Protein AF-0000000075422931 (afdb_homodimer)

Solvent-accessible surface area (backbone atoms only — not comparable to full-atom values): 23833 Å² total; per-residue (Å²): 130,80,74,73,75,70,76,69,72,71,40,72,65,50,54,51,50,50,50,36,64,67,43,70,84,70,64,76,62,69,58,40,70,41,79,56,86,61,84,61,91,59,55,71,65,43,54,50,49,36,44,38,52,30,50,30,49,50,34,45,50,51,28,35,52,30,28,33,49,28,39,51,36,31,28,54,39,29,49,54,50,52,51,49,40,49,53,52,33,68,74,34,75,82,52,49,70,70,58,46,49,51,51,50,50,64,65,28,45,66,31,49,41,76,64,53,72,68,52,56,54,53,50,50,52,32,20,41,44,41,9,36,41,28,41,46,39,63,40,89,83,81,64,44,79,43,74,33,70,35,64,84,54,43,82,46,47,75,66,48,52,69,63,50,33,65,54,48,70,69,38,44,52,49,50,39,51,54,52,51,55,48,51,51,50,48,50,49,48,51,50,52,52,56,55,59,64,62,66,67,68,70,71,75,69,73,81,71,80,80,80,76,86,126,133,85,76,72,72,70,75,67,72,70,39,73,65,50,53,53,49,51,50,39,66,66,43,71,85,70,64,77,64,68,58,38,68,42,78,56,86,62,82,63,91,60,56,71,66,44,55,50,49,35,44,40,54,29,51,30,49,49,33,45,51,51,28,34,52,29,28,34,50,27,39,50,36,31,29,54,40,30,51,54,51,51,51,49,40,48,54,52,32,68,75,33,78,84,51,49,69,70,58,45,50,51,50,49,50,62,65,27,46,66,31,49,42,74,65,55,74,68,50,56,54,52,52,49,52,33,19,41,44,40,9,37,41,27,42,47,40,62,39,89,85,81,65,45,79,44,74,34,68,35,64,84,54,45,82,45,47,74,65,48,52,70,62,51,32,66,54,48,70,71,39,44,52,49,51,38,50,54,53,52,55,50,53,51,50,51,49,48,48,51,49,51,50,55,54,56,62,60,62,66,68,69,70,73,68,72,81,71,80,80,79,73,84,121

Sequence (428 aa):
DKLAVEPSIVTEFIQGLLEELLSSGQLLEPIKFSPPRTLILVSISIKKLANSFCQVNVARGKMIIAKQTEITAWCLFSERFEDKVVELRSKDKKLVDKTARSQIYAEMKPYLTGISDGYLCIMTCKARKINKLFGYEYDPVTLKKIKGIGGHIIQRVTCSADKISKLTNPQIEHIIEQVNLKMIANHVNEISLTVVVISAHDSNFDSEEMISDDDKLAVEPSIVTEFIQGLLEELLSSGQLLEPIKFSPPRTLILVSISIKKLANSFCQVNVARGKMIIAKQTEITAWCLFSERFEDKVVELRSKDKKLVDKTARSQIYAEMKPYLTGISDGYLCIMTCKARKINKLFGYEYDPVTLKKIKGIGGHIIQRVTCSADKISKLTNPQIEHIIEQVNLKMIANHVNEISLTVVVISAHDSNFDSEEMISDD

Organism: Rhizophagus irregularis (strain DAOM 181602 / DAOM 197198 / MUCL 43194) (NCBI:txid747089)

Foldseek 3Di:
DPPPPPPDLDDPVLVVQLCLLLDDPPDPPQDDQDPDPPPPVDPPVVSVVSVVVSVVSVVLVVLQVVQLVVLLVLLVVLVVLQVQLLVVCVVPVPDASVRSSVVVLVVCVVVDPPDDSVRVVVSSLLSNQSNVAAAWHADRNPRDTDGHQHSVSSSSDRDHSVVSSPRDPSSSVVSRVSSVVVVVVVVVVVVVVVVVVVPPPPPPPDPPPPPDDD/DPPPPPPDLDDPVLVVQLCLLLPDPPDPPQDDQDPDPPPPVDDPVVSVVSVVVSVVSVVLVVLQVVQLVVLLVLLVVLVVLQVQLLVVCVVPVPDASVNSSVVVLVVCVVVDPPDDSVRVVVSSLLSNQSNVAAAWHADRNPRDTDGHQHSVSSSSDRDHSVVSSPRDPSSSVVSRVSSVVSVVVVVVVVVVVVVVVVPPPPPPPDPPPPPPPD

Structure (mmCIF, N/CA/C/O backbone):
data_AF-0000000075422931-model_v1
#
loop_
_entity.id
_entity.type
_entity.pdbx_description
1 polymer 'Uncharacterized protein'
#
loop_
_atom_site.group_PDB
_atom_site.id
_atom_site.type_symbol
_atom_site.label_atom_id
_atom_site.label_alt_id
_atom_site.label_comp_id
_atom_site.label_asym_id
_atom_site.label_entity_id
_atom_site.label_seq_id
_atom_site.pdbx_PDB_ins_code
_atom_site.Cartn_x
_atom_site.Cartn_y
_atom_site.Cartn_z
_atom_site.occupancy
_atom_site.B_iso_or_equiv
_atom_site.auth_seq_id
_atom_site.auth_comp_id
_atom_site.auth_asym_id
_atom_site.auth_atom_id
_atom_site.pdbx_PDB_model_num
ATOM 1 N N . ASP A 1 1 ? -16.828 28.938 -26.016 1 24.95 1 ASP A N 1
ATOM 2 C CA . ASP A 1 1 ? -16.609 28.859 -24.578 1 24.95 1 ASP A CA 1
ATOM 3 C C . ASP A 1 1 ? -16.422 27.406 -24.125 1 24.95 1 ASP A C 1
ATOM 5 O O . ASP A 1 1 ? -17.375 26.625 -24.172 1 24.95 1 ASP A O 1
ATOM 9 N N . LYS A 1 2 ? -15.438 26.766 -24.562 1 34.84 2 LYS A N 1
ATOM 10 C CA . LYS A 1 2 ? -15.172 25.328 -24.469 1 34.84 2 LYS A CA 1
ATOM 11 C C . LYS A 1 2 ? -15.383 24.828 -23.047 1 34.84 2 LYS A C 1
ATOM 13 O O . LYS A 1 2 ? -14.664 25.219 -22.125 1 34.84 2 LYS A O 1
ATOM 18 N N . LEU A 1 3 ? -16.5 24.547 -22.609 1 36.66 3 LEU A N 1
ATOM 19 C CA . LEU A 1 3 ? -16.922 24.156 -21.266 1 36.66 3 LEU A CA 1
ATOM 20 C C . LEU A 1 3 ? -16.016 23.062 -20.719 1 36.66 3 LEU A C 1
ATOM 22 O O . LEU A 1 3 ? -15.906 21.984 -21.312 1 36.66 3 LEU A O 1
ATOM 26 N N . ALA A 1 4 ? -14.852 23.391 -20.281 1 39.88 4 ALA A N 1
ATOM 27 C CA . ALA A 1 4 ? -13.898 22.516 -19.625 1 39.88 4 ALA A CA 1
ATOM 28 C C . ALA A 1 4 ? -14.609 21.406 -18.844 1 39.88 4 ALA A C 1
ATOM 30 O O . ALA A 1 4 ? -15.438 21.688 -17.969 1 39.88 4 ALA A O 1
ATOM 31 N N . VAL A 1 5 ? -15.078 20.422 -19.344 1 41.31 5 VAL A N 1
ATOM 32 C CA . VAL A 1 5 ? -15.734 19.266 -18.734 1 41.31 5 VAL A CA 1
ATOM 33 C C . VAL A 1 5 ? -15.078 18.953 -17.391 1 41.31 5 VAL A C 1
ATOM 35 O O . VAL A 1 5 ? -13.883 18.656 -17.344 1 41.31 5 VAL A O 1
ATOM 38 N N . GLU A 1 6 ? -15.406 19.547 -16.281 1 47.56 6 GLU A N 1
ATOM 39 C CA . GLU A 1 6 ? -14.898 19.375 -14.93 1 47.56 6 GLU A CA 1
ATOM 40 C C . GLU A 1 6 ? -14.664 17.891 -14.617 1 47.56 6 GLU A C 1
ATOM 42 O O . GLU A 1 6 ? -15.539 17.062 -14.836 1 47.56 6 GLU A O 1
ATOM 47 N N . PRO A 1 7 ? -13.5 17.438 -14.688 1 56.94 7 PRO A N 1
ATOM 48 C CA . PRO A 1 7 ? -13.219 16.016 -14.477 1 56.94 7 PRO A CA 1
ATOM 49 C C . PRO A 1 7 ? -14.117 15.398 -13.406 1 56.94 7 PRO A C 1
ATOM 51 O O . PRO A 1 7 ? -14.523 16.078 -12.461 1 56.94 7 PRO A O 1
ATOM 54 N N . SER A 1 8 ? -14.836 14.312 -13.68 1 70.75 8 SER A N 1
ATOM 55 C CA . SER A 1 8 ? -15.844 13.641 -12.867 1 70.75 8 SER A CA 1
ATOM 56 C C . SER A 1 8 ? -15.359 13.43 -11.438 1 70.75 8 SER A C 1
ATOM 58 O O . SER A 1 8 ? -14.242 12.961 -11.219 1 70.75 8 SER A O 1
ATOM 60 N N . ILE A 1 9 ? -15.938 14.086 -10.445 1 80.06 9 ILE A N 1
ATOM 61 C CA . ILE A 1 9 ? -15.75 13.938 -9 1 80.06 9 ILE A CA 1
ATOM 62 C C . ILE A 1 9 ? -15.766 12.461 -8.633 1 80.06 9 ILE A C 1
ATOM 64 O O . ILE A 1 9 ? -15.023 12.031 -7.742 1 80.06 9 ILE A O 1
ATOM 68 N N . VAL A 1 10 ? -16.469 11.719 -9.5 1 86 10 VAL A N 1
ATOM 69 C CA . VAL A 1 10 ? -16.609 10.312 -9.148 1 86 10 VAL A CA 1
ATOM 70 C C . VAL A 1 10 ? -15.758 9.453 -10.086 1 86 10 VAL A C 1
ATOM 72 O O . VAL A 1 10 ? -16.109 9.273 -11.258 1 86 10 VAL A O 1
ATOM 75 N N . THR A 1 11 ? -14.695 9.109 -9.664 1 88.69 11 THR A N 1
ATOM 76 C CA . THR A 1 11 ? -13.805 8.188 -10.367 1 88.69 11 THR A CA 1
ATOM 77 C C . THR A 1 11 ? -14.008 6.762 -9.875 1 88.69 11 THR A C 1
ATOM 79 O O . THR A 1 11 ? -14.711 6.531 -8.883 1 88.69 11 THR A O 1
ATOM 82 N N . GLU A 1 12 ? -13.453 5.801 -10.578 1 88.62 12 GLU A N 1
ATOM 83 C CA . GLU A 1 12 ? -13.492 4.406 -10.148 1 88.62 12 GLU A CA 1
ATOM 84 C C . GLU A 1 12 ? -12.906 4.238 -8.75 1 88.62 12 GLU A C 1
ATOM 86 O O . GLU A 1 12 ? -13.414 3.453 -7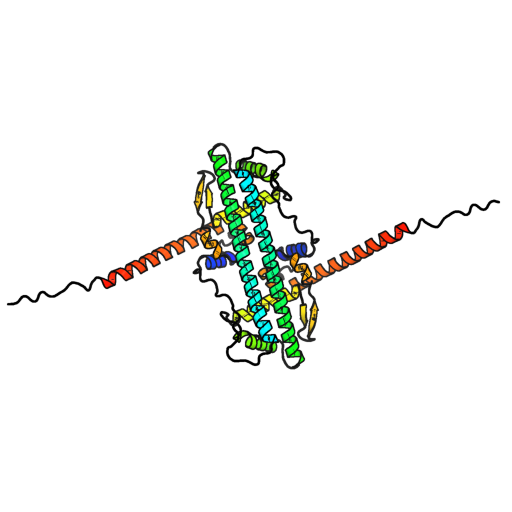.949 1 88.62 12 GLU A O 1
ATOM 91 N N . PHE A 1 13 ? -11.891 4.992 -8.508 1 90.62 13 PHE A N 1
ATOM 92 C CA . PHE A 1 13 ? -11.266 4.922 -7.195 1 90.62 13 PHE A CA 1
ATOM 93 C C . PHE A 1 13 ? -12.227 5.395 -6.109 1 90.62 13 PHE A C 1
ATOM 95 O O . PHE A 1 13 ? -12.352 4.758 -5.062 1 90.62 13 PHE A O 1
ATOM 102 N N . ILE A 1 14 ? -12.898 6.477 -6.41 1 94.19 14 ILE A N 1
ATOM 103 C CA . ILE A 1 14 ? -13.797 7.047 -5.418 1 94.19 14 ILE A CA 1
ATOM 104 C C . ILE A 1 14 ? -14.953 6.082 -5.156 1 94.19 14 ILE A C 1
ATOM 106 O O . ILE A 1 14 ? -15.344 5.875 -4.004 1 94.19 14 ILE A O 1
ATOM 110 N N . GLN A 1 15 ? -15.453 5.508 -6.203 1 91.5 15 GLN A N 1
ATOM 111 C CA . GLN A 1 15 ? -16.531 4.535 -6.055 1 91.5 15 GLN A CA 1
ATOM 112 C C . GLN A 1 15 ? -16.094 3.35 -5.199 1 91.5 15 GLN A C 1
ATOM 114 O O . GLN A 1 15 ? -16.828 2.916 -4.305 1 91.5 15 GLN A O 1
ATOM 119 N N . GLY A 1 16 ? -14.922 2.857 -5.457 1 90.62 16 GLY A N 1
ATOM 120 C CA . GLY A 1 16 ? -14.391 1.758 -4.668 1 90.62 16 GLY A CA 1
ATOM 121 C C . GLY A 1 16 ? -14.18 2.115 -3.209 1 90.62 16 GLY A C 1
ATOM 122 O O . GLY A 1 16 ? -14.477 1.316 -2.318 1 90.62 16 GLY A O 1
ATOM 123 N N . LEU A 1 17 ? -13.68 3.307 -3.01 1 94.06 17 LEU A N 1
ATOM 124 C CA . LEU A 1 17 ? -13.453 3.766 -1.644 1 94.06 17 LEU A CA 1
ATOM 125 C C . LEU A 1 17 ? -14.773 3.898 -0.891 1 94.06 17 LEU A C 1
ATOM 127 O O . LEU A 1 17 ? -14.883 3.48 0.264 1 94.06 17 LEU A O 1
ATOM 131 N N . LEU A 1 18 ? -15.758 4.434 -1.562 1 93.31 18 LEU A N 1
ATOM 132 C CA . LEU A 1 18 ? -17.062 4.586 -0.944 1 93.31 18 LEU A CA 1
ATOM 133 C C . LEU A 1 18 ? -17.672 3.227 -0.596 1 93.31 18 LEU A C 1
ATOM 135 O O . LEU A 1 18 ? -18.25 3.059 0.474 1 93.31 18 LEU A O 1
ATOM 139 N N . GLU A 1 19 ? -17.484 2.252 -1.459 1 89.69 19 GLU A N 1
ATOM 140 C CA . GLU A 1 19 ? -17.969 0.903 -1.187 1 89.69 19 GLU A CA 1
ATOM 141 C C . GLU A 1 19 ? -17.312 0.324 0.066 1 89.69 19 GLU A C 1
ATOM 143 O O . GLU A 1 19 ? -18 -0.294 0.893 1 89.69 19 GLU A O 1
ATOM 148 N N . GLU A 1 20 ? -16.031 0.55 0.153 1 90.69 20 GLU A N 1
ATOM 149 C CA . GLU A 1 20 ? -15.312 0.065 1.326 1 90.69 20 GLU A CA 1
ATOM 150 C C . GLU A 1 20 ? -15.805 0.751 2.598 1 90.69 20 GLU A C 1
ATOM 152 O O . GLU A 1 20 ? -16.047 0.092 3.611 1 90.69 20 GLU A O 1
ATOM 157 N N . LEU A 1 21 ? -15.992 1.983 2.52 1 91.81 21 LEU A N 1
ATOM 158 C CA . LEU A 1 21 ? -16.344 2.789 3.682 1 91.81 21 LEU A CA 1
ATOM 159 C C . LEU A 1 21 ? -17.766 2.469 4.152 1 91.81 21 LEU A C 1
ATOM 161 O O . LEU A 1 21 ? -18.062 2.547 5.344 1 91.81 21 LEU A O 1
ATOM 165 N N . LEU A 1 22 ? -18.547 2.102 3.246 1 89.31 22 LEU A N 1
ATOM 166 C CA . LEU A 1 22 ? -19.969 1.899 3.547 1 89.31 22 LEU A CA 1
ATOM 167 C C . LEU A 1 22 ? -20.266 0.421 3.762 1 89.31 22 LEU A C 1
ATOM 169 O O . LEU A 1 22 ? -21.391 0.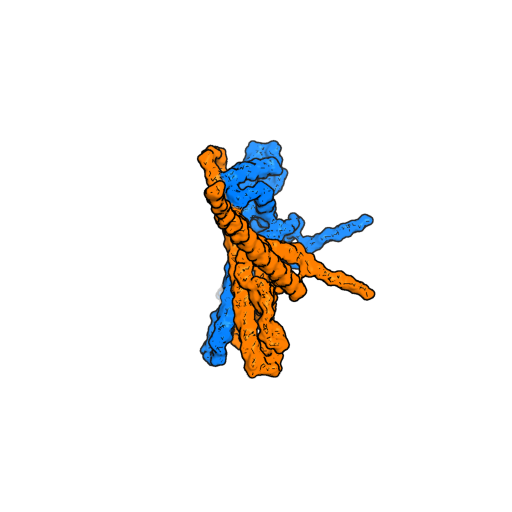06 4.129 1 89.31 22 LEU A O 1
ATOM 173 N N . SER A 1 23 ? -19.297 -0.379 3.424 1 81.12 23 SER A N 1
ATOM 174 C CA . SER A 1 23 ? -19.484 -1.812 3.605 1 81.12 23 SER A CA 1
ATOM 175 C C . SER A 1 23 ? -19.672 -2.164 5.078 1 81.12 23 SER A C 1
ATOM 177 O O . SER A 1 23 ? -19.172 -1.462 5.957 1 81.12 23 SER A O 1
ATOM 179 N N . SER A 1 24 ? -20.578 -3.057 5.246 1 68.88 24 SER A N 1
ATOM 180 C CA . SER A 1 24 ? -20.766 -3.523 6.613 1 68.88 24 SER A CA 1
ATOM 181 C C . SER A 1 24 ? -19.547 -4.297 7.113 1 68.88 24 SER A C 1
ATOM 183 O O . SER A 1 24 ? -18.922 -5.031 6.352 1 68.88 24 SER A O 1
ATOM 185 N N . GLY A 1 25 ? -18.656 -3.65 7.941 1 57.09 25 GLY A N 1
ATOM 186 C CA . GLY A 1 25 ? -17.484 -4.152 8.633 1 57.09 25 GLY A CA 1
ATOM 187 C C . GLY A 1 25 ? -17.219 -5.625 8.359 1 57.09 25 GLY A C 1
ATOM 188 O O . GLY A 1 25 ? -16.391 -6.246 9.039 1 57.09 25 GLY A O 1
ATOM 189 N N . GLN A 1 26 ? -18.094 -6.309 7.656 1 53.97 26 GLN A N 1
ATOM 190 C CA . GLN A 1 26 ? -17.781 -7.727 7.555 1 53.97 26 GLN A CA 1
ATOM 191 C C . GLN A 1 26 ? -16.516 -7.953 6.723 1 53.97 26 GLN A C 1
ATOM 193 O O . GLN A 1 26 ? -16.5 -7.668 5.523 1 53.97 26 GLN A O 1
ATOM 198 N N . LEU A 1 27 ? -15.461 -7.781 7.367 1 53.28 27 LEU A N 1
ATOM 199 C CA . LEU A 1 27 ? -14.148 -8.117 6.836 1 53.28 27 LEU A CA 1
ATOM 200 C C . LEU A 1 27 ? -14.195 -9.422 6.047 1 53.28 27 LEU A C 1
ATOM 202 O O . LEU A 1 27 ? -14.93 -10.344 6.41 1 53.28 27 LEU A O 1
ATOM 206 N N . LEU A 1 28 ? -13.859 -9.375 4.758 1 57.03 28 LEU A N 1
ATOM 207 C CA . LEU A 1 28 ? -13.734 -10.602 3.973 1 57.03 28 LEU A CA 1
ATOM 208 C C . LEU A 1 28 ? -13.156 -11.727 4.816 1 57.03 28 LEU A C 1
ATOM 210 O O . LEU A 1 28 ? -12.242 -11.508 5.617 1 57.03 28 LEU A O 1
ATOM 214 N N . GLU A 1 29 ? -14.008 -12.703 5.094 1 65.19 29 GLU A N 1
ATOM 215 C CA . GLU A 1 29 ? -13.484 -13.867 5.789 1 65.19 29 GLU A CA 1
ATOM 216 C C . GLU A 1 29 ? -12.078 -14.227 5.297 1 65.19 29 GLU A C 1
ATOM 218 O O . GLU A 1 29 ? -11.836 -14.258 4.09 1 65.19 29 GLU A O 1
ATOM 223 N N . PRO A 1 30 ? -11.156 -14.266 6.219 1 73.25 30 PRO A N 1
ATOM 224 C CA . PRO A 1 30 ? -9.797 -14.648 5.828 1 73.25 30 PRO A 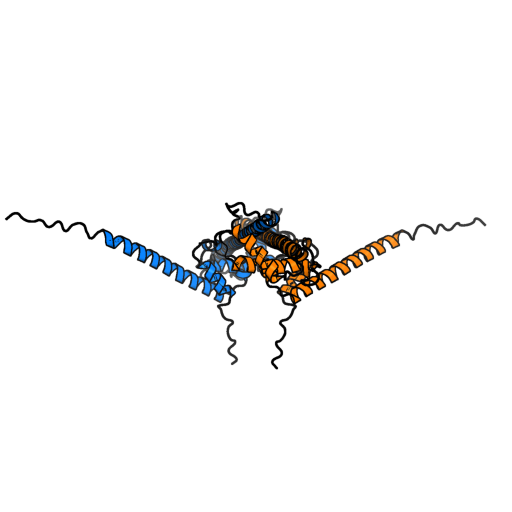CA 1
ATOM 225 C C . PRO A 1 30 ? -9.742 -16 5.129 1 73.25 30 PRO A C 1
ATOM 227 O O . PRO A 1 30 ? -10.523 -16.906 5.461 1 73.25 30 PRO A O 1
ATOM 230 N N . ILE A 1 31 ? -9.125 -16.031 4.09 1 81.75 31 ILE A N 1
ATOM 231 C CA . ILE A 1 31 ? -8.844 -17.312 3.449 1 81.75 31 ILE A CA 1
ATOM 232 C C . ILE A 1 31 ? -8.039 -18.203 4.398 1 81.75 31 ILE A C 1
ATOM 234 O O . ILE A 1 31 ? -7.004 -17.781 4.918 1 81.75 31 ILE A O 1
ATOM 238 N N . LYS A 1 32 ? -8.578 -19.438 4.719 1 82.56 32 LYS A N 1
ATOM 239 C CA . LYS A 1 32 ? -7.922 -20.344 5.656 1 82.56 32 LYS A CA 1
ATOM 240 C C . LYS A 1 32 ? -7.582 -21.672 4.992 1 82.56 32 LYS A C 1
ATOM 242 O O . LYS A 1 32 ? -8.266 -22.094 4.059 1 82.56 32 LYS A O 1
ATOM 247 N N . PHE A 1 33 ? -6.52 -22.141 5.426 1 84.88 33 PHE A N 1
ATOM 248 C CA . PHE A 1 33 ? -6.137 -23.484 5.023 1 84.88 33 PHE A CA 1
ATOM 249 C C . PHE A 1 33 ? -6.871 -24.531 5.855 1 84.88 33 PHE A C 1
ATOM 251 O O . PHE A 1 33 ? -6.844 -24.484 7.086 1 84.88 33 PHE A O 1
ATOM 258 N N . SER A 1 34 ? -7.648 -25.469 5.211 1 79.94 34 SER A N 1
ATOM 259 C CA . SER A 1 34 ? -8.367 -26.531 5.891 1 79.94 34 SER A CA 1
ATOM 260 C C . SER A 1 34 ? -8.188 -27.875 5.168 1 79.94 34 SER A C 1
ATOM 262 O O . SER A 1 34 ? -8.82 -28.109 4.141 1 79.94 34 SER A O 1
ATOM 264 N N . PRO A 1 35 ? -7.27 -28.703 5.773 1 74.75 35 PRO A N 1
ATOM 265 C CA . PRO A 1 35 ? -7.098 -30 5.102 1 74.75 35 PRO A CA 1
ATOM 266 C C . PRO A 1 35 ? -8.383 -30.828 5.082 1 74.75 35 PRO A C 1
ATOM 268 O O . PRO A 1 35 ? -9.125 -30.828 6.062 1 74.75 35 PRO A O 1
ATOM 271 N N . PRO A 1 36 ? -8.688 -31.25 3.889 1 70.5 36 PRO A N 1
ATOM 272 C CA . PRO A 1 36 ? -9.898 -32.062 3.814 1 70.5 36 PRO A CA 1
ATOM 273 C C . PRO A 1 36 ? -9.852 -33.281 4.75 1 70.5 36 PRO A C 1
ATOM 275 O O . PRO A 1 36 ? -8.766 -33.781 5.051 1 70.5 36 PRO A O 1
ATOM 278 N N . ARG A 1 37 ? -10.93 -33.5 5.328 1 65.38 37 ARG A N 1
ATOM 279 C CA . ARG A 1 37 ? -11.102 -34.594 6.258 1 65.38 37 ARG A CA 1
ATOM 280 C C . ARG A 1 37 ? -10.773 -35.938 5.586 1 65.38 37 ARG A C 1
ATOM 282 O O . ARG A 1 37 ? -10.242 -36.844 6.227 1 65.38 37 ARG A O 1
ATOM 289 N N . THR A 1 38 ? -11.172 -35.938 4.391 1 61.59 38 THR A N 1
ATOM 290 C CA . THR A 1 38 ? -10.914 -37.219 3.709 1 61.59 38 THR A CA 1
ATOM 291 C C . THR A 1 38 ? -9.539 -37.188 3.041 1 61.59 38 THR A C 1
ATOM 293 O O . THR A 1 38 ? -9.156 -36.188 2.428 1 61.59 38 THR A O 1
ATOM 296 N N . LEU A 1 39 ? -8.688 -38.062 3.535 1 54.56 39 LEU A N 1
ATOM 297 C CA . LEU A 1 39 ? -7.324 -38.219 3.033 1 54.56 39 LEU A CA 1
ATOM 298 C C . LEU A 1 39 ? -7.305 -38.219 1.509 1 54.56 39 LEU A C 1
ATOM 300 O O . LEU A 1 39 ? -7.812 -39.156 0.888 1 54.56 39 LEU A O 1
ATOM 304 N N . ILE A 1 40 ? -7.562 -37.156 0.885 1 56.78 40 ILE A N 1
ATOM 305 C CA . ILE A 1 40 ? -7.348 -37.156 -0.558 1 56.78 40 ILE A CA 1
ATOM 306 C C . ILE A 1 40 ? -5.863 -37.344 -0.859 1 56.78 40 ILE A C 1
ATOM 308 O O . ILE A 1 40 ? -5.008 -36.688 -0.236 1 56.78 40 ILE A O 1
ATOM 312 N N . LEU A 1 41 ? -5.531 -38.469 -1.329 1 57.44 41 LEU A N 1
ATOM 313 C CA . LEU A 1 41 ? -4.18 -38.781 -1.79 1 57.44 41 LEU A CA 1
ATOM 314 C C . LEU A 1 41 ? -3.631 -37.625 -2.648 1 57.44 41 LEU A C 1
ATOM 316 O O . LEU A 1 41 ? -3.699 -37.688 -3.879 1 57.44 41 LEU A O 1
ATOM 320 N N . VAL A 1 42 ? -3.816 -36.438 -2.262 1 62.47 42 VAL A N 1
ATOM 321 C CA . VAL A 1 42 ? -3.266 -35.375 -3.062 1 62.47 42 VAL A CA 1
ATOM 322 C C . VAL A 1 42 ? -1.784 -35.188 -2.738 1 62.47 42 VAL A C 1
ATOM 324 O O . VAL A 1 42 ? -1.339 -35.5 -1.636 1 62.47 42 VAL A O 1
ATOM 327 N N . SER A 1 43 ? -1.01 -34.938 -3.764 1 75.25 43 SER A N 1
ATOM 328 C CA . SER A 1 43 ? 0.436 -34.75 -3.68 1 75.25 43 SER A CA 1
ATOM 329 C C . SER A 1 43 ? 0.802 -33.719 -2.633 1 75.25 43 SER A C 1
ATOM 331 O O . SER A 1 43 ? 0.045 -32.75 -2.4 1 75.25 43 SER A O 1
ATOM 333 N N . ILE A 1 44 ? 1.699 -34.094 -1.763 1 78.12 44 ILE A N 1
ATOM 334 C CA . ILE A 1 44 ? 2.305 -33.219 -0.773 1 78.12 44 ILE A CA 1
ATOM 335 C C . ILE A 1 44 ? 2.568 -31.844 -1.397 1 78.12 44 ILE A C 1
ATOM 337 O O . ILE A 1 44 ? 2.406 -30.828 -0.74 1 78.12 44 ILE A O 1
ATOM 341 N N . SER A 1 45 ? 2.727 -31.922 -2.695 1 86.69 45 SER A N 1
ATOM 342 C CA . SER A 1 45 ? 3.049 -30.688 -3.396 1 86.69 45 SER A CA 1
ATOM 343 C C . SER A 1 45 ? 1.83 -29.781 -3.502 1 86.69 45 SER A C 1
ATOM 345 O O . SER A 1 45 ? 1.943 -28.562 -3.346 1 86.69 45 SER A O 1
ATOM 347 N N . ILE A 1 46 ? 0.688 -30.391 -3.588 1 89.94 46 ILE A N 1
ATOM 348 C CA . ILE A 1 46 ? -0.53 -29.594 -3.732 1 89.94 46 ILE A CA 1
ATOM 349 C C . ILE A 1 46 ? -0.917 -28.984 -2.385 1 89.94 46 ILE A C 1
ATOM 351 O O . ILE A 1 46 ? -1.357 -27.844 -2.314 1 89.94 46 ILE A O 1
ATOM 355 N N . LYS A 1 47 ? -0.75 -29.734 -1.407 1 88.81 47 LYS A N 1
ATOM 356 C CA . LYS A 1 47 ? -1.01 -29.234 -0.059 1 88.81 47 LYS A CA 1
ATOM 357 C C . LYS A 1 47 ? -0.113 -28.047 0.271 1 88.81 47 LYS A C 1
ATOM 359 O O . LYS A 1 47 ? -0.578 -27.047 0.821 1 88.81 47 LYS A O 1
ATOM 364 N N . LYS A 1 48 ? 1.107 -28.188 -0.106 1 91.06 48 LYS A N 1
ATOM 365 C CA . LYS A 1 48 ? 2.062 -27.109 0.119 1 91.06 48 LYS A CA 1
ATOM 366 C C . LYS A 1 48 ? 1.694 -25.875 -0.695 1 91.06 48 LYS A C 1
ATOM 368 O O . LYS A 1 48 ? 1.829 -24.75 -0.215 1 91.06 48 LYS A O 1
ATOM 373 N N . LEU A 1 49 ? 1.213 -26.172 -1.819 1 94.38 49 LEU A N 1
ATOM 374 C CA . LEU A 1 49 ? 0.807 -25.078 -2.695 1 94.38 49 LEU A CA 1
ATOM 375 C C . LEU A 1 49 ? -0.411 -24.359 -2.135 1 94.38 49 LEU A C 1
ATOM 377 O O . LEU A 1 49 ? -0.439 -23.125 -2.088 1 94.38 49 LEU A O 1
ATOM 381 N N . ALA A 1 50 ? -1.347 -25.078 -1.674 1 92.94 50 ALA A N 1
ATOM 382 C CA . ALA A 1 50 ? -2.529 -24.5 -1.046 1 92.94 50 ALA A CA 1
ATOM 383 C C . ALA A 1 50 ? -2.152 -23.688 0.196 1 92.94 50 ALA A C 1
ATOM 385 O O . ALA A 1 50 ? -2.656 -22.594 0.406 1 92.94 50 ALA A O 1
ATOM 386 N N . ASN A 1 51 ? -1.269 -24.25 0.928 1 92.62 51 ASN A N 1
ATOM 387 C CA . ASN A 1 51 ? -0.798 -23.547 2.119 1 92.62 51 ASN A CA 1
ATOM 388 C C . ASN A 1 51 ? -0.071 -22.25 1.76 1 92.62 51 ASN A C 1
ATOM 390 O O . ASN A 1 51 ? -0.207 -21.25 2.455 1 92.62 51 ASN A O 1
ATOM 394 N N . SER A 1 52 ? 0.678 -22.328 0.737 1 94.56 52 SER A N 1
ATOM 395 C CA . SER A 1 52 ? 1.364 -21.125 0.259 1 94.56 52 SER A CA 1
ATOM 396 C C . SER A 1 52 ? 0.37 -20.031 -0.118 1 94.56 52 SER A C 1
ATOM 398 O O . SER A 1 52 ? 0.604 -18.859 0.157 1 94.56 52 SER A O 1
ATOM 400 N N . PHE A 1 53 ? -0.695 -20.406 -0.69 1 95.06 53 PHE A N 1
ATOM 401 C CA . PHE A 1 53 ? -1.733 -19.453 -1.05 1 95.06 53 PHE A CA 1
ATOM 402 C C . PHE A 1 53 ? -2.33 -18.797 0.196 1 95.06 53 PHE A C 1
ATOM 404 O O . PHE A 1 53 ? -2.568 -17.594 0.221 1 95.06 53 PHE A O 1
ATOM 411 N N . CYS A 1 54 ? -2.5 -19.562 1.193 1 93.44 54 CYS A N 1
ATOM 412 C CA . CYS A 1 54 ? -3.012 -19.031 2.453 1 93.44 54 CYS A CA 1
ATOM 413 C C . CYS A 1 54 ? -2.02 -18.062 3.078 1 93.44 54 CYS A C 1
ATOM 415 O O . CYS A 1 54 ? -2.414 -17 3.59 1 93.44 54 CYS A O 1
ATOM 417 N N . GLN A 1 55 ? -0.761 -18.391 2.965 1 93.25 55 GLN A N 1
ATOM 418 C CA . GLN A 1 55 ? 0.277 -17.531 3.533 1 93.25 55 GLN A CA 1
ATOM 419 C C . GLN A 1 55 ? 0.335 -16.188 2.818 1 93.25 55 GLN A C 1
ATOM 421 O O . GLN A 1 55 ? 0.587 -15.156 3.447 1 93.25 55 GLN A O 1
ATOM 426 N N . VAL A 1 56 ? 0.103 -16.203 1.559 1 94.94 56 VAL A N 1
ATOM 427 C CA . VAL A 1 56 ? 0.076 -14.961 0.795 1 94.94 56 VAL A CA 1
ATOM 428 C C . VAL A 1 56 ? -1.067 -14.078 1.288 1 94.94 56 VAL A C 1
ATOM 430 O O . VAL A 1 56 ? -0.913 -12.859 1.402 1 94.94 56 VAL A O 1
ATOM 433 N N . ASN A 1 57 ? -2.117 -14.727 1.576 1 91.88 57 ASN A N 1
ATOM 434 C CA . ASN A 1 57 ? -3.273 -13.969 2.045 1 91.88 57 ASN A CA 1
ATOM 435 C C . ASN A 1 57 ? -3.031 -13.375 3.432 1 91.88 57 ASN A C 1
ATOM 437 O O . ASN A 1 57 ? -3.521 -12.289 3.74 1 91.88 57 ASN A O 1
ATOM 441 N N . VAL A 1 58 ? -2.316 -14.102 4.188 1 92.44 58 VAL A N 1
ATOM 442 C CA . VAL A 1 58 ? -1.918 -13.555 5.484 1 92.44 58 VAL A CA 1
ATOM 443 C C . VAL A 1 58 ? -1.035 -12.328 5.277 1 92.44 58 VAL A C 1
ATOM 445 O O . VAL A 1 58 ? -1.222 -11.305 5.941 1 92.44 58 VAL A O 1
ATOM 448 N N . ALA A 1 59 ? -0.099 -12.406 4.402 1 94.44 59 ALA A N 1
ATOM 449 C CA . ALA A 1 59 ? 0.773 -11.281 4.09 1 94.44 59 ALA A CA 1
ATOM 450 C C . ALA A 1 59 ? -0.031 -10.086 3.582 1 94.44 59 ALA A C 1
ATOM 452 O O . ALA A 1 59 ? 0.255 -8.945 3.934 1 94.44 59 ALA A O 1
ATOM 453 N N . ARG A 1 60 ? -0.98 -10.383 2.777 1 93.62 60 ARG A N 1
ATOM 454 C CA . ARG A 1 60 ? -1.866 -9.336 2.27 1 93.62 60 ARG A CA 1
ATOM 455 C C . ARG A 1 60 ? -2.629 -8.664 3.408 1 93.62 60 ARG A C 1
ATOM 457 O O . ARG A 1 60 ? -2.77 -7.441 3.432 1 93.62 60 ARG A O 1
ATOM 464 N N . GLY A 1 61 ? -3.129 -9.492 4.324 1 91.94 61 GLY A N 1
ATOM 465 C CA . GLY A 1 61 ? -3.787 -8.945 5.5 1 91.94 61 GLY A CA 1
ATOM 466 C C . GLY A 1 61 ? -2.891 -8.039 6.316 1 91.94 61 GLY A C 1
ATOM 467 O O . GLY A 1 61 ? -3.314 -6.957 6.738 1 91.94 61 GLY A O 1
ATOM 468 N N . LYS A 1 62 ? -1.714 -8.422 6.5 1 93.88 62 LYS A N 1
ATOM 469 C CA . LYS A 1 62 ? -0.744 -7.621 7.234 1 93.88 62 LYS A CA 1
ATOM 470 C C . LYS A 1 62 ? -0.461 -6.305 6.512 1 93.88 62 LYS A C 1
ATOM 472 O O . LYS A 1 62 ? -0.281 -5.266 7.152 1 93.88 62 LYS A O 1
ATOM 477 N N . MET A 1 63 ? -0.441 -6.418 5.266 1 94.69 63 MET A N 1
ATOM 478 C CA . MET A 1 63 ? -0.223 -5.227 4.453 1 94.69 63 MET A CA 1
ATOM 479 C C . MET A 1 63 ? -1.371 -4.238 4.621 1 94.69 63 MET A C 1
ATOM 481 O O . MET A 1 63 ? -1.144 -3.035 4.773 1 94.69 63 MET A O 1
ATOM 485 N N . ILE A 1 64 ? -2.516 -4.715 4.629 1 93.56 64 ILE A N 1
ATOM 486 C CA . ILE A 1 64 ? -3.689 -3.863 4.797 1 93.56 64 ILE A CA 1
ATOM 487 C C . ILE A 1 64 ? -3.648 -3.191 6.168 1 93.56 64 ILE A C 1
ATOM 489 O O . ILE A 1 64 ? -3.877 -1.985 6.281 1 93.56 64 ILE A O 1
ATOM 493 N N . ILE A 1 65 ? -3.305 -3.926 7.164 1 95.12 65 ILE A N 1
ATOM 494 C CA . ILE A 1 65 ? -3.201 -3.391 8.516 1 95.12 65 ILE A CA 1
ATOM 495 C C . ILE A 1 65 ? -2.115 -2.318 8.562 1 95.12 65 ILE A C 1
ATOM 497 O O . ILE A 1 65 ? -2.287 -1.281 9.211 1 95.12 65 ILE A O 1
ATOM 501 N N . ALA A 1 66 ? -1.027 -2.559 7.918 1 96 66 ALA A N 1
ATOM 502 C CA . ALA A 1 66 ? 0.06 -1.584 7.879 1 96 66 ALA A CA 1
ATOM 503 C C . ALA A 1 66 ? -0.386 -0.291 7.203 1 96 66 ALA A C 1
ATOM 505 O O . ALA A 1 66 ? -0.017 0.803 7.637 1 96 66 ALA A O 1
ATOM 506 N N . LYS A 1 67 ? -1.16 -0.412 6.152 1 95.44 67 LYS A N 1
ATOM 507 C CA . LYS A 1 67 ? -1.72 0.758 5.48 1 95.44 67 LYS A CA 1
ATOM 508 C C . LYS A 1 67 ? -2.598 1.568 6.43 1 95.44 67 LYS A C 1
ATOM 510 O O . LYS A 1 67 ? -2.459 2.791 6.52 1 95.44 67 LYS A O 1
ATOM 515 N N . GLN A 1 68 ? -3.43 0.871 7.066 1 96.38 68 GLN A N 1
ATOM 516 C CA . GLN A 1 68 ? -4.348 1.509 8.008 1 96.38 68 GLN A CA 1
ATOM 517 C C . GLN A 1 68 ? -3.588 2.195 9.141 1 96.38 68 GLN A C 1
ATOM 519 O O . GLN A 1 68 ? -3.945 3.299 9.555 1 96.38 68 GLN A O 1
ATOM 524 N N . THR A 1 69 ? -2.58 1.561 9.578 1 97.31 69 THR A N 1
ATOM 525 C CA . THR A 1 69 ? -1.743 2.121 10.633 1 97.31 69 THR A CA 1
ATOM 526 C C . THR A 1 69 ? -1.068 3.406 10.164 1 97.31 69 THR A C 1
ATOM 528 O O . THR A 1 69 ? -1.002 4.387 10.906 1 97.31 69 THR A O 1
ATOM 531 N N . GLU A 1 70 ? -0.57 3.367 8.969 1 97.12 70 GLU A N 1
ATOM 532 C CA . GLU A 1 70 ? 0.051 4.562 8.406 1 97.12 70 GLU A CA 1
ATOM 533 C C . GLU A 1 70 ? -0.951 5.711 8.305 1 97.12 70 GLU A C 1
ATOM 535 O O . GLU A 1 70 ? -0.646 6.844 8.688 1 97.12 70 GLU A O 1
ATOM 540 N N . ILE A 1 71 ? -2.1 5.402 7.801 1 97.75 71 ILE A N 1
ATOM 541 C CA . ILE A 1 71 ? -3.145 6.41 7.648 1 97.75 71 ILE A CA 1
ATOM 542 C C . ILE A 1 71 ? -3.482 7.008 9.016 1 97.75 71 ILE A C 1
ATOM 544 O O . ILE A 1 71 ? -3.566 8.234 9.156 1 97.75 71 ILE A O 1
ATOM 548 N N . THR A 1 72 ? -3.617 6.16 10 1 97.94 72 THR A N 1
ATOM 549 C CA . THR A 1 72 ? -3.928 6.605 11.352 1 97.94 72 THR A CA 1
ATOM 550 C C . THR A 1 72 ? -2.824 7.512 11.891 1 97.94 72 THR A C 1
ATOM 552 O O . THR A 1 72 ? -3.105 8.547 12.492 1 97.94 72 THR A O 1
ATOM 555 N N . ALA A 1 73 ? -1.66 7.145 11.641 1 97.38 73 ALA A N 1
ATOM 556 C CA . ALA A 1 73 ? -0.52 7.93 12.117 1 97.38 73 ALA A CA 1
ATOM 557 C C . ALA A 1 73 ? -0.496 9.312 11.469 1 97.38 73 ALA A C 1
ATOM 559 O O . ALA A 1 73 ? -0.252 10.312 12.141 1 97.38 73 ALA A O 1
ATOM 560 N N . TRP A 1 74 ? -0.764 9.32 10.18 1 97.69 74 TRP A N 1
ATOM 561 C CA . TRP A 1 74 ? -0.818 10.602 9.477 1 97.69 74 TRP A CA 1
ATOM 562 C C . TRP A 1 74 ? -1.937 11.477 10.031 1 97.69 74 TRP A C 1
ATOM 564 O O . TRP A 1 74 ? -1.756 12.68 10.203 1 97.69 74 TRP A O 1
ATOM 574 N N . CYS A 1 75 ? -3.049 10.891 10.266 1 97.38 75 CYS A N 1
ATOM 575 C CA . CYS A 1 75 ? -4.18 11.625 10.82 1 97.38 75 CYS A CA 1
ATOM 576 C C . CYS A 1 75 ? -3.822 12.242 12.172 1 97.38 75 CYS A C 1
ATOM 578 O O . CYS A 1 75 ? -4.016 13.438 12.383 1 97.38 75 CYS A O 1
ATOM 580 N N . LEU A 1 76 ? -3.264 11.484 13.016 1 96.25 76 LEU A N 1
ATOM 581 C CA . LEU A 1 76 ? -2.91 11.938 14.352 1 96.25 76 LEU A CA 1
ATOM 582 C C . LEU A 1 76 ? -1.884 13.062 14.289 1 96.25 76 LEU A C 1
ATOM 584 O O . LEU A 1 76 ? -2.008 14.062 15.008 1 96.25 76 LEU A O 1
ATOM 588 N N . PHE A 1 77 ? -0.917 12.906 13.461 1 97.19 77 PHE A N 1
ATOM 589 C CA . PHE A 1 77 ? 0.073 13.961 13.266 1 97.19 77 PHE A CA 1
ATOM 590 C C . PHE A 1 77 ? -0.591 15.242 12.789 1 97.19 77 PHE A C 1
ATOM 592 O O . PHE A 1 77 ? -0.313 16.328 13.312 1 97.19 77 PHE A O 1
ATOM 599 N N . SER A 1 78 ? -1.387 15.109 11.789 1 97.44 78 SER A N 1
ATOM 600 C CA . SER A 1 78 ? -2.043 16.281 11.203 1 97.44 78 SER A CA 1
ATOM 601 C C . SER A 1 78 ? -2.939 16.969 12.227 1 97.44 78 SER A C 1
ATOM 603 O O . SER A 1 78 ? -3 18.203 12.266 1 97.44 78 SER A O 1
ATOM 605 N N . GLU A 1 79 ? -3.631 16.219 13 1 96.25 79 GLU A N 1
ATOM 606 C CA . GLU A 1 79 ? -4.469 16.797 14.047 1 96.25 79 GLU A CA 1
ATOM 607 C C . GLU A 1 79 ? -3.641 17.656 15.008 1 96.25 79 GLU A C 1
ATOM 609 O O . GLU A 1 79 ? -4.016 18.781 15.312 1 96.25 79 GLU A O 1
ATOM 614 N N . ARG A 1 80 ? -2.592 17.141 15.445 1 95.19 80 ARG A N 1
ATOM 615 C CA . ARG A 1 80 ? -1.707 17.859 16.359 1 95.19 80 ARG A CA 1
ATOM 616 C C . ARG A 1 80 ? -1.156 19.125 15.695 1 95.19 80 ARG A C 1
ATOM 618 O O . ARG A 1 80 ? -1.029 20.156 16.344 1 95.19 80 ARG A O 1
ATOM 625 N N . PHE A 1 81 ? -0.771 18.938 14.469 1 96.62 81 PHE A N 1
ATOM 626 C CA . PHE A 1 81 ? -0.245 20.078 13.719 1 96.62 81 PHE A CA 1
ATOM 627 C C . PHE A 1 81 ? -1.289 21.172 13.609 1 96.62 81 PHE A C 1
ATOM 629 O O . PHE A 1 81 ? -0.996 22.344 13.875 1 96.62 81 PHE A O 1
ATOM 636 N N . GLU A 1 82 ? -2.506 20.797 13.211 1 95.19 82 GLU A N 1
ATOM 637 C CA . GLU A 1 82 ? -3.598 21.75 13.078 1 95.19 82 GLU A CA 1
ATOM 638 C C . GLU A 1 82 ? -3.938 22.406 14.414 1 95.19 82 GLU A C 1
ATOM 640 O O . GLU A 1 82 ? -4.219 23.594 14.484 1 95.19 82 GLU A O 1
ATOM 645 N N . ASP A 1 83 ? -3.916 21.641 15.445 1 94.12 83 ASP A N 1
ATOM 646 C CA . ASP A 1 83 ? -4.152 22.172 16.781 1 94.12 83 ASP A CA 1
ATOM 647 C C . ASP A 1 83 ? -3.125 23.25 17.141 1 94.12 83 ASP A C 1
ATOM 649 O O . ASP A 1 83 ? -3.463 24.266 17.75 1 94.12 83 ASP A O 1
ATOM 653 N N . LYS A 1 84 ? -1.93 23.016 16.75 1 94.5 84 LYS A N 1
ATOM 654 C CA . LYS A 1 84 ? -0.867 23.984 17.016 1 94.5 84 LYS A CA 1
ATOM 655 C C . LYS A 1 84 ? -1.065 25.25 16.203 1 94.5 84 LYS A C 1
ATOM 657 O O . LYS A 1 84 ? -0.786 26.344 16.688 1 94.5 84 LYS A O 1
ATOM 662 N N . VAL A 1 85 ? -1.479 25.109 14.984 1 94.81 85 VAL A N 1
ATOM 663 C CA . VAL A 1 85 ? -1.78 26.266 14.148 1 94.81 85 VAL A CA 1
ATOM 664 C C . VAL A 1 85 ? -2.863 27.109 14.805 1 94.81 85 VAL A C 1
ATOM 666 O O . VAL A 1 85 ? -2.717 28.328 14.922 1 94.81 85 VAL A O 1
ATOM 669 N N . VAL A 1 86 ? -3.859 26.453 15.273 1 94.38 86 VAL A N 1
ATOM 670 C CA . VAL A 1 86 ? -4.98 27.156 15.906 1 94.38 86 VAL A CA 1
ATOM 671 C C . VAL A 1 86 ? -4.516 27.812 17.203 1 94.38 86 VAL A C 1
ATOM 673 O O . VAL A 1 86 ? -4.906 28.938 17.5 1 94.38 86 VAL A O 1
ATOM 676 N N . GLU A 1 87 ? -3.752 27.109 17.938 1 93.81 87 GLU A N 1
ATOM 677 C CA . GLU A 1 87 ? -3.193 27.672 19.156 1 93.81 87 GLU A CA 1
ATOM 678 C C . GLU A 1 87 ? -2.443 28.969 18.875 1 93.81 87 GLU A C 1
ATOM 680 O O . GLU A 1 87 ? -2.66 29.969 19.562 1 93.81 87 GLU A O 1
ATOM 685 N N . LEU A 1 88 ? -1.606 28.969 17.891 1 93.88 88 LEU A N 1
ATOM 686 C CA . LEU A 1 88 ? -0.816 30.141 17.531 1 93.88 88 LEU A CA 1
ATOM 687 C C . LEU A 1 88 ? -1.714 31.266 17.047 1 93.88 88 LEU A C 1
ATOM 689 O O . LEU A 1 88 ? -1.551 32.438 17.453 1 93.88 88 LEU A O 1
ATOM 693 N N . ARG A 1 89 ? -2.66 30.938 16.281 1 94.5 89 ARG A N 1
ATOM 694 C CA . ARG A 1 89 ? -3.514 31.953 15.672 1 94.5 89 ARG A CA 1
ATOM 695 C C . ARG A 1 89 ? -4.539 32.469 16.672 1 94.5 89 ARG A C 1
ATOM 697 O O . ARG A 1 89 ? -5.059 33.594 16.5 1 94.5 89 ARG A O 1
ATOM 704 N N . SER A 1 90 ? -4.84 31.641 17.625 1 92.25 90 SER A N 1
ATOM 705 C CA . SER A 1 90 ? -5.715 32.125 18.703 1 92.25 90 SER A CA 1
ATOM 706 C C . SER A 1 90 ? -4.996 33.094 19.609 1 92.25 90 SER A C 1
ATOM 708 O O . SER A 1 90 ? -5.621 34 20.156 1 92.25 90 SER A O 1
ATOM 710 N N . LYS A 1 91 ? -3.775 32.938 19.75 1 91.25 91 LYS A N 1
ATOM 711 C CA . LYS A 1 91 ? -2.963 33.812 20.578 1 91.25 91 LYS A CA 1
ATOM 712 C C . LYS A 1 91 ? -2.672 35.125 19.844 1 91.25 91 LYS A C 1
ATOM 714 O O . LYS A 1 91 ? -2.645 36.219 20.453 1 91.25 91 LYS A O 1
ATOM 719 N N . ASP A 1 92 ? -2.453 35.031 18.578 1 91.81 92 ASP A N 1
ATOM 720 C CA . ASP A 1 92 ? -2.207 36.188 17.719 1 91.81 92 ASP A CA 1
ATOM 721 C C . ASP A 1 92 ? -3.201 36.219 16.547 1 91.81 92 ASP A C 1
ATOM 723 O O . ASP A 1 92 ? -2.961 35.625 15.5 1 91.81 92 ASP A O 1
ATOM 727 N N . LYS A 1 93 ? -4.133 37 16.719 1 88.19 93 LYS A N 1
ATOM 728 C CA . LYS A 1 93 ? -5.23 37.062 15.758 1 88.19 93 LYS A CA 1
ATOM 729 C C . LYS A 1 93 ? -4.762 37.656 14.43 1 88.19 93 LYS A C 1
ATOM 731 O O . LYS A 1 93 ? -5.453 37.531 13.414 1 88.19 93 LYS A O 1
ATOM 736 N N . LYS A 1 94 ? -3.689 38.344 14.414 1 91.69 94 LYS A N 1
ATOM 737 C CA . LYS A 1 94 ? -3.168 38.938 13.195 1 91.69 94 LYS A CA 1
ATOM 738 C C . LYS A 1 94 ? -2.35 37.938 12.391 1 91.69 94 LYS A C 1
ATOM 740 O O . LYS A 1 94 ? -2.045 38.188 11.219 1 91.69 94 LYS A O 1
ATOM 745 N N . LEU A 1 95 ? -2.096 36.844 13.078 1 93.31 95 LEU A N 1
ATOM 746 C CA . LEU A 1 95 ? -1.284 35.844 12.43 1 93.31 95 LEU A CA 1
ATOM 747 C C . LEU A 1 95 ? -2.09 35.094 11.367 1 93.31 95 LEU A C 1
ATOM 749 O O . LEU A 1 95 ? -3.164 34.562 11.648 1 93.31 95 LEU A O 1
ATOM 753 N N . VAL A 1 96 ? -1.572 35.125 10.125 1 92.12 96 VAL A N 1
ATOM 754 C CA . VAL A 1 96 ? -2.273 34.438 9.047 1 92.12 96 VAL A CA 1
ATOM 755 C C . VAL A 1 96 ? -1.854 32.969 9.008 1 92.12 96 VAL A C 1
ATOM 757 O O . VAL A 1 96 ? -0.794 32.625 9.523 1 92.12 96 VAL A O 1
ATOM 760 N N . ASP A 1 97 ? -2.619 32.125 8.344 1 92.12 97 ASP A N 1
ATOM 761 C CA . ASP A 1 97 ? -2.455 30.672 8.336 1 92.12 97 ASP A CA 1
ATOM 762 C C . ASP A 1 97 ? -1.08 30.281 7.797 1 92.12 97 ASP A C 1
ATOM 764 O O . ASP A 1 97 ? -0.337 29.547 8.453 1 92.12 97 ASP A O 1
ATOM 768 N N . LYS A 1 98 ? -0.703 30.797 6.68 1 91.69 98 LYS A N 1
ATOM 769 C CA . LYS A 1 98 ? 0.557 30.469 6.023 1 91.69 98 LYS A CA 1
ATOM 770 C C . LYS A 1 98 ? 1.746 30.734 6.941 1 91.69 98 LYS A C 1
ATOM 772 O O . LYS A 1 98 ? 2.676 29.938 7.016 1 91.69 98 LYS A O 1
ATOM 777 N N . THR A 1 99 ? 1.722 31.859 7.594 1 94.94 99 THR A N 1
ATOM 778 C CA . THR A 1 99 ? 2.814 32.25 8.477 1 94.94 99 THR A CA 1
ATOM 779 C C . THR A 1 99 ? 2.873 31.344 9.703 1 94.94 99 THR A C 1
ATOM 781 O O . THR A 1 99 ? 3.957 30.969 10.156 1 94.94 99 THR A O 1
ATOM 784 N N . ALA A 1 100 ? 1.703 31.125 10.305 1 94.88 100 ALA A N 1
ATOM 785 C CA . ALA A 1 100 ? 1.648 30.219 11.461 1 94.88 100 ALA A CA 1
ATOM 786 C C . ALA A 1 100 ? 2.271 28.859 11.125 1 94.88 100 ALA A C 1
ATOM 788 O O . ALA A 1 100 ? 3.084 28.344 11.898 1 94.88 100 ALA A O 1
ATOM 789 N N . ARG A 1 101 ? 1.962 28.328 9.969 1 93.69 101 ARG A N 1
ATOM 790 C CA . ARG A 1 101 ? 2.475 27.016 9.547 1 93.69 101 ARG A CA 1
ATOM 791 C C . ARG A 1 101 ? 3.984 27.078 9.336 1 93.69 101 ARG A C 1
ATOM 793 O O . ARG A 1 101 ? 4.707 26.172 9.75 1 93.69 101 ARG A O 1
ATOM 800 N N . SER A 1 102 ? 4.418 28.078 8.711 1 94.06 102 SER A N 1
ATOM 801 C CA . SER A 1 102 ? 5.848 28.25 8.477 1 94.06 102 SER A CA 1
ATOM 802 C C . SER A 1 102 ? 6.625 28.297 9.789 1 94.06 102 SER A C 1
ATOM 804 O O . SER A 1 102 ? 7.738 27.781 9.883 1 94.06 102 SER A O 1
ATOM 806 N N . GLN A 1 103 ? 6.043 28.953 10.781 1 93.75 103 GLN A N 1
ATOM 807 C CA . GLN A 1 103 ? 6.664 29.016 12.094 1 93.75 103 GLN A CA 1
ATOM 808 C C . GLN A 1 103 ? 6.785 27.625 12.711 1 93.75 103 GLN A C 1
ATOM 810 O O . GLN A 1 103 ? 7.828 27.281 13.273 1 93.75 103 GLN A O 1
ATOM 815 N N . ILE A 1 104 ? 5.738 26.891 12.594 1 94.56 104 ILE A N 1
ATOM 816 C CA . ILE A 1 104 ? 5.742 25.547 13.156 1 94.56 104 ILE A CA 1
ATOM 817 C C . ILE A 1 104 ? 6.816 24.703 12.469 1 94.56 104 ILE A C 1
ATOM 819 O O . ILE A 1 104 ? 7.559 23.984 13.125 1 94.56 104 ILE A O 1
ATOM 823 N N . TYR A 1 105 ? 6.949 24.797 11.125 1 93.06 105 TYR A N 1
ATOM 824 C CA . TYR A 1 105 ? 7.984 24.062 10.398 1 93.06 105 TYR A CA 1
ATOM 825 C C . TYR A 1 105 ? 9.367 24.422 10.93 1 93.06 105 TYR A C 1
ATOM 827 O O . TYR A 1 105 ? 10.188 23.547 11.18 1 93.06 105 TYR A O 1
ATOM 835 N N . ALA A 1 106 ? 9.555 25.688 11.07 1 91.25 106 ALA A N 1
ATOM 836 C CA . ALA A 1 106 ? 10.852 26.188 11.516 1 91.25 106 ALA A CA 1
ATOM 837 C C . ALA A 1 106 ? 11.188 25.656 12.906 1 91.25 106 ALA A C 1
ATOM 839 O O . ALA A 1 106 ? 12.352 25.391 13.211 1 91.25 106 ALA A O 1
ATOM 840 N N . GLU A 1 107 ? 10.172 25.547 13.711 1 91.12 107 GLU A N 1
ATOM 841 C CA . GLU A 1 107 ? 10.383 25.078 15.078 1 91.12 107 GLU A CA 1
ATOM 842 C C . GLU A 1 107 ? 10.578 23.562 15.125 1 91.12 107 GLU A C 1
ATOM 844 O O . GLU A 1 107 ? 11.273 23.047 16 1 91.12 107 GLU A O 1
ATOM 849 N N . MET A 1 108 ? 9.961 22.844 14.219 1 91.38 108 MET A N 1
ATOM 850 C CA . MET A 1 108 ? 10.031 21.391 14.195 1 91.38 108 MET A CA 1
ATOM 851 C C . MET A 1 108 ? 11.352 20.922 13.578 1 91.38 108 MET A C 1
ATOM 853 O O . MET A 1 108 ? 11.93 19.922 14.016 1 91.38 108 MET A O 1
ATOM 857 N N . LYS A 1 109 ? 11.789 21.609 12.625 1 89.56 109 LYS A N 1
ATOM 858 C CA . LYS A 1 109 ? 12.883 21.203 11.742 1 89.56 109 LYS A CA 1
ATOM 859 C C . LYS A 1 109 ? 14.133 20.859 12.547 1 89.56 109 LYS A C 1
ATOM 861 O O . LYS A 1 109 ? 14.797 19.859 12.273 1 89.56 109 LYS A O 1
ATOM 866 N N . PRO A 1 110 ? 14.484 21.594 13.547 1 88.38 110 PRO A N 1
ATOM 867 C CA . PRO A 1 110 ? 15.711 21.297 14.297 1 88.38 110 PRO A CA 1
ATOM 868 C C . PRO A 1 110 ? 15.672 19.938 14.969 1 88.38 110 PRO A C 1
ATOM 870 O O . PRO A 1 110 ? 16.719 19.375 15.305 1 88.38 110 PRO A O 1
ATOM 873 N N . TYR A 1 111 ? 14.531 19.422 15.125 1 89.5 111 TYR A N 1
ATOM 874 C CA . TYR A 1 111 ? 14.398 18.141 15.812 1 89.5 111 TYR A CA 1
ATOM 875 C C . TYR A 1 111 ? 14.414 16.984 14.82 1 89.5 111 TYR A C 1
ATOM 877 O O . TYR A 1 111 ? 14.375 15.812 15.211 1 89.5 111 TYR A O 1
ATOM 885 N N . LEU A 1 112 ? 14.453 17.312 13.57 1 89.94 112 LEU A N 1
ATOM 886 C CA . LEU A 1 112 ? 14.352 16.281 12.531 1 89.94 112 LEU A CA 1
ATOM 887 C C . LEU A 1 112 ? 15.633 16.234 11.703 1 89.94 112 LEU A C 1
ATOM 889 O O . LEU A 1 112 ? 16.109 17.266 11.219 1 89.94 112 LEU A O 1
ATOM 893 N N . THR A 1 113 ? 16.219 15 11.531 1 86 113 THR A N 1
ATOM 894 C CA . THR A 1 113 ? 17.391 14.812 10.695 1 86 113 THR A CA 1
ATOM 895 C C . THR A 1 113 ? 17.062 13.969 9.461 1 86 113 THR A C 1
ATOM 897 O O . THR A 1 113 ? 16.125 13.172 9.484 1 86 113 THR A O 1
ATOM 900 N N . GLY A 1 114 ? 17.797 14.305 8.359 1 81.44 114 GLY A N 1
ATOM 901 C CA . GLY A 1 114 ? 17.641 13.484 7.168 1 81.44 114 GLY A CA 1
ATOM 902 C C . GLY A 1 114 ? 16.469 13.914 6.297 1 81.44 114 GLY A C 1
ATOM 903 O O . GLY A 1 114 ? 15.93 13.109 5.535 1 81.44 114 GLY A O 1
ATOM 904 N N . ILE A 1 115 ? 15.969 15.109 6.633 1 83.62 115 ILE A N 1
ATOM 905 C CA . ILE A 1 115 ? 14.82 15.539 5.852 1 83.62 115 ILE A CA 1
ATOM 906 C C . ILE A 1 115 ? 15.094 16.922 5.246 1 83.62 115 ILE A C 1
ATOM 908 O O . ILE A 1 115 ? 15.773 17.75 5.855 1 83.62 115 ILE A O 1
ATOM 912 N N . SER A 1 116 ? 14.625 17.062 4.094 1 82.38 116 SER A N 1
ATOM 913 C CA . SER A 1 116 ? 14.641 18.391 3.49 1 82.38 116 SER A CA 1
ATOM 914 C C . SER A 1 116 ? 13.422 19.203 3.906 1 82.38 116 SER A C 1
ATOM 916 O O . SER A 1 116 ? 12.414 18.641 4.332 1 82.38 116 SER A O 1
ATOM 918 N N . ASP A 1 117 ? 13.578 20.516 3.83 1 76 117 ASP A N 1
ATOM 919 C CA . ASP A 1 117 ? 12.453 21.375 4.184 1 76 117 ASP A CA 1
ATOM 920 C C . ASP A 1 117 ? 11.25 21.109 3.285 1 76 117 ASP A C 1
ATOM 922 O O . ASP A 1 117 ? 10.117 21.047 3.764 1 76 117 ASP A O 1
ATOM 926 N N . GLY A 1 118 ? 11.547 20.969 2.029 1 86.12 118 GLY A N 1
ATOM 927 C CA . GLY A 1 118 ? 10.453 20.719 1.1 1 86.12 118 GLY A CA 1
ATOM 928 C C . GLY A 1 118 ? 9.695 19.438 1.399 1 86.12 118 GLY A C 1
ATOM 929 O O . GLY A 1 118 ? 8.469 19.375 1.237 1 86.12 118 GLY A O 1
ATOM 930 N N . TYR A 1 119 ? 10.414 18.531 2.012 1 88.06 119 TYR A N 1
ATOM 931 C CA . TYR A 1 119 ? 9.789 17.234 2.303 1 88.06 119 TYR A CA 1
ATOM 932 C C . TYR A 1 119 ? 8.797 17.359 3.453 1 88.06 119 TYR A C 1
ATOM 934 O O . TYR A 1 119 ? 7.695 16.812 3.393 1 88.06 119 TYR A O 1
ATOM 942 N N . LEU A 1 120 ? 9.195 18.109 4.508 1 92.25 120 LEU A N 1
ATOM 943 C CA . LEU A 1 120 ? 8.336 18.297 5.668 1 92.25 120 LEU A CA 1
ATOM 944 C C . LEU A 1 120 ? 7.027 18.969 5.27 1 92.25 120 LEU A C 1
ATOM 946 O O . LEU A 1 120 ? 5.945 18.531 5.672 1 92.25 120 LEU A O 1
ATOM 950 N N . CYS A 1 121 ? 7.137 19.969 4.461 1 92.81 121 CYS A N 1
ATOM 951 C CA . CYS A 1 121 ? 5.965 20.719 4.008 1 92.81 121 CYS A CA 1
ATOM 952 C C . CYS A 1 121 ? 5.055 19.828 3.158 1 92.81 121 CYS A C 1
ATOM 954 O O . CYS A 1 121 ? 3.848 19.781 3.391 1 92.81 121 CYS A O 1
ATOM 956 N N . ILE A 1 122 ? 5.637 19.125 2.225 1 92.81 122 ILE A N 1
ATOM 957 C CA . ILE A 1 122 ? 4.875 18.281 1.309 1 92.81 122 ILE A CA 1
ATOM 958 C C . ILE A 1 122 ? 4.145 17.203 2.094 1 92.81 122 ILE A C 1
ATOM 960 O O . ILE A 1 122 ? 2.951 16.969 1.88 1 92.81 122 ILE A O 1
ATOM 964 N N . MET A 1 123 ? 4.824 16.609 3.027 1 94 123 MET A N 1
ATOM 965 C CA . MET A 1 123 ? 4.238 15.508 3.789 1 94 123 MET A CA 1
ATOM 966 C C . MET A 1 123 ? 3.133 16.016 4.711 1 94 123 MET A C 1
ATOM 968 O O . MET A 1 123 ? 2.131 15.328 4.922 1 94 123 MET A O 1
ATOM 972 N N . THR A 1 124 ? 3.338 17.172 5.266 1 94.69 124 THR A N 1
ATOM 973 C CA . THR A 1 124 ? 2.311 17.75 6.125 1 94.69 124 THR A CA 1
ATOM 974 C C . THR A 1 124 ? 1.057 18.078 5.32 1 94.69 124 THR A C 1
ATOM 976 O O . THR A 1 124 ? -0.063 17.906 5.805 1 94.69 124 THR A O 1
ATOM 979 N N . CYS A 1 125 ? 1.265 18.547 4.105 1 94.19 125 CYS A N 1
ATOM 980 C CA . CYS A 1 125 ? 0.132 18.828 3.23 1 94.19 125 CYS A CA 1
ATOM 981 C C . CYS A 1 125 ? -0.638 17.562 2.9 1 94.19 125 CYS A C 1
ATOM 983 O O . CYS A 1 125 ? -1.87 17.547 2.906 1 94.19 125 CYS A O 1
ATOM 985 N N . LYS A 1 126 ? 0.085 16.547 2.65 1 95.31 126 LYS A N 1
ATOM 986 C CA . LYS A 1 126 ? -0.543 15.242 2.402 1 95.31 126 LYS A CA 1
ATOM 987 C C . LYS A 1 126 ? -1.324 14.766 3.623 1 95.31 126 LYS A C 1
ATOM 989 O O . LYS A 1 126 ? -2.445 14.273 3.494 1 95.31 126 LYS A O 1
ATOM 994 N N . ALA A 1 127 ? -0.702 14.938 4.727 1 97.44 127 ALA A N 1
ATOM 995 C CA . ALA A 1 127 ? -1.343 14.547 5.98 1 97.44 127 ALA A CA 1
ATOM 996 C C . ALA A 1 127 ? -2.646 15.312 6.188 1 97.44 127 ALA A C 1
ATOM 998 O O . ALA A 1 127 ? -3.629 14.758 6.684 1 97.44 127 ALA A O 1
ATOM 999 N N . ARG A 1 128 ? -2.674 16.531 5.844 1 96.25 128 ARG A N 1
ATOM 1000 C CA . ARG A 1 128 ? -3.848 17.375 6.016 1 96.25 128 ARG A CA 1
ATOM 1001 C C . ARG A 1 128 ? -5.027 16.844 5.207 1 96.25 128 ARG A C 1
ATOM 1003 O O . ARG A 1 128 ? -6.164 16.844 5.688 1 96.25 128 ARG A O 1
ATOM 1010 N N . LYS A 1 129 ? -4.734 16.422 4.023 1 96.25 129 LYS A N 1
ATOM 1011 C CA . LYS A 1 129 ? -5.789 15.859 3.186 1 96.25 129 LYS A CA 1
ATOM 1012 C C . LYS A 1 129 ? -6.379 14.602 3.82 1 96.25 129 LYS A C 1
ATOM 1014 O O . LYS A 1 129 ? -7.598 14.406 3.805 1 96.25 129 LYS A O 1
ATOM 1019 N N . ILE A 1 130 ? -5.531 13.789 4.266 1 97.88 130 ILE A N 1
ATOM 1020 C CA . ILE A 1 130 ? -5.965 12.57 4.938 1 97.88 130 ILE A CA 1
ATOM 1021 C C . ILE A 1 130 ? -6.812 12.922 6.156 1 97.88 130 ILE A C 1
ATOM 1023 O O . ILE A 1 130 ? -7.879 12.344 6.367 1 97.88 130 ILE A O 1
ATOM 1027 N N . ASN A 1 131 ? -6.328 13.891 6.891 1 97.69 131 ASN A N 1
ATOM 1028 C CA . ASN A 1 131 ? -7.023 14.32 8.102 1 97.69 131 ASN A CA 1
ATOM 1029 C C . ASN A 1 131 ? -8.367 14.969 7.777 1 97.69 131 ASN A C 1
ATOM 1031 O O . ASN A 1 131 ? -9.312 14.859 8.562 1 97.69 131 ASN A O 1
ATOM 1035 N N . LYS A 1 132 ? -8.383 15.695 6.719 1 97.25 132 LYS A N 1
ATOM 1036 C CA . LYS A 1 132 ? -9.648 16.281 6.293 1 97.25 132 LYS A CA 1
ATOM 1037 C C . LYS A 1 132 ? -10.727 15.219 6.109 1 97.25 132 LYS A C 1
ATOM 1039 O O . LYS A 1 132 ? -11.891 15.445 6.426 1 97.25 132 LYS A O 1
ATOM 1044 N N . LEU A 1 133 ? -10.328 14.117 5.621 1 98 133 LEU A N 1
ATOM 1045 C CA . LEU A 1 133 ? -11.281 13.047 5.348 1 98 133 LEU A CA 1
ATOM 1046 C C . LEU A 1 133 ? -11.664 12.312 6.629 1 98 133 LEU A C 1
ATOM 1048 O O . LEU A 1 133 ? -12.844 12.102 6.91 1 98 133 LEU A O 1
ATOM 1052 N N . PHE A 1 134 ? -10.727 11.93 7.457 1 97.75 134 PHE A N 1
ATOM 1053 C CA . PHE A 1 134 ? -10.977 10.992 8.539 1 97.75 134 PHE A CA 1
ATOM 1054 C C . PHE A 1 134 ? -11.047 11.719 9.883 1 97.75 134 PHE A C 1
ATOM 1056 O O . PHE A 1 134 ? -11.531 11.172 10.867 1 97.75 134 PHE A O 1
ATOM 1063 N N . GLY A 1 135 ? -10.508 12.852 9.953 1 96.62 135 GLY A N 1
ATOM 1064 C CA . GLY A 1 135 ? -10.484 13.641 11.18 1 96.62 135 GLY A CA 1
ATOM 1065 C C . GLY A 1 135 ? -11.25 14.945 11.062 1 96.62 135 GLY A C 1
ATOM 1066 O O . GLY A 1 135 ? -12.484 14.945 11.055 1 96.62 135 GLY A O 1
ATOM 1067 N N . TYR A 1 136 ? -10.43 16.062 10.992 1 95.25 136 TYR A N 1
ATOM 1068 C CA . TYR A 1 136 ? -11.062 17.375 10.875 1 95.25 136 TYR A CA 1
ATOM 1069 C C . TYR A 1 136 ? -10.117 18.375 10.219 1 95.25 136 TYR A C 1
ATOM 1071 O O . TYR A 1 136 ? -8.914 18.109 10.094 1 95.25 136 TYR A O 1
ATOM 1079 N N . GLU A 1 137 ? -10.688 19.375 9.742 1 92.56 137 GLU A N 1
ATOM 1080 C CA . GLU A 1 137 ? -9.961 20.578 9.352 1 92.56 137 GLU A CA 1
ATOM 1081 C C . GLU A 1 137 ? -10.523 21.812 10.031 1 92.56 137 GLU A C 1
ATOM 1083 O O . GLU A 1 137 ? -11.602 21.766 10.625 1 92.56 137 GLU A O 1
ATOM 1088 N N . TYR A 1 138 ? -9.68 22.844 10.039 1 93.25 138 TYR A N 1
ATOM 1089 C CA . TYR A 1 138 ? -10.18 24.109 10.578 1 93.25 138 TYR A CA 1
ATOM 1090 C C . TYR A 1 138 ? -10.508 25.094 9.461 1 93.25 138 TYR A C 1
ATOM 1092 O O . TYR A 1 138 ? -9.773 25.188 8.484 1 93.25 138 TYR A O 1
ATOM 1100 N N . ASP A 1 139 ? -11.586 25.781 9.68 1 90.12 139 ASP A N 1
ATOM 1101 C CA . ASP A 1 139 ? -11.852 26.938 8.836 1 90.12 139 ASP A CA 1
ATOM 1102 C C . ASP A 1 139 ? -10.812 28.031 9.062 1 90.12 139 ASP A C 1
ATOM 1104 O O . ASP A 1 139 ? -10.609 28.484 10.195 1 90.12 139 ASP A O 1
ATOM 1108 N N . PRO A 1 140 ? -10.172 28.406 8.047 1 84.75 140 PRO A N 1
ATOM 1109 C CA . PRO A 1 140 ? -9.07 29.344 8.25 1 84.75 140 PRO A CA 1
ATOM 1110 C C . PRO A 1 140 ? -9.547 30.703 8.781 1 84.75 140 PRO A C 1
ATOM 1112 O O . PRO A 1 140 ? -8.75 31.453 9.352 1 84.75 140 PRO A O 1
ATOM 1115 N N . VAL A 1 141 ? -10.797 31.047 8.648 1 85.75 141 VAL A N 1
ATOM 1116 C CA . VAL A 1 141 ? -11.328 32.344 9.07 1 85.75 141 VAL A CA 1
ATOM 1117 C C . VAL A 1 141 ? -11.93 32.219 10.469 1 85.75 141 VAL A C 1
ATOM 1119 O O . VAL A 1 141 ? -11.531 32.938 11.391 1 85.75 141 VAL A O 1
ATOM 1122 N N . THR A 1 142 ? -12.75 31.328 10.727 1 89.62 142 THR A N 1
ATOM 1123 C CA . THR A 1 142 ? -13.5 31.234 11.969 1 89.62 142 THR A CA 1
ATOM 1124 C C . THR A 1 142 ? -12.773 30.359 12.977 1 89.62 142 THR A C 1
ATOM 1126 O O . THR A 1 142 ? -13.094 30.359 14.172 1 89.62 142 THR A O 1
ATOM 1129 N N . LEU A 1 143 ? -11.773 29.484 12.516 1 91 143 LEU A N 1
ATOM 1130 C CA . LEU A 1 143 ? -10.984 28.547 13.312 1 91 143 LEU A CA 1
ATOM 1131 C C . LEU A 1 143 ? -11.875 27.453 13.898 1 91 143 LEU A C 1
ATOM 1133 O O . LEU A 1 143 ? -11.492 26.781 14.852 1 91 143 LEU A O 1
ATOM 1137 N N . LYS A 1 144 ? -13.062 27.344 13.352 1 93 144 LYS A N 1
ATOM 1138 C CA . LYS A 1 144 ? -13.953 26.266 13.781 1 93 144 LYS A CA 1
ATOM 1139 C C . LYS A 1 144 ? -13.57 24.953 13.117 1 93 144 LYS A C 1
ATOM 1141 O O . LYS A 1 144 ? -13.188 24.922 11.945 1 93 144 LYS A O 1
ATOM 1146 N N . LYS A 1 145 ? -13.812 23.891 13.836 1 94.06 145 LYS A N 1
ATOM 1147 C CA . LYS A 1 145 ? -13.5 22.562 13.344 1 94.06 145 LYS A CA 1
ATOM 1148 C C . LYS A 1 145 ? -14.594 22.062 12.398 1 94.06 145 LYS A C 1
ATOM 1150 O O . LYS A 1 145 ? -15.781 22.203 12.68 1 94.06 145 LYS A O 1
ATOM 1155 N N . ILE A 1 146 ? -14.234 21.578 11.281 1 93.75 146 ILE A N 1
ATOM 1156 C CA . ILE A 1 146 ? -15.102 20.875 10.328 1 93.75 146 ILE A CA 1
ATOM 1157 C C . ILE A 1 146 ? -14.758 19.391 10.312 1 93.75 146 ILE A C 1
ATOM 1159 O O . ILE A 1 146 ? -13.664 19 9.906 1 93.75 146 ILE A O 1
ATOM 1163 N N . LYS A 1 147 ? -15.703 18.594 10.664 1 94.88 147 LYS A N 1
ATOM 1164 C CA . LYS A 1 147 ? -15.438 17.172 10.875 1 94.88 147 LYS A CA 1
ATOM 1165 C C . LYS A 1 147 ? -15.492 16.406 9.562 1 94.88 147 LYS A C 1
ATOM 1167 O O . LYS A 1 147 ? -16.328 16.688 8.711 1 94.88 147 LYS A O 1
ATOM 1172 N N . GLY A 1 148 ? -14.625 15.438 9.469 1 96.31 148 GLY A N 1
ATOM 1173 C CA . GLY A 1 148 ? -14.719 14.445 8.406 1 96.31 148 GLY A CA 1
ATOM 1174 C C . GLY A 1 148 ? -15.562 13.242 8.781 1 96.31 148 GLY A C 1
ATOM 1175 O O . GLY A 1 148 ? -16.547 13.375 9.523 1 96.31 148 GLY A O 1
ATOM 1176 N N . ILE A 1 149 ? -15.227 12.055 8.266 1 95.38 149 ILE A N 1
ATOM 1177 C CA . ILE A 1 149 ? -16.062 10.875 8.461 1 95.38 149 ILE A CA 1
ATOM 1178 C C . ILE A 1 149 ? -15.672 10.172 9.758 1 95.38 149 ILE A C 1
ATOM 1180 O O . ILE A 1 149 ? -16.406 9.312 10.25 1 95.38 149 ILE A O 1
ATOM 1184 N N . GLY A 1 150 ? -14.492 10.453 10.305 1 94.69 150 GLY A N 1
ATOM 1185 C CA . GLY A 1 150 ? -14.055 9.875 11.562 1 94.69 150 GLY A CA 1
ATOM 1186 C C . GLY A 1 150 ? -13.008 8.789 11.391 1 94.69 150 GLY A C 1
ATOM 1187 O O . GLY A 1 150 ? -13.039 8.039 10.414 1 94.69 150 GLY A O 1
ATOM 1188 N N . GLY A 1 151 ? -12.094 8.727 12.422 1 93.75 151 GLY A N 1
ATOM 1189 C CA . GLY A 1 151 ? -10.969 7.805 12.367 1 93.75 151 GLY A CA 1
ATOM 1190 C C . GLY A 1 151 ? -11.383 6.352 12.531 1 93.75 151 GLY A C 1
ATOM 1191 O O . GLY A 1 151 ? -10.633 5.445 12.156 1 93.75 151 GLY A O 1
ATOM 1192 N N . HIS A 1 152 ? -12.492 6.066 13.102 1 89.62 152 HIS A N 1
ATOM 1193 C CA . HIS A 1 152 ? -12.945 4.707 13.383 1 89.62 152 HIS A CA 1
ATOM 1194 C C . HIS A 1 152 ? -13.195 3.93 12.094 1 89.62 152 HIS A C 1
ATOM 1196 O O . HIS A 1 152 ? -13.219 2.697 12.102 1 89.62 152 HIS A O 1
ATOM 1202 N N . ILE A 1 153 ? -13.406 4.617 11.023 1 91.88 153 ILE A N 1
ATOM 1203 C CA . ILE A 1 153 ? -13.766 3.969 9.766 1 91.88 153 ILE A CA 1
ATOM 1204 C C . ILE A 1 153 ? -12.492 3.576 9.008 1 91.88 153 ILE A C 1
ATOM 1206 O O . ILE A 1 153 ? -12.555 2.855 8.016 1 91.88 153 ILE A O 1
ATOM 1210 N N . ILE A 1 154 ? -11.266 3.973 9.438 1 94.5 154 ILE A N 1
ATOM 1211 C CA . ILE A 1 154 ? -10 3.73 8.75 1 94.5 154 ILE A CA 1
ATOM 1212 C C . ILE A 1 154 ? -9.766 2.229 8.617 1 94.5 154 ILE A C 1
ATOM 1214 O O . ILE A 1 154 ? -9.141 1.773 7.656 1 94.5 154 ILE A O 1
ATOM 1218 N N . GLN A 1 155 ? -10.32 1.443 9.508 1 92.06 155 GLN A N 1
ATOM 1219 C CA . GLN A 1 155 ? -10.125 -0.002 9.508 1 92.06 155 GLN A CA 1
ATOM 1220 C C . GLN A 1 155 ? -10.805 -0.645 8.297 1 92.06 155 GLN A C 1
ATOM 1222 O O . GLN A 1 155 ? -10.57 -1.819 8 1 92.06 155 GLN A O 1
ATOM 1227 N N . ARG A 1 156 ? -11.586 0.143 7.578 1 90.81 156 ARG A N 1
ATOM 1228 C CA . ARG A 1 156 ? -12.305 -0.399 6.43 1 90.81 156 ARG A CA 1
ATOM 1229 C C . ARG A 1 156 ? -11.547 -0.121 5.133 1 90.81 156 ARG A C 1
ATOM 1231 O O . ARG A 1 156 ? -11.906 -0.647 4.074 1 90.81 156 ARG A O 1
ATOM 1238 N N . VAL A 1 157 ? -10.578 0.679 5.254 1 92.38 157 VAL A N 1
ATOM 1239 C CA . VAL A 1 157 ? -9.891 1.158 4.059 1 92.38 157 VAL A CA 1
ATOM 1240 C C . VAL A 1 157 ? -8.789 0.176 3.664 1 92.38 157 VAL A C 1
ATOM 1242 O O . VAL A 1 157 ? -8.047 -0.306 4.52 1 92.38 157 VAL A O 1
ATOM 1245 N N . THR A 1 158 ? -8.68 -0.135 2.336 1 91.25 158 THR A N 1
ATOM 1246 C CA . THR A 1 158 ? -7.629 -1.024 1.85 1 91.25 158 THR A CA 1
ATOM 1247 C C . THR A 1 158 ? -6.637 -0.262 0.976 1 91.25 158 THR A C 1
ATOM 1249 O O . THR A 1 158 ? -5.57 -0.783 0.638 1 91.25 158 THR A O 1
ATOM 1252 N N . CYS A 1 159 ? -7.004 0.977 0.632 1 93.06 159 CYS A N 1
ATOM 1253 C CA . CYS A 1 159 ? -6.098 1.771 -0.19 1 93.06 159 CYS A CA 1
ATOM 1254 C C . CYS A 1 159 ? -5.004 2.406 0.662 1 93.06 159 CYS A C 1
ATOM 1256 O O . CYS A 1 159 ? -5.02 2.291 1.889 1 93.06 159 CYS A O 1
ATOM 1258 N N . SER A 1 160 ? -4.035 2.984 0.037 1 93.88 160 SER A N 1
ATOM 1259 C CA . SER A 1 160 ? -2.879 3.539 0.734 1 93.88 160 SER A CA 1
ATOM 1260 C C . SER A 1 160 ? -3.117 4.992 1.132 1 93.88 160 SER A C 1
ATOM 1262 O O . SER A 1 160 ? -4 5.652 0.582 1 93.88 160 SER A O 1
ATOM 1264 N N . ALA A 1 161 ? -2.258 5.469 2.049 1 96.38 161 ALA A N 1
ATOM 1265 C CA . ALA A 1 161 ? -2.264 6.875 2.445 1 96.38 161 ALA A CA 1
ATOM 1266 C C . ALA A 1 161 ? -2 7.785 1.247 1 96.38 161 ALA A C 1
ATOM 1268 O O . ALA A 1 161 ? -2.615 8.844 1.118 1 96.38 161 ALA A O 1
ATOM 1269 N N . ASP A 1 162 ? -1.162 7.367 0.377 1 92.62 162 ASP A N 1
ATOM 1270 C CA . ASP A 1 162 ? -0.811 8.164 -0.796 1 92.62 162 ASP A CA 1
ATOM 1271 C C . ASP A 1 162 ? -2.025 8.383 -1.694 1 92.62 162 ASP A C 1
ATOM 1273 O O . ASP A 1 162 ? -2.211 9.469 -2.242 1 92.62 162 ASP A O 1
ATOM 1277 N N . LYS A 1 163 ? -2.824 7.426 -1.838 1 93.44 163 LYS A N 1
ATOM 1278 C CA . LYS A 1 163 ? -4.016 7.555 -2.674 1 93.44 163 LYS A CA 1
ATOM 1279 C C . LYS A 1 163 ? -5.016 8.531 -2.059 1 93.44 163 LYS A C 1
ATOM 1281 O O . LYS A 1 163 ? -5.613 9.344 -2.768 1 93.44 163 LYS A O 1
ATOM 1286 N N . ILE A 1 164 ? -5.121 8.422 -0.787 1 96.12 164 ILE A N 1
ATOM 1287 C CA . ILE A 1 164 ? -6.059 9.297 -0.094 1 96.12 164 ILE A CA 1
ATOM 1288 C C . ILE A 1 164 ? -5.559 10.742 -0.157 1 96.12 164 ILE A C 1
ATOM 1290 O O . ILE A 1 164 ? -6.344 11.672 -0.348 1 96.12 164 ILE A O 1
ATOM 1294 N N . SER A 1 165 ? -4.277 10.891 -0.037 1 96.19 165 SER A N 1
ATOM 1295 C CA . SER A 1 165 ? -3.695 12.227 0.013 1 96.19 165 SER A CA 1
ATOM 1296 C C . SER A 1 165 ? -3.812 12.938 -1.334 1 96.19 165 SER A C 1
ATOM 1298 O O . SER A 1 165 ? -3.641 14.148 -1.421 1 96.19 165 SER A O 1
ATOM 1300 N N . LYS A 1 166 ? -4.156 12.25 -2.404 1 94.38 166 LYS A N 1
ATOM 1301 C CA . LYS A 1 166 ? -4.242 12.828 -3.742 1 94.38 166 LYS A CA 1
ATOM 1302 C C . LYS A 1 166 ? -5.672 13.25 -4.066 1 94.38 166 LYS A C 1
ATOM 1304 O O . LYS A 1 166 ? -5.93 13.844 -5.113 1 94.38 166 LYS A O 1
ATOM 1309 N N . LEU A 1 167 ? -6.535 12.969 -3.225 1 95.06 167 LEU A N 1
ATOM 1310 C CA . LEU A 1 167 ? -7.914 13.391 -3.43 1 95.06 167 LEU A CA 1
ATOM 1311 C C . LEU A 1 167 ? -8.016 14.914 -3.469 1 95.06 167 LEU A C 1
ATOM 1313 O O . LEU A 1 167 ? -7.34 15.602 -2.701 1 95.06 167 LEU A O 1
ATOM 1317 N N . THR A 1 168 ? -8.859 15.352 -4.324 1 94.31 168 THR A N 1
ATOM 1318 C CA . THR A 1 168 ? -9.141 16.781 -4.352 1 94.31 168 THR A CA 1
ATOM 1319 C C . THR A 1 168 ? -10.148 17.156 -3.27 1 94.31 168 THR A C 1
ATOM 1321 O O . THR A 1 168 ? -10.852 16.297 -2.74 1 94.31 168 THR A O 1
ATOM 1324 N N . ASN A 1 169 ? -10.234 18.438 -3.018 1 92.94 169 ASN A N 1
ATOM 1325 C CA . ASN A 1 169 ? -11.148 18.891 -1.977 1 92.94 169 ASN A CA 1
ATOM 1326 C C . ASN A 1 169 ? -12.594 18.531 -2.312 1 92.94 169 ASN A C 1
ATOM 1328 O O . ASN A 1 169 ? -13.32 18 -1.474 1 92.94 169 ASN A O 1
ATOM 1332 N N . PRO A 1 170 ? -12.992 18.75 -3.564 1 94.12 170 PRO A N 1
ATOM 1333 C CA . PRO A 1 170 ? -14.367 18.375 -3.9 1 94.12 170 PRO A CA 1
ATOM 1334 C C . PRO A 1 170 ? -14.617 16.875 -3.746 1 94.12 170 PRO A C 1
ATOM 1336 O O . PRO A 1 170 ? -15.711 16.469 -3.336 1 94.12 170 PRO A O 1
ATOM 1339 N N . GLN A 1 171 ? -13.664 16.062 -4.047 1 95.75 171 GLN A N 1
ATOM 1340 C CA . GLN A 1 171 ? -13.797 14.625 -3.891 1 95.75 171 GLN A CA 1
ATOM 1341 C C . GLN A 1 171 ? -13.938 14.242 -2.42 1 95.75 171 GLN A C 1
ATOM 1343 O O . GLN A 1 171 ? -14.758 13.391 -2.068 1 95.75 171 GLN A O 1
ATOM 1348 N N . ILE A 1 172 ? -13.148 14.82 -1.585 1 96.56 172 ILE A N 1
ATOM 1349 C CA . ILE A 1 172 ? -13.203 14.562 -0.151 1 96.56 172 ILE A CA 1
ATOM 1350 C C . ILE A 1 172 ? -14.578 14.945 0.393 1 96.56 172 ILE A C 1
ATOM 1352 O O . ILE A 1 172 ? -15.195 14.18 1.137 1 96.56 172 ILE A O 1
ATOM 1356 N N . GLU A 1 173 ? -15.039 16.125 0.005 1 94.75 173 GLU A N 1
ATOM 1357 C CA . GLU A 1 173 ? -16.344 16.594 0.448 1 94.75 173 GLU A CA 1
ATOM 1358 C C . GLU A 1 173 ? -17.453 15.656 -0.012 1 94.75 173 GLU A C 1
ATOM 1360 O O . GLU A 1 173 ? -18.375 15.352 0.752 1 94.75 173 GLU A O 1
ATOM 1365 N N . HIS A 1 174 ? -17.328 15.227 -1.2 1 95.31 174 HIS A N 1
ATOM 1366 C CA . HIS A 1 174 ? -18.297 14.281 -1.732 1 95.31 174 HIS A CA 1
ATOM 1367 C C . HIS A 1 174 ? -18.328 13 -0.906 1 95.31 174 HIS A C 1
ATOM 1369 O O . HIS A 1 174 ? -19.391 12.5 -0.567 1 95.31 174 HIS A O 1
ATOM 1375 N N . ILE A 1 175 ? -17.219 12.453 -0.633 1 96.38 175 ILE A N 1
ATOM 1376 C CA . ILE A 1 175 ? -17.109 11.227 0.152 1 96.38 175 ILE A CA 1
ATOM 1377 C C . ILE A 1 175 ? -17.75 11.438 1.524 1 96.38 175 ILE A C 1
ATOM 1379 O O . ILE A 1 175 ? -18.531 10.602 1.994 1 96.38 175 ILE A O 1
ATOM 1383 N N . ILE A 1 176 ? -17.375 12.539 2.16 1 95.88 176 ILE A N 1
ATOM 1384 C CA . ILE A 1 176 ? -17.906 12.844 3.486 1 95.88 176 ILE A CA 1
ATOM 1385 C C . ILE A 1 176 ? -19.422 12.906 3.434 1 95.88 176 ILE A C 1
ATOM 1387 O O . ILE A 1 176 ? -20.109 12.328 4.285 1 95.88 176 ILE A O 1
ATOM 1391 N N . GLU A 1 177 ? -19.938 13.578 2.453 1 94.69 177 GLU A N 1
ATOM 1392 C CA . GLU A 1 177 ? -21.391 13.727 2.299 1 94.69 177 GLU A CA 1
ATOM 1393 C C . GLU A 1 177 ? -22.062 12.367 2.111 1 94.69 177 GLU A C 1
ATOM 1395 O O . GLU A 1 177 ? -23.062 12.062 2.771 1 94.69 177 GLU A O 1
ATOM 1400 N N . GLN A 1 178 ? -21.531 11.539 1.279 1 93.06 178 GLN A N 1
ATOM 1401 C CA . GLN A 1 178 ? -22.109 10.234 0.989 1 93.06 178 GLN A CA 1
ATOM 1402 C C . GLN A 1 178 ? -22.078 9.328 2.221 1 93.06 178 GLN A C 1
ATOM 1404 O O . GLN A 1 178 ? -23.062 8.625 2.502 1 93.06 178 GLN A O 1
ATOM 1409 N N . VAL A 1 179 ? -21 9.344 2.889 1 93.38 179 VAL A N 1
ATOM 1410 C CA . VAL A 1 179 ? -20.859 8.492 4.066 1 93.38 179 VAL A CA 1
ATOM 1411 C C . VAL A 1 179 ? -21.828 8.961 5.16 1 93.38 179 VAL A C 1
ATOM 1413 O O . VAL A 1 179 ? -22.484 8.148 5.805 1 93.38 179 VAL A O 1
ATOM 1416 N N . ASN A 1 180 ? -21.891 10.258 5.348 1 90.69 180 ASN A N 1
ATOM 1417 C CA . ASN A 1 180 ? -22.781 10.805 6.363 1 90.69 180 ASN A CA 1
ATOM 1418 C C . ASN A 1 180 ? -24.25 10.547 6.027 1 90.69 180 ASN A C 1
ATOM 1420 O O . ASN A 1 180 ? -25.062 10.297 6.918 1 90.69 180 ASN A O 1
ATOM 1424 N N . LEU A 1 181 ? -24.578 10.633 4.828 1 89.06 181 LEU A N 1
ATOM 1425 C CA . LEU A 1 181 ? -25.938 10.359 4.395 1 89.06 181 LEU A CA 1
ATOM 1426 C C . LEU A 1 181 ? -26.344 8.922 4.711 1 89.06 181 LEU A C 1
ATOM 1428 O O . LEU A 1 181 ? -27.453 8.664 5.172 1 89.06 181 LEU A O 1
ATOM 1432 N N . LYS A 1 182 ? -25.469 8.031 4.539 1 84.69 182 LYS A N 1
ATOM 1433 C CA . LYS A 1 182 ? -25.766 6.621 4.746 1 84.69 182 LYS A CA 1
ATOM 1434 C C . LYS A 1 182 ? -25.766 6.27 6.23 1 84.69 182 LYS A C 1
ATOM 1436 O O . LYS A 1 182 ? -26.531 5.402 6.668 1 84.69 182 LYS A O 1
ATOM 1441 N N . MET A 1 183 ? -24.938 6.875 6.949 1 78.44 183 MET A N 1
ATOM 1442 C CA . MET A 1 183 ? -24.891 6.605 8.383 1 78.44 183 MET A CA 1
ATOM 1443 C C . MET A 1 183 ? -26.156 7.113 9.07 1 78.44 183 MET A C 1
ATOM 1445 O O . MET A 1 183 ? -26.625 6.504 10.031 1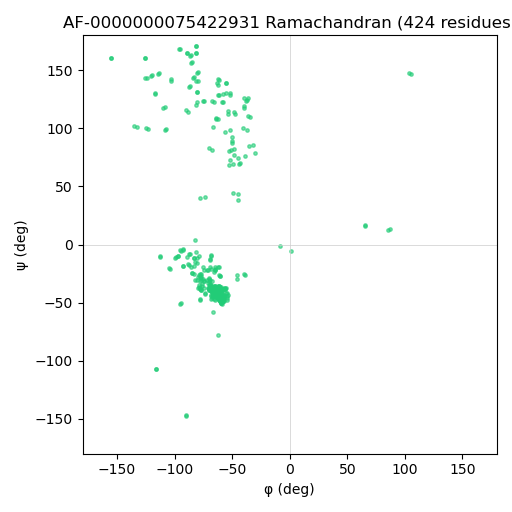 78.44 183 MET A O 1
ATOM 1449 N N . ILE A 1 184 ? -26.609 8.203 8.617 1 71.06 184 ILE A N 1
ATOM 1450 C CA . ILE A 1 184 ? -27.859 8.75 9.133 1 71.06 184 ILE A CA 1
ATOM 1451 C C . ILE A 1 184 ? -29.031 7.832 8.75 1 71.06 184 ILE A C 1
ATOM 1453 O O . ILE A 1 184 ? -29.891 7.539 9.578 1 71.06 184 ILE A O 1
ATOM 1457 N N . ALA A 1 185 ? -28.922 7.336 7.57 1 69.5 185 ALA A N 1
ATOM 1458 C CA . ALA A 1 185 ? -29.984 6.449 7.098 1 69.5 185 ALA A CA 1
ATOM 1459 C C . ALA A 1 185 ? -29.984 5.129 7.863 1 69.5 185 ALA A C 1
ATOM 1461 O O . ALA A 1 185 ? -31.047 4.594 8.188 1 69.5 185 ALA A O 1
ATOM 1462 N N . ASN A 1 186 ? -28.797 4.621 8.164 1 65.88 186 ASN A N 1
ATOM 1463 C CA . ASN A 1 186 ? -28.703 3.379 8.922 1 65.88 186 ASN A CA 1
ATOM 1464 C C . ASN A 1 186 ? -29.156 3.57 10.367 1 65.88 186 ASN A C 1
ATOM 1466 O O . ASN A 1 186 ? -29.734 2.662 10.969 1 65.88 186 ASN A O 1
ATOM 1470 N N . HIS A 1 187 ? -28.859 4.738 10.922 1 61.22 187 HIS A N 1
ATOM 1471 C CA . HIS A 1 187 ? -29.312 5.027 12.281 1 61.22 187 HIS A CA 1
ATOM 1472 C C . HIS A 1 187 ? -30.828 5.172 12.328 1 61.22 187 HIS A C 1
ATOM 1474 O O . HIS A 1 187 ? -31.469 4.742 13.297 1 61.22 187 HIS A O 1
ATOM 1480 N N . VAL A 1 188 ? -31.312 5.715 11.359 1 57.72 188 VAL A N 1
ATOM 1481 C CA . VAL A 1 188 ? -32.781 5.871 11.305 1 57.72 188 VAL A CA 1
ATOM 1482 C C . VAL A 1 188 ? -33.438 4.508 11.109 1 57.72 188 VAL A C 1
ATOM 1484 O O . VAL A 1 188 ? -34.438 4.207 11.742 1 57.72 188 VAL A O 1
ATOM 1487 N N . ASN A 1 189 ? -32.781 3.758 10.297 1 54.06 189 ASN A N 1
ATOM 1488 C CA . ASN A 1 189 ? -33.344 2.436 10.055 1 54.06 189 ASN A CA 1
ATOM 1489 C C . ASN A 1 189 ? -33.219 1.536 11.281 1 54.06 189 ASN A C 1
ATOM 1491 O O . ASN A 1 189 ? -34.094 0.738 11.578 1 54.06 189 ASN A O 1
ATOM 1495 N N . GLU A 1 190 ? -32.125 1.675 11.938 1 53.44 190 GLU A N 1
ATOM 1496 C CA . GLU A 1 190 ? -31.953 0.901 13.164 1 53.44 190 GLU A CA 1
ATOM 1497 C C . GLU A 1 190 ? -32.938 1.362 14.234 1 53.44 190 GLU A C 1
ATOM 1499 O O . GLU A 1 190 ? -33.5 0.542 14.961 1 53.44 190 GLU A O 1
ATOM 1504 N N . ILE A 1 191 ? -33.188 2.658 14.258 1 50.31 191 ILE A N 1
ATOM 1505 C CA . ILE A 1 191 ? -34.156 3.209 15.195 1 50.31 191 ILE A CA 1
ATOM 1506 C C . ILE A 1 191 ? -35.562 2.801 14.781 1 50.31 191 ILE A C 1
ATOM 1508 O O . ILE A 1 191 ? -36.375 2.441 15.617 1 50.31 191 ILE A O 1
ATOM 1512 N N . SER A 1 192 ? -35.75 2.781 13.539 1 50.22 192 SER A N 1
ATOM 1513 C CA . SER A 1 192 ? -37.062 2.416 13.062 1 50.22 192 SER A CA 1
ATOM 1514 C C . SER A 1 192 ? -37.344 0.931 13.273 1 50.22 192 SER A C 1
ATOM 1516 O O . SER A 1 192 ? -38.469 0.547 13.617 1 50.22 192 SER A O 1
ATOM 1518 N N . LEU A 1 193 ? -36.312 0.16 13.18 1 51.69 193 LEU A N 1
ATOM 1519 C CA . LEU A 1 193 ? -36.5 -1.271 13.398 1 51.69 193 LEU A CA 1
ATOM 1520 C C . LEU A 1 193 ? -36.656 -1.575 14.883 1 51.69 193 LEU A C 1
ATOM 1522 O O . LEU A 1 193 ? -37.438 -2.457 15.258 1 51.69 193 LEU A O 1
ATOM 1526 N N . THR A 1 194 ? -36 -0.862 15.719 1 48.16 194 THR A N 1
ATOM 1527 C CA . THR A 1 194 ? -36.156 -1.071 17.156 1 48.16 194 THR A CA 1
ATOM 1528 C C . THR A 1 194 ? -37.531 -0.607 17.641 1 48.16 194 THR A C 1
ATOM 1530 O O . THR A 1 194 ? -38.094 -1.192 18.578 1 48.16 194 THR A O 1
ATOM 1533 N N . VAL A 1 195 ? -38.094 0.333 17.016 1 49 195 VAL A N 1
ATOM 1534 C CA . VAL A 1 195 ? -39.375 0.855 17.406 1 49 195 VAL A CA 1
ATOM 1535 C C . VAL A 1 195 ? -40.5 -0.112 16.953 1 49 195 VAL A C 1
ATOM 1537 O O . VAL A 1 195 ? -41.469 -0.295 17.672 1 49 195 VAL A O 1
ATOM 1540 N N . VAL A 1 196 ? -40.25 -0.855 15.961 1 47.66 196 VAL A N 1
ATOM 1541 C CA . VAL A 1 196 ? -41.281 -1.733 15.43 1 47.66 196 VAL A CA 1
ATOM 1542 C C . VAL A 1 196 ? -41.406 -2.99 16.297 1 47.66 196 VAL A C 1
ATOM 1544 O O . VAL A 1 196 ? -42.5 -3.514 16.516 1 47.66 196 VAL A O 1
ATOM 1547 N N . VAL A 1 197 ? -40.312 -3.316 16.938 1 43.88 197 VAL A N 1
ATOM 1548 C CA . VAL A 1 197 ? -40.344 -4.578 17.672 1 43.88 197 VAL A CA 1
ATOM 1549 C C . VAL A 1 197 ? -40.938 -4.371 19.062 1 43.88 197 VAL A C 1
ATOM 1551 O O . VAL A 1 197 ? -41.5 -5.301 19.641 1 43.88 197 VAL A O 1
ATOM 1554 N N . ILE A 1 198 ? -40.969 -3.145 19.578 1 40.56 198 ILE A N 1
ATOM 1555 C CA . ILE A 1 198 ? -41.438 -2.975 20.953 1 40.56 198 ILE A CA 1
ATOM 1556 C C . ILE A 1 198 ? -42.969 -2.887 20.938 1 40.56 198 ILE A C 1
ATOM 1558 O O . ILE A 1 198 ? -43.625 -3.203 21.938 1 40.56 198 ILE A O 1
ATOM 1562 N N . SER A 1 199 ? -43.562 -2.49 19.828 1 36.53 199 SER A N 1
ATOM 1563 C CA . SER A 1 199 ? -44.969 -2.172 19.922 1 36.53 199 SER A CA 1
ATOM 1564 C C . SER A 1 199 ? -45.844 -3.43 19.828 1 36.53 199 SER A C 1
ATOM 1566 O O . SER A 1 199 ? -47.031 -3.379 20.047 1 36.53 199 SER A O 1
ATOM 1568 N N . ALA A 1 200 ? -45.344 -4.574 19.391 1 36.34 200 ALA A N 1
ATOM 1569 C CA . ALA A 1 200 ? -46.281 -5.652 19.125 1 36.34 200 ALA A CA 1
ATOM 1570 C C . ALA A 1 200 ? -46.625 -6.418 20.406 1 36.34 200 ALA A C 1
ATOM 1572 O O . ALA A 1 200 ? -47.594 -7.152 20.453 1 36.34 200 ALA A O 1
ATOM 1573 N N . HIS A 1 201 ? -45.75 -6.422 21.406 1 32.91 201 HIS A N 1
ATOM 1574 C CA . HIS A 1 201 ? -46 -7.402 22.453 1 32.91 201 HIS A CA 1
ATOM 1575 C C . HIS A 1 201 ? -47.031 -6.891 23.453 1 32.91 201 HIS A C 1
ATOM 1577 O O . HIS A 1 201 ? -47.5 -7.637 24.328 1 32.91 201 HIS A O 1
ATOM 1583 N N . ASP A 1 202 ? -47.125 -5.594 23.688 1 33.69 202 ASP A N 1
ATOM 1584 C CA . ASP A 1 202 ? -47.812 -5.223 24.906 1 33.69 202 ASP A CA 1
ATOM 1585 C C . ASP A 1 202 ? -49.344 -5.301 24.734 1 33.69 202 ASP A C 1
ATOM 1587 O O . ASP A 1 202 ? -50.094 -4.898 25.609 1 33.69 202 ASP A O 1
ATOM 1591 N N . SER A 1 203 ? -49.812 -5.473 23.531 1 33.94 203 SER A N 1
ATOM 1592 C CA . SER A 1 203 ? -51.25 -5.215 23.469 1 33.94 203 SER A CA 1
ATOM 1593 C C . SER A 1 203 ? -52.031 -6.352 24.109 1 33.94 203 SER A C 1
ATOM 1595 O O . SER A 1 203 ? -53.281 -6.293 24.172 1 33.94 203 SER A O 1
ATOM 1597 N N . ASN A 1 204 ? -51.5 -7.539 24.234 1 33.38 204 ASN A N 1
ATOM 1598 C CA . ASN A 1 204 ? -52.5 -8.57 24.453 1 33.38 204 ASN A CA 1
ATOM 1599 C C . ASN A 1 204 ? -52.906 -8.641 25.922 1 33.38 204 ASN A C 1
ATOM 1601 O O . ASN A 1 204 ? -53.469 -9.648 26.359 1 33.38 204 ASN A O 1
ATOM 1605 N N . PHE A 1 205 ? -52.406 -7.766 26.781 1 29.42 205 PHE A N 1
ATOM 1606 C CA . PHE A 1 205 ? -52.719 -8.156 28.156 1 29.42 205 PHE A CA 1
ATOM 1607 C C . PHE A 1 205 ? -54.219 -8.172 28.391 1 29.42 205 PHE A C 1
ATOM 1609 O O . PHE A 1 205 ? -54.75 -9.117 28.969 1 29.42 205 PHE A O 1
ATOM 1616 N N . ASP A 1 206 ? -54.875 -7.035 28.578 1 31.12 206 ASP A N 1
ATOM 1617 C CA . ASP A 1 206 ? -55.75 -6.77 29.734 1 31.12 206 ASP A CA 1
ATOM 1618 C C . ASP A 1 206 ? -57.156 -7.211 29.453 1 31.12 206 ASP A C 1
ATOM 1620 O O . ASP A 1 206 ? -58.094 -6.902 30.219 1 31.12 206 ASP A O 1
ATOM 1624 N N . SER A 1 207 ? -57.562 -7.57 28.25 1 28.98 207 SER A N 1
ATOM 1625 C CA . SER A 1 207 ? -59 -7.492 28.141 1 28.98 207 SER A CA 1
ATOM 1626 C C . SER A 1 207 ? -59.688 -8.625 28.906 1 28.98 207 SER A C 1
ATOM 1628 O O . SER A 1 207 ? -59.844 -9.734 28.375 1 28.98 207 SER A O 1
ATOM 1630 N N . GLU A 1 208 ? -59.219 -8.977 30.109 1 28.73 208 GLU A N 1
ATOM 1631 C CA . GLU A 1 208 ? -60 -9.93 30.906 1 28.73 208 GLU A CA 1
ATOM 1632 C C . GLU A 1 208 ? -61.469 -9.492 31.031 1 28.73 208 GLU A C 1
ATOM 1634 O O . GLU A 1 208 ? -61.75 -8.367 31.453 1 28.73 208 GLU A O 1
ATOM 1639 N N . GLU A 1 209 ? -62.406 -10.047 30.203 1 28.45 209 GLU A N 1
ATOM 1640 C CA . GLU A 1 209 ? -63.844 -9.961 30.203 1 28.45 209 GLU A CA 1
ATOM 1641 C C . GLU A 1 209 ? -64.438 -10.266 31.578 1 28.45 209 GLU A C 1
ATOM 1643 O O . GLU A 1 209 ? -64.188 -11.344 32.125 1 28.45 209 GLU A O 1
ATOM 1648 N N . MET A 1 210 ? -64.625 -9.266 32.5 1 26.66 210 MET A N 1
ATOM 1649 C CA . MET A 1 210 ? -65.375 -9.312 33.75 1 26.66 210 MET A CA 1
ATOM 1650 C C . MET A 1 210 ? -66.812 -9.836 33.5 1 26.66 210 MET A C 1
ATOM 1652 O O . MET A 1 210 ? -67.625 -9.164 32.875 1 26.66 210 MET A O 1
ATOM 1656 N N . ILE A 1 211 ? -67.062 -11.062 33.156 1 28.78 211 ILE A N 1
ATOM 1657 C CA . ILE A 1 211 ? -68.312 -11.742 33.125 1 28.78 211 ILE A CA 1
ATOM 1658 C C . ILE A 1 211 ? -69.062 -11.594 34.469 1 28.78 211 ILE A C 1
ATOM 1660 O O . ILE A 1 211 ? -68.5 -12.039 35.5 1 28.78 211 ILE A O 1
ATOM 1664 N N . SER A 1 212 ? -69.75 -10.422 34.625 1 26.5 212 SER A N 1
ATOM 1665 C CA . SER A 1 212 ? -70.688 -10.086 35.688 1 26.5 212 SER A CA 1
ATOM 1666 C C . SER A 1 212 ? -71.812 -11.148 35.812 1 26.5 212 SER A C 1
ATOM 1668 O O . SER A 1 212 ? -72.375 -11.594 34.812 1 26.5 212 SER A O 1
ATOM 1670 N N . ASP A 1 213 ? -71.875 -11.898 36.969 1 29.52 213 ASP A N 1
ATOM 1671 C CA . ASP A 1 213 ? -72.875 -12.758 37.594 1 29.52 213 ASP A CA 1
ATOM 1672 C C . ASP A 1 213 ? -74.25 -12.055 37.656 1 29.52 213 ASP A C 1
ATOM 1674 O O . ASP A 1 213 ? -74.375 -11.023 38.312 1 29.52 213 ASP A O 1
ATOM 1678 N N . ASP A 1 214 ? -75.062 -11.758 36.625 1 23.27 214 ASP A N 1
ATOM 1679 C CA . ASP A 1 214 ? -76.5 -11.984 36.906 1 23.27 214 ASP A CA 1
ATOM 1680 C C . ASP A 1 214 ? -76.812 -13.477 37 1 23.27 214 ASP A C 1
ATOM 1682 O O . ASP A 1 214 ? -76.312 -14.281 36.219 1 23.27 214 ASP A O 1
ATOM 1686 N N . ASP B 1 1 ? -9.672 4.484 -40.406 1 21.92 1 ASP B N 1
ATOM 1687 C CA . ASP B 1 1 ? -8.758 3.529 -39.781 1 21.92 1 ASP B CA 1
ATOM 1688 C C . ASP B 1 1 ? -8.148 4.094 -38.5 1 21.92 1 ASP B C 1
ATOM 1690 O O . ASP B 1 1 ? -7.316 5 -38.531 1 21.92 1 ASP B O 1
ATOM 1694 N N . LYS B 1 2 ? -8.922 4.5 -37.5 1 31.91 2 LYS B N 1
ATOM 1695 C CA . LYS B 1 2 ? -8.641 5.273 -36.312 1 31.91 2 LYS B CA 1
ATOM 1696 C C . LYS B 1 2 ? -7.434 4.707 -35.562 1 31.91 2 LYS B C 1
ATOM 1698 O O . LYS B 1 2 ? -7.445 3.553 -35.125 1 31.91 2 LYS B O 1
ATOM 1703 N N . LEU B 1 3 ? -6.195 5.008 -35.781 1 31.14 3 LEU B N 1
ATOM 1704 C CA . LEU B 1 3 ? -4.887 4.625 -35.281 1 31.14 3 LEU B CA 1
ATOM 1705 C C . LEU B 1 3 ? -4.898 4.57 -33.75 1 31.14 3 LEU B C 1
ATOM 1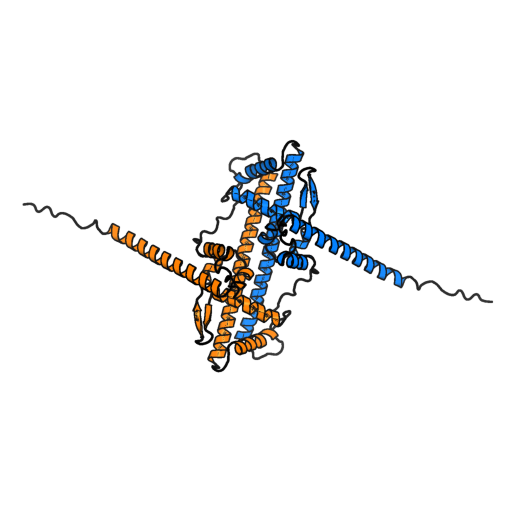707 O O . LEU B 1 3 ? -5.062 5.598 -33.094 1 31.14 3 LEU B O 1
ATOM 1711 N N . ALA B 1 4 ? -5.473 3.59 -33.156 1 38.16 4 ALA B N 1
ATOM 1712 C CA . ALA B 1 4 ? -5.523 3.338 -31.719 1 38.16 4 ALA B CA 1
ATOM 1713 C C . ALA B 1 4 ? -4.191 3.68 -31.047 1 38.16 4 ALA B C 1
ATOM 1715 O O . ALA B 1 4 ? -3.15 3.133 -31.422 1 38.16 4 ALA B O 1
ATOM 1716 N N . VAL B 1 5 ? -3.875 4.887 -30.844 1 40.59 5 VAL B N 1
ATOM 1717 C CA . VAL B 1 5 ? -2.66 5.363 -30.188 1 40.59 5 VAL B CA 1
ATOM 1718 C C . VAL B 1 5 ? -2.219 4.367 -29.125 1 40.59 5 VAL B C 1
ATOM 1720 O O . VAL B 1 5 ? -2.969 4.074 -28.188 1 40.59 5 VAL B O 1
ATOM 1723 N N . GLU B 1 6 ? -1.458 3.33 -29.422 1 48.25 6 GLU B N 1
ATOM 1724 C CA . GLU B 1 6 ? -0.926 2.316 -28.516 1 48.25 6 GLU B CA 1
ATOM 1725 C C . GLU B 1 6 ? -0.534 2.924 -27.172 1 48.25 6 GLU B C 1
ATOM 1727 O O . GLU B 1 6 ? 0.206 3.91 -27.125 1 48.25 6 GLU B O 1
ATOM 1732 N N . PRO B 1 7 ? -1.317 2.836 -26.219 1 56.28 7 PRO B N 1
ATOM 1733 C CA . PRO B 1 7 ? -1.002 3.51 -24.953 1 56.28 7 PRO B CA 1
ATOM 1734 C C . PRO B 1 7 ? 0.477 3.416 -24.578 1 56.28 7 PRO B C 1
ATOM 1736 O O . PRO B 1 7 ? 1.138 2.428 -24.922 1 56.28 7 PRO B O 1
ATOM 1739 N N . SER B 1 8 ? 1.195 4.469 -24.312 1 71.38 8 SER B N 1
ATOM 1740 C CA . SER B 1 8 ? 2.627 4.621 -24.062 1 71.38 8 SER B CA 1
ATOM 1741 C C . SER B 1 8 ? 3.127 3.598 -23.047 1 71.38 8 SER B C 1
ATOM 1743 O O . SER B 1 8 ? 2.529 3.424 -21.984 1 71.38 8 SER B O 1
ATOM 1745 N N . ILE B 1 9 ? 4 2.643 -23.469 1 81.12 9 ILE B N 1
ATOM 1746 C CA . ILE B 1 9 ? 4.703 1.653 -22.656 1 81.12 9 ILE B CA 1
ATOM 1747 C C . ILE B 1 9 ? 5.305 2.328 -21.422 1 81.12 9 ILE B C 1
ATOM 1749 O O . ILE B 1 9 ? 5.332 1.74 -20.344 1 81.12 9 ILE B O 1
ATOM 1753 N N . VAL B 1 10 ? 5.605 3.574 -21.641 1 86.31 10 VAL B N 1
ATOM 1754 C CA . VAL B 1 10 ? 6.266 4.262 -20.531 1 86.31 10 VAL B CA 1
ATOM 1755 C C . VAL B 1 10 ? 5.297 5.246 -19.875 1 86.31 10 VAL B C 1
ATOM 1757 O O . VAL B 1 10 ? 4.953 6.273 -20.469 1 86.31 10 VAL B O 1
ATOM 1760 N N . THR B 1 11 ? 4.766 4.867 -18.875 1 88.81 11 THR B N 1
ATOM 1761 C CA . THR B 1 11 ? 3.916 5.723 -18.047 1 88.81 11 THR B CA 1
ATOM 1762 C C . THR B 1 11 ? 4.711 6.324 -16.891 1 88.81 11 THR B C 1
ATOM 1764 O O . THR B 1 11 ? 5.855 5.938 -16.656 1 88.81 11 THR B O 1
ATOM 1767 N N . GLU B 1 12 ? 4.145 7.285 -16.219 1 88.5 12 GLU B N 1
ATOM 1768 C CA . GLU B 1 12 ? 4.77 7.875 -15.031 1 88.5 12 GLU B CA 1
ATOM 1769 C C . GLU B 1 12 ? 5.078 6.809 -13.984 1 88.5 12 GLU B C 1
ATOM 1771 O O . GLU B 1 12 ? 6.117 6.863 -13.32 1 88.5 12 GLU B O 1
ATOM 1776 N N . PHE B 1 13 ? 4.172 5.895 -13.891 1 90.62 13 PHE B N 1
ATOM 1777 C CA . PHE B 1 13 ? 4.379 4.82 -12.93 1 90.62 13 PHE B CA 1
ATOM 1778 C C . PHE B 1 13 ? 5.598 3.988 -13.297 1 90.62 13 PHE B C 1
ATOM 1780 O O . PHE B 1 13 ? 6.422 3.666 -12.438 1 90.62 13 PHE B O 1
ATOM 1787 N N . ILE B 1 14 ? 5.684 3.668 -14.578 1 94.25 14 ILE B N 1
ATOM 1788 C CA . ILE B 1 14 ? 6.785 2.822 -15.023 1 94.25 14 ILE B CA 1
ATOM 1789 C C . ILE B 1 14 ? 8.109 3.551 -14.812 1 94.25 14 ILE B C 1
ATOM 1791 O O . ILE B 1 14 ? 9.086 2.951 -14.359 1 94.25 14 ILE B O 1
ATOM 1795 N N . GLN B 1 15 ? 8.125 4.809 -15.109 1 91.5 15 GLN B N 1
ATOM 1796 C CA . GLN B 1 15 ? 9.328 5.602 -14.906 1 91.5 15 GLN B CA 1
ATOM 1797 C C . GLN B 1 15 ? 9.734 5.613 -13.438 1 91.5 15 GLN B C 1
ATOM 1799 O O . GLN B 1 15 ? 10.914 5.43 -13.109 1 91.5 15 GLN B O 1
ATOM 1804 N N . GLY B 1 16 ? 8.781 5.809 -12.578 1 90.5 16 GLY B N 1
ATOM 1805 C CA . GLY B 1 16 ? 9.055 5.789 -11.148 1 90.5 16 GLY B CA 1
ATOM 1806 C C . GLY B 1 16 ? 9.555 4.445 -10.656 1 90.5 16 GLY B C 1
ATOM 1807 O O . GLY B 1 16 ? 10.469 4.383 -9.836 1 90.5 16 GLY B O 1
ATOM 1808 N N . LEU B 1 17 ? 8.938 3.412 -11.172 1 94.12 17 LEU B N 1
ATOM 1809 C CA . LEU B 1 17 ? 9.352 2.068 -10.789 1 94.12 17 LEU B CA 1
ATOM 1810 C C . LEU B 1 17 ? 10.773 1.788 -11.242 1 94.12 17 LEU B C 1
ATOM 1812 O O . LEU B 1 17 ? 11.578 1.24 -10.484 1 94.12 17 LEU B O 1
ATOM 1816 N N . LEU B 1 18 ? 11.078 2.184 -12.445 1 93.38 18 LEU B N 1
ATOM 1817 C CA . LEU B 1 18 ? 12.422 1.987 -12.977 1 93.38 18 LEU B CA 1
ATOM 1818 C C . LEU B 1 18 ? 13.445 2.75 -12.141 1 93.38 18 LEU B C 1
ATOM 1820 O O . LEU B 1 18 ? 14.531 2.234 -11.859 1 93.38 18 LEU B O 1
ATOM 1824 N N . GLU B 1 19 ? 13.109 3.941 -11.719 1 89.81 19 GLU B N 1
ATOM 1825 C CA . GLU B 1 19 ? 14 4.723 -10.867 1 89.81 19 GLU B CA 1
ATOM 1826 C C . GLU B 1 19 ? 14.281 4 -9.555 1 89.81 19 GLU B C 1
ATOM 1828 O O . GLU B 1 19 ? 15.43 3.967 -9.086 1 89.81 19 GLU B O 1
ATOM 1833 N N . GLU B 1 20 ? 13.227 3.463 -8.992 1 90.56 20 GLU B N 1
ATOM 1834 C CA . GLU B 1 20 ? 13.391 2.715 -7.75 1 90.56 20 GLU B CA 1
ATOM 1835 C C . GLU B 1 20 ? 14.273 1.487 -7.953 1 90.56 20 GLU B C 1
ATOM 1837 O O . GLU B 1 20 ? 15.172 1.226 -7.156 1 90.56 20 GLU B O 1
ATOM 1842 N N . LEU B 1 21 ? 14.055 0.816 -8.992 1 91.75 21 LEU B N 1
ATOM 1843 C CA . LEU B 1 21 ? 14.742 -0.444 -9.258 1 91.75 21 LEU B CA 1
ATOM 1844 C C . LEU B 1 21 ? 16.219 -0.205 -9.562 1 91.75 21 LEU B C 1
ATOM 1846 O O . LEU B 1 21 ? 17.062 -1.046 -9.25 1 91.75 21 LEU B O 1
ATOM 1850 N N . LEU B 1 22 ? 16.484 0.898 -10.109 1 89.44 22 LEU B N 1
ATOM 1851 C CA . LEU B 1 22 ? 17.844 1.181 -10.578 1 89.44 22 LEU B CA 1
ATOM 1852 C C . LEU B 1 22 ? 18.594 2.045 -9.578 1 89.44 22 LEU B C 1
ATOM 1854 O O . LEU B 1 22 ? 19.797 2.299 -9.742 1 89.44 22 LEU B O 1
ATOM 1858 N N . SER B 1 23 ? 17.812 2.555 -8.641 1 81.19 23 SER B N 1
ATOM 1859 C CA . SER B 1 23 ? 18.453 3.383 -7.625 1 81.19 23 SER B CA 1
ATOM 1860 C C . SER B 1 23 ? 19.469 2.582 -6.816 1 81.19 23 SER B C 1
ATOM 1862 O O . SER B 1 23 ? 19.328 1.37 -6.648 1 81.19 23 SER B O 1
ATOM 1864 N N . SER B 1 24 ? 20.578 3.24 -6.598 1 69.38 24 SER B N 1
ATOM 1865 C CA . SER B 1 24 ? 21.578 2.592 -5.758 1 69.38 24 SER B CA 1
ATOM 1866 C C . SER B 1 24 ? 21.062 2.391 -4.336 1 69.38 24 SER B C 1
ATOM 1868 O O . SER B 1 24 ? 20.25 3.176 -3.85 1 69.38 24 SER B O 1
ATOM 1870 N N . GLY B 1 25 ? 20.75 1.129 -3.896 1 56.97 25 GLY B N 1
ATOM 1871 C CA . GLY B 1 25 ? 20.281 0.624 -2.611 1 56.97 25 GLY B CA 1
ATOM 1872 C C . GLY B 1 25 ? 20.297 1.677 -1.52 1 56.97 25 GLY B C 1
ATOM 1873 O O . GLY B 1 25 ? 20.156 1.354 -0.338 1 56.97 25 GLY B O 1
ATOM 1874 N N . GLN B 1 26 ? 20.734 2.865 -1.811 1 53.88 26 GLN B N 1
ATOM 1875 C CA . GLN B 1 26 ? 20.781 3.746 -0.647 1 53.88 26 GLN B CA 1
ATOM 1876 C C . GLN B 1 26 ? 19.375 4.113 -0.18 1 53.88 26 GLN B C 1
ATOM 1878 O O . GLN B 1 26 ? 18.641 4.785 -0.898 1 53.88 26 GLN B O 1
ATOM 1883 N N . LEU B 1 27 ? 18.844 3.252 0.563 1 53.5 27 LEU B N 1
ATOM 1884 C CA . LEU B 1 27 ? 17.594 3.461 1.27 1 53.5 27 LEU B CA 1
ATOM 1885 C C . LEU B 1 27 ? 17.516 4.879 1.826 1 53.5 27 LEU B C 1
ATOM 1887 O O . LEU B 1 27 ? 18.516 5.438 2.262 1 53.5 27 LEU B O 1
ATOM 1891 N N . LEU B 1 28 ? 16.547 5.652 1.374 1 56.88 28 LEU B N 1
ATOM 1892 C CA . LEU B 1 28 ? 16.328 6.961 1.976 1 56.88 28 LEU B CA 1
ATOM 1893 C C . LEU B 1 28 ? 16.625 6.934 3.471 1 56.88 28 LEU B C 1
ATOM 1895 O O . LEU B 1 28 ? 16.266 5.973 4.16 1 56.88 28 LEU B O 1
ATOM 1899 N N . GLU B 1 29 ? 17.719 7.59 3.867 1 65.19 29 GLU B N 1
ATOM 1900 C CA . GLU B 1 29 ? 17.969 7.703 5.301 1 65.19 29 GLU B CA 1
ATOM 1901 C C . GLU B 1 29 ? 16.672 7.906 6.082 1 65.19 29 GLU B C 1
ATOM 1903 O O . GLU B 1 29 ? 15.844 8.734 5.703 1 65.19 29 GLU B O 1
ATOM 1908 N N . PRO B 1 30 ? 16.438 7.051 7.016 1 73.12 30 PRO B N 1
ATOM 1909 C CA . PRO B 1 30 ? 15.234 7.207 7.84 1 73.12 30 PRO B CA 1
ATOM 1910 C C . PRO B 1 30 ? 15.18 8.562 8.547 1 73.12 30 PRO B C 1
ATOM 1912 O O . PRO B 1 30 ? 16.219 9.102 8.938 1 73.12 30 PRO B O 1
ATOM 1915 N N . ILE B 1 31 ? 14.156 9.164 8.414 1 82 31 ILE B N 1
ATOM 1916 C CA . ILE B 1 31 ? 13.922 10.367 9.211 1 82 31 ILE B CA 1
ATOM 1917 C C . ILE B 1 31 ? 14.008 10.023 10.695 1 82 31 ILE B C 1
ATOM 1919 O O . ILE B 1 31 ? 13.328 9.109 11.164 1 82 31 ILE B O 1
ATOM 1923 N N . LYS B 1 32 ? 14.945 10.727 11.445 1 82.94 32 LYS B N 1
ATOM 1924 C CA . LYS B 1 32 ? 15.141 10.445 12.859 1 82.94 32 LYS B CA 1
ATOM 1925 C C . LYS B 1 32 ? 14.852 11.68 13.711 1 82.94 32 LYS B C 1
ATOM 1927 O O . LYS B 1 32 ? 15.016 12.812 13.25 1 82.94 32 LYS B O 1
ATOM 1932 N N . PHE B 1 33 ? 14.352 11.375 14.805 1 84.88 33 PHE B N 1
ATOM 1933 C CA . PHE B 1 33 ? 14.18 12.414 15.812 1 84.88 33 PHE B CA 1
ATOM 1934 C C . PHE B 1 33 ? 15.484 12.656 16.562 1 84.88 33 PHE B C 1
ATOM 1936 O O . PHE B 1 33 ? 16.078 11.727 17.094 1 84.88 33 PHE B O 1
ATOM 1943 N N . SER B 1 34 ? 16.031 13.906 16.516 1 81.31 34 SER B N 1
ATOM 1944 C CA . SER B 1 34 ? 17.25 14.273 17.219 1 81.31 34 SER B CA 1
ATOM 1945 C C . SER B 1 34 ? 17.094 15.586 17.969 1 81.31 34 SER B C 1
ATOM 1947 O O . SER B 1 34 ? 17.141 16.672 17.375 1 81.31 34 SER B O 1
ATOM 1949 N N . PRO B 1 35 ? 16.875 15.422 19.344 1 75 35 PRO B N 1
ATOM 1950 C CA . PRO B 1 35 ? 16.734 16.688 20.078 1 75 35 PRO B CA 1
ATOM 1951 C C . PRO B 1 35 ? 17.984 17.547 20.016 1 75 35 PRO B C 1
ATOM 1953 O O . PRO B 1 35 ? 19.094 17.047 20.062 1 75 35 PRO B O 1
ATOM 1956 N N . PRO B 1 36 ? 17.734 18.766 19.641 1 70.38 36 PRO B N 1
ATOM 1957 C CA . PRO B 1 36 ? 18.906 19.656 19.578 1 70.38 36 PRO B CA 1
ATOM 1958 C C . PRO B 1 36 ? 19.672 19.719 20.906 1 70.38 36 PRO B C 1
ATOM 1960 O O . PRO B 1 36 ? 19.078 19.516 21.969 1 70.38 36 PRO B O 1
ATOM 1963 N N . ARG B 1 37 ? 20.906 19.719 20.766 1 65.44 37 ARG B N 1
ATOM 1964 C CA . ARG B 1 37 ? 21.812 19.781 21.906 1 65.44 37 ARG B CA 1
ATOM 1965 C C . ARG B 1 37 ? 21.531 21.016 22.75 1 65.44 37 ARG B C 1
ATOM 1967 O O . ARG B 1 37 ? 21.656 20.969 23.984 1 65.44 37 ARG B O 1
ATOM 1974 N N . THR B 1 38 ? 21.25 22.016 22.031 1 61.5 38 THR B N 1
ATOM 1975 C CA . THR B 1 38 ? 21 23.234 22.797 1 61.5 38 THR B CA 1
ATOM 1976 C C . THR B 1 38 ? 19.531 23.344 23.188 1 61.5 38 THR B C 1
ATOM 1978 O O . THR B 1 38 ? 18.656 23.062 22.375 1 61.5 38 THR B O 1
ATOM 1981 N N . LEU B 1 39 ? 19.312 23.266 24.453 1 54.38 39 LEU B N 1
ATOM 1982 C CA . LEU B 1 39 ? 17.984 23.359 25.047 1 54.38 39 LEU B CA 1
ATOM 1983 C C . LEU B 1 39 ? 17.188 24.484 24.391 1 54.38 39 LEU B C 1
ATOM 1985 O O . LEU B 1 39 ? 17.516 25.656 24.531 1 54.38 39 LEU B O 1
ATOM 1989 N N . ILE B 1 40 ? 16.812 24.297 23.156 1 56.31 40 ILE B N 1
ATOM 1990 C CA . ILE B 1 40 ? 15.898 25.312 22.625 1 56.31 40 ILE B CA 1
ATOM 1991 C C . ILE B 1 40 ? 14.594 25.312 23.422 1 56.31 40 ILE B C 1
ATOM 1993 O O . ILE B 1 40 ? 14.039 24.25 23.703 1 56.31 40 ILE B O 1
ATOM 1997 N N . LEU B 1 41 ? 14.414 26.297 24.188 1 57.62 41 LEU B N 1
ATOM 1998 C CA . LEU B 1 41 ? 13.18 26.516 24.922 1 57.62 41 LEU B CA 1
ATOM 1999 C C . LEU B 1 41 ? 11.961 26.281 24.031 1 57.62 41 LEU B C 1
ATOM 2001 O O . LEU B 1 41 ? 11.391 27.25 23.5 1 57.62 41 LEU B O 1
ATOM 2005 N N . VAL B 1 42 ? 11.992 25.344 23.203 1 62.5 42 VAL B N 1
ATOM 2006 C CA . VAL B 1 42 ? 10.812 25.109 22.375 1 62.5 42 VAL B CA 1
ATOM 2007 C C . VAL B 1 42 ? 9.758 24.344 23.172 1 62.5 42 VAL B C 1
ATOM 2009 O O . VAL B 1 42 ? 10.078 23.625 24.125 1 62.5 42 VAL B O 1
ATOM 2012 N N . SER B 1 43 ? 8.508 24.734 22.969 1 75.38 43 SER B N 1
ATOM 2013 C CA . SER B 1 43 ? 7.344 24.172 23.656 1 75.38 43 SER B CA 1
ATOM 2014 C C . SER B 1 43 ? 7.316 22.656 23.547 1 75.38 43 SER B C 1
ATOM 2016 O O . SER B 1 43 ? 7.793 22.078 22.562 1 75.38 43 SER B O 1
ATOM 2018 N N . ILE B 1 44 ? 7.141 22.016 24.688 1 78.88 44 ILE B N 1
ATOM 2019 C CA . ILE B 1 44 ? 6.926 20.578 24.797 1 78.88 44 ILE B CA 1
ATOM 2020 C C . ILE B 1 44 ? 6.02 20.109 23.672 1 78.88 44 ILE B C 1
ATOM 2022 O O . ILE B 1 44 ? 6.215 19.016 23.125 1 78.88 44 ILE B O 1
ATOM 2026 N N . SER B 1 45 ? 5.242 21.078 23.234 1 86.5 45 SER B N 1
ATOM 2027 C CA . SER B 1 45 ? 4.285 20.719 22.188 1 86.5 45 SER B CA 1
ATOM 2028 C C . SER B 1 45 ? 4.977 20.547 20.844 1 86.5 45 SER B C 1
ATOM 2030 O O . SER B 1 45 ? 4.645 19.625 20.078 1 86.5 45 SER B O 1
ATOM 2032 N N . ILE B 1 46 ? 6.016 21.281 20.641 1 89.88 46 ILE B N 1
ATOM 2033 C CA . ILE B 1 46 ? 6.723 21.203 19.359 1 89.88 46 ILE B CA 1
ATOM 2034 C C . ILE B 1 46 ? 7.57 19.938 19.312 1 89.88 46 ILE B C 1
ATOM 2036 O O . ILE B 1 46 ? 7.656 19.266 18.281 1 89.88 46 ILE B O 1
ATOM 2040 N N . LYS B 1 47 ? 8.148 19.641 20.375 1 88.69 47 LYS B N 1
ATOM 2041 C CA . LYS B 1 47 ? 8.93 18.406 20.469 1 88.69 47 LYS B CA 1
ATOM 2042 C C . LYS B 1 47 ? 8.055 17.188 20.219 1 88.69 47 LYS B C 1
ATOM 2044 O O . LYS B 1 47 ? 8.445 16.281 19.484 1 88.69 47 LYS B O 1
ATOM 2049 N N . LYS B 1 48 ? 6.898 17.234 20.797 1 91.06 48 LYS B N 1
ATOM 2050 C CA . LYS B 1 48 ? 5.953 16.141 20.609 1 91.06 48 LYS B CA 1
ATOM 2051 C C . LYS B 1 48 ? 5.492 16.047 19.156 1 91.06 48 LYS B C 1
ATOM 2053 O O . LYS B 1 48 ? 5.332 14.953 18.609 1 91.06 48 LYS B O 1
ATOM 2058 N N . LEU B 1 49 ? 5.375 17.172 18.609 1 94.44 49 LEU B N 1
ATOM 2059 C CA . LEU B 1 49 ? 4.957 17.234 17.219 1 94.44 49 LEU B CA 1
ATOM 2060 C C . LEU B 1 49 ? 6.039 16.688 16.297 1 94.44 49 LEU B C 1
ATOM 2062 O O . LEU B 1 49 ? 5.758 15.883 15.406 1 94.44 49 LEU B O 1
ATOM 2066 N N . ALA B 1 50 ? 7.227 17.062 16.531 1 93 50 ALA B N 1
ATOM 2067 C CA . ALA B 1 50 ? 8.352 16.547 15.766 1 93 50 ALA B CA 1
ATOM 2068 C C . ALA B 1 50 ? 8.484 15.031 15.93 1 93 50 ALA B C 1
ATOM 2070 O O . ALA B 1 50 ? 8.703 14.305 14.953 1 93 50 ALA B O 1
ATOM 2071 N N . ASN B 1 51 ? 8.297 14.625 17.125 1 92.62 51 ASN B N 1
ATOM 2072 C CA . ASN B 1 51 ? 8.352 13.188 17.391 1 92.62 51 ASN B CA 1
ATOM 2073 C C . ASN B 1 51 ? 7.227 12.445 16.688 1 92.62 51 ASN B C 1
ATOM 2075 O O . ASN B 1 51 ? 7.426 11.336 16.188 1 92.62 51 ASN B O 1
ATOM 2079 N N . SER B 1 52 ? 6.113 13.039 16.672 1 94.56 52 SER B N 1
ATOM 2080 C CA . SER B 1 52 ? 4.984 12.445 15.953 1 94.56 52 SER B CA 1
ATOM 2081 C C . SER B 1 52 ? 5.297 12.289 14.469 1 94.56 52 SER B C 1
ATOM 2083 O O . SER B 1 52 ? 4.941 11.281 13.859 1 94.56 52 SER B O 1
ATOM 2085 N N . PHE B 1 53 ? 5.941 13.219 13.914 1 95.19 53 PHE B N 1
ATOM 2086 C CA . PHE B 1 53 ? 6.336 13.148 12.516 1 95.19 53 PHE B CA 1
ATOM 2087 C C . PHE B 1 53 ? 7.297 11.984 12.281 1 95.19 53 PHE B C 1
ATOM 2089 O O . PHE B 1 53 ? 7.18 11.266 11.289 1 95.19 53 PHE B O 1
ATOM 2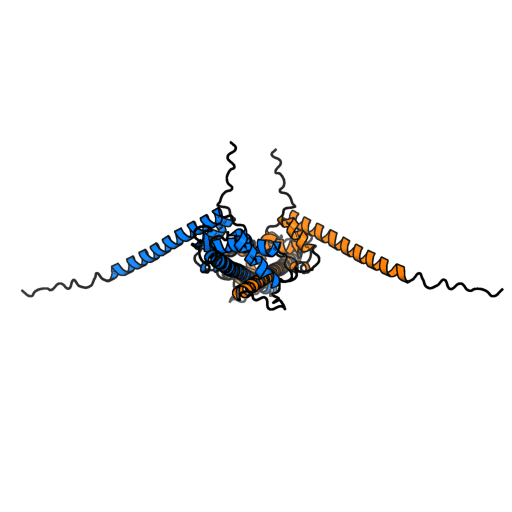096 N N . CYS B 1 54 ? 8.172 11.797 13.188 1 93.5 54 CYS B N 1
ATOM 2097 C CA . CYS B 1 54 ? 9.109 10.68 13.086 1 93.5 54 CYS B CA 1
ATOM 2098 C C . CYS B 1 54 ? 8.375 9.344 13.18 1 93.5 54 CYS B C 1
ATOM 2100 O O . CYS B 1 54 ? 8.68 8.414 12.43 1 93.5 54 CYS B O 1
ATOM 2102 N N . GLN B 1 55 ? 7.383 9.305 14.031 1 93.31 55 GLN B N 1
ATOM 2103 C CA . GLN B 1 55 ? 6.613 8.07 14.211 1 93.31 55 GLN B CA 1
ATOM 2104 C C . GLN B 1 55 ? 5.832 7.727 12.945 1 93.31 55 GLN B C 1
ATOM 2106 O O . GLN B 1 55 ? 5.688 6.551 12.602 1 93.31 55 GLN B O 1
ATOM 2111 N N . VAL B 1 56 ? 5.348 8.719 12.289 1 95.12 56 VAL B N 1
ATOM 2112 C CA . VAL B 1 56 ? 4.637 8.492 11.031 1 95.12 56 VAL B CA 1
ATOM 2113 C C . VAL B 1 56 ? 5.586 7.879 10.008 1 95.12 56 VAL B C 1
ATOM 2115 O O . VAL B 1 56 ? 5.199 6.984 9.25 1 95.12 56 VAL B O 1
ATOM 2118 N N . ASN B 1 57 ? 6.773 8.359 10.047 1 92.06 57 ASN B N 1
ATOM 2119 C CA . ASN B 1 57 ? 7.75 7.84 9.094 1 92.06 57 ASN B CA 1
ATOM 2120 C C . ASN B 1 57 ? 8.125 6.395 9.398 1 92.06 57 ASN B C 1
ATOM 2122 O O . ASN B 1 57 ? 8.391 5.609 8.492 1 92.06 57 ASN B O 1
ATOM 2126 N N . VAL B 1 58 ? 8.148 6.105 10.633 1 92.5 58 VAL B N 1
ATOM 2127 C CA . VAL B 1 58 ? 8.359 4.715 11.016 1 92.5 58 VAL B CA 1
ATOM 2128 C C . VAL B 1 58 ? 7.211 3.852 10.5 1 92.5 58 VAL B C 1
ATOM 2130 O O . VAL B 1 58 ? 7.438 2.773 9.945 1 92.5 58 VAL B O 1
ATOM 2133 N N . ALA B 1 59 ? 6.016 4.297 10.656 1 94.38 59 ALA B N 1
ATOM 2134 C CA . ALA B 1 59 ? 4.848 3.576 10.156 1 94.38 59 ALA B CA 1
ATOM 2135 C C . ALA B 1 59 ? 4.914 3.406 8.641 1 94.38 59 ALA B C 1
ATOM 2137 O O . ALA B 1 59 ? 4.566 2.35 8.109 1 94.38 59 ALA B O 1
ATOM 2138 N N . ARG B 1 60 ? 5.32 4.43 8 1 93.75 60 ARG B N 1
ATOM 2139 C CA . ARG B 1 60 ? 5.496 4.371 6.551 1 93.75 60 ARG B CA 1
ATOM 2140 C C . ARG B 1 60 ? 6.527 3.32 6.164 1 93.75 60 ARG B C 1
ATOM 2142 O O . ARG B 1 60 ? 6.328 2.564 5.211 1 93.75 60 ARG B O 1
ATOM 2149 N N . GLY B 1 61 ? 7.645 3.32 6.91 1 92 61 GLY B N 1
ATOM 2150 C CA . GLY B 1 61 ? 8.648 2.291 6.68 1 92 61 GLY B CA 1
ATOM 2151 C C . GLY B 1 61 ? 8.109 0.885 6.848 1 92 61 GLY B C 1
ATOM 2152 O O . GLY B 1 61 ? 8.383 0.005 6.031 1 92 61 GLY B O 1
ATOM 2153 N N . LYS B 1 62 ? 7.348 0.681 7.824 1 93.81 62 LYS B N 1
ATOM 2154 C CA . LYS B 1 62 ? 6.734 -0.621 8.07 1 93.81 62 LYS B CA 1
ATOM 2155 C C . LYS B 1 62 ? 5.773 -0.999 6.945 1 93.81 62 LYS B C 1
ATOM 2157 O O . LYS B 1 62 ? 5.688 -2.168 6.562 1 93.81 62 LYS B O 1
ATOM 2162 N N . MET B 1 63 ? 5.141 -0.023 6.488 1 94.69 63 MET B N 1
ATOM 2163 C CA . MET B 1 63 ? 4.223 -0.243 5.375 1 94.69 63 MET B CA 1
ATOM 2164 C C . MET B 1 63 ? 4.98 -0.685 4.125 1 94.69 63 MET B C 1
ATOM 2166 O O . MET B 1 63 ? 4.559 -1.616 3.438 1 94.69 63 MET B O 1
ATOM 2170 N N . ILE B 1 64 ? 6.039 -0.074 3.879 1 93.69 64 ILE B N 1
ATOM 2171 C CA . ILE B 1 64 ? 6.852 -0.425 2.719 1 93.69 64 ILE B CA 1
ATOM 2172 C C . ILE B 1 64 ? 7.355 -1.86 2.855 1 93.69 64 ILE B C 1
ATOM 2174 O O . ILE B 1 64 ? 7.277 -2.645 1.908 1 93.69 64 ILE B O 1
ATOM 2178 N N . ILE B 1 65 ? 7.785 -2.205 4.012 1 95.25 65 ILE B N 1
ATOM 2179 C CA . ILE B 1 65 ? 8.266 -3.557 4.273 1 95.25 65 ILE B CA 1
ATOM 2180 C C . ILE B 1 65 ? 7.129 -4.559 4.078 1 95.25 65 ILE B C 1
ATOM 2182 O O . ILE B 1 65 ? 7.332 -5.633 3.514 1 95.25 65 ILE B O 1
ATOM 2186 N N . ALA B 1 66 ? 5.977 -4.219 4.531 1 96.19 66 ALA B N 1
ATOM 2187 C CA . ALA B 1 66 ? 4.82 -5.094 4.371 1 96.19 66 ALA B CA 1
ATOM 2188 C C . ALA B 1 66 ? 4.484 -5.301 2.896 1 96.19 66 ALA B C 1
ATOM 2190 O O . ALA B 1 66 ? 4.125 -6.406 2.482 1 96.19 66 ALA B O 1
ATOM 2191 N N . LYS B 1 67 ? 4.574 -4.258 2.111 1 95.5 67 LYS B N 1
ATOM 2192 C CA . LYS B 1 67 ? 4.367 -4.359 0.67 1 95.5 67 LYS B CA 1
ATOM 2193 C C . LYS B 1 67 ? 5.363 -5.332 0.041 1 95.5 67 LYS B C 1
ATOM 2195 O O . LYS B 1 67 ? 4.977 -6.207 -0.738 1 95.5 67 LYS B O 1
ATOM 2200 N N . GLN B 1 68 ? 6.559 -5.125 0.39 1 96.56 68 GLN B N 1
ATOM 2201 C CA . GLN B 1 68 ? 7.621 -5.969 -0.14 1 96.56 68 GLN B CA 1
ATOM 2202 C C . GLN B 1 68 ? 7.418 -7.426 0.259 1 96.56 68 GLN B C 1
ATOM 2204 O O . GLN B 1 68 ? 7.629 -8.336 -0.55 1 96.56 68 GLN B O 1
ATOM 2209 N N . THR B 1 69 ? 7 -7.613 1.457 1 97.31 69 THR B N 1
ATOM 2210 C CA . THR B 1 69 ? 6.727 -8.953 1.951 1 97.31 69 THR B CA 1
ATOM 2211 C C . THR B 1 69 ? 5.59 -9.602 1.16 1 97.31 69 THR B C 1
ATOM 2213 O O . THR B 1 69 ? 5.664 -10.781 0.808 1 97.31 69 THR B O 1
ATOM 2216 N N . GLU B 1 70 ? 4.59 -8.844 0.904 1 97.12 70 GLU B N 1
ATOM 2217 C CA . GLU B 1 70 ? 3.477 -9.352 0.107 1 97.12 70 GLU B CA 1
ATOM 2218 C C . GLU B 1 70 ? 3.934 -9.742 -1.298 1 97.12 70 GLU B C 1
ATOM 2220 O O . GLU B 1 70 ? 3.59 -10.812 -1.797 1 97.12 70 GLU B O 1
ATOM 2225 N N . ILE B 1 71 ? 4.668 -8.867 -1.904 1 97.75 71 ILE B N 1
ATOM 2226 C CA . ILE B 1 71 ? 5.172 -9.117 -3.25 1 97.75 71 ILE B CA 1
ATOM 2227 C C . ILE B 1 71 ? 6 -10.406 -3.262 1 97.75 71 ILE B C 1
ATOM 2229 O O . ILE B 1 71 ? 5.82 -11.258 -4.133 1 97.75 71 ILE B O 1
ATOM 2233 N N . THR B 1 72 ? 6.852 -10.539 -2.277 1 97.94 72 THR B N 1
ATOM 2234 C CA . THR B 1 72 ? 7.695 -11.727 -2.17 1 97.94 72 THR B CA 1
ATOM 2235 C C . THR B 1 72 ? 6.844 -12.984 -2.018 1 97.94 72 THR B C 1
ATOM 2237 O O . THR B 1 72 ? 7.113 -14 -2.656 1 97.94 72 THR B O 1
ATOM 2240 N N . ALA B 1 73 ? 5.863 -12.891 -1.256 1 97.38 73 ALA B N 1
ATOM 2241 C CA . ALA B 1 73 ? 4.984 -14.031 -1.026 1 97.38 73 ALA B CA 1
ATOM 2242 C C . ALA B 1 73 ? 4.262 -14.438 -2.309 1 97.38 73 ALA B C 1
ATOM 2244 O O . ALA B 1 73 ? 4.156 -15.625 -2.621 1 97.38 73 ALA B O 1
ATOM 2245 N N . TRP B 1 74 ? 3.793 -13.445 -3.031 1 97.62 74 TRP B N 1
ATOM 2246 C CA . TRP B 1 74 ? 3.133 -13.719 -4.301 1 97.62 74 TRP B CA 1
ATOM 2247 C C . TRP B 1 74 ? 4.098 -14.375 -5.285 1 97.62 74 TRP B C 1
ATOM 2249 O O . TRP B 1 74 ? 3.727 -15.312 -5.996 1 97.62 74 TRP B O 1
ATOM 2259 N N . CYS B 1 75 ? 5.281 -13.867 -5.336 1 97.38 75 CYS B N 1
ATOM 2260 C CA . CYS B 1 75 ? 6.293 -14.43 -6.219 1 97.38 75 CYS B CA 1
ATOM 2261 C C . CYS B 1 75 ? 6.551 -15.898 -5.887 1 97.38 75 CYS B C 1
ATOM 2263 O O . CYS B 1 75 ? 6.504 -16.75 -6.766 1 97.38 75 CYS B O 1
ATOM 2265 N N . LEU B 1 76 ? 6.734 -16.172 -4.664 1 96.31 76 LEU B N 1
ATOM 2266 C CA . LEU B 1 76 ? 7.035 -17.531 -4.219 1 96.31 76 LEU B CA 1
ATOM 2267 C C . LEU B 1 76 ? 5.875 -18.469 -4.527 1 96.31 76 LEU B C 1
ATOM 2269 O O . LEU B 1 76 ? 6.086 -19.594 -5.004 1 96.31 76 LEU B O 1
ATOM 2273 N N . PHE B 1 77 ? 4.699 -18.031 -4.285 1 97.25 77 PHE B N 1
ATOM 2274 C CA . PHE B 1 77 ? 3.52 -18.812 -4.621 1 97.25 77 PHE B CA 1
ATOM 2275 C C . PHE B 1 77 ? 3.469 -19.109 -6.117 1 97.25 77 PHE B C 1
ATOM 2277 O O . PHE B 1 77 ? 3.24 -20.25 -6.523 1 97.25 77 PHE B O 1
ATOM 2284 N N . SER B 1 78 ? 3.617 -18.094 -6.879 1 97.44 78 SER B N 1
ATOM 2285 C CA . SER B 1 78 ? 3.541 -18.234 -8.328 1 97.44 78 SER B CA 1
ATOM 2286 C C . SER B 1 78 ? 4.621 -19.172 -8.852 1 97.44 78 SER B C 1
ATOM 2288 O O . SER B 1 78 ? 4.367 -19.969 -9.758 1 97.44 78 SER B O 1
ATOM 2290 N N . GLU B 1 79 ? 5.789 -19.062 -8.32 1 96.31 79 GLU B N 1
ATOM 2291 C CA . GLU B 1 79 ? 6.863 -19.969 -8.711 1 96.31 79 GLU B CA 1
ATOM 2292 C C . GLU B 1 79 ? 6.469 -21.438 -8.477 1 96.31 79 GLU B C 1
ATOM 2294 O O . GLU B 1 79 ? 6.633 -22.266 -9.359 1 96.31 79 GLU B O 1
ATOM 2299 N N . ARG B 1 80 ? 5.988 -21.703 -7.352 1 95.31 80 ARG B N 1
ATOM 2300 C CA . ARG B 1 80 ? 5.562 -23.062 -7.012 1 95.31 80 ARG B CA 1
ATOM 2301 C C . ARG B 1 80 ? 4.434 -23.531 -7.926 1 95.31 80 ARG B C 1
ATOM 2303 O O . ARG B 1 80 ? 4.395 -24.688 -8.328 1 95.31 80 ARG B O 1
ATOM 2310 N N . PHE B 1 81 ? 3.527 -22.625 -8.141 1 96.5 81 PHE B N 1
ATOM 2311 C CA . PHE B 1 81 ? 2.41 -22.938 -9.023 1 96.5 81 PHE B CA 1
ATOM 2312 C C . PHE B 1 81 ? 2.906 -23.281 -10.43 1 96.5 81 PHE B C 1
ATOM 2314 O O . PHE B 1 81 ? 2.502 -24.297 -11.008 1 96.5 81 PHE B O 1
ATOM 2321 N N . GLU B 1 82 ? 3.781 -22.438 -10.969 1 95.25 82 GLU B N 1
ATOM 2322 C CA . GLU B 1 82 ? 4.34 -22.656 -12.297 1 95.25 82 GLU B CA 1
ATOM 2323 C C . GLU B 1 82 ? 5.145 -23.953 -12.352 1 95.25 82 GLU B C 1
ATOM 2325 O O . GLU B 1 82 ? 5.09 -24.688 -13.336 1 95.25 82 GLU B O 1
ATOM 2330 N N . ASP B 1 83 ? 5.887 -24.203 -11.328 1 94.38 83 ASP B N 1
ATOM 2331 C CA . ASP B 1 83 ? 6.645 -25.453 -11.25 1 94.38 83 ASP B CA 1
ATOM 2332 C C . ASP B 1 83 ? 5.715 -26.656 -11.336 1 94.38 83 ASP B C 1
ATOM 2334 O O . ASP B 1 83 ? 6.043 -27.656 -11.984 1 94.38 83 ASP B O 1
ATOM 2338 N N . LYS B 1 84 ? 4.602 -26.547 -10.711 1 94.56 84 LYS B N 1
ATOM 2339 C CA . LYS B 1 84 ? 3.627 -27.641 -10.742 1 94.56 84 LYS B CA 1
ATOM 2340 C C . LYS B 1 84 ? 3.029 -27.797 -12.133 1 94.56 84 LYS B C 1
ATOM 2342 O O . LYS B 1 84 ? 2.768 -28.922 -12.578 1 94.56 84 LYS B O 1
ATOM 2347 N N . VAL B 1 85 ? 2.756 -26.719 -12.789 1 95 85 VAL B N 1
ATOM 2348 C CA . VAL B 1 85 ? 2.258 -26.75 -14.164 1 95 85 VAL B CA 1
ATOM 2349 C C . VAL B 1 85 ? 3.26 -27.484 -15.055 1 95 85 VAL B C 1
ATOM 2351 O O . VAL B 1 85 ? 2.885 -28.375 -15.812 1 95 85 VAL B O 1
ATOM 2354 N N . VAL B 1 86 ? 4.48 -27.141 -14.891 1 94.31 86 VAL B N 1
ATOM 2355 C CA . VAL B 1 86 ? 5.535 -27.734 -15.703 1 94.31 86 VAL B CA 1
ATOM 2356 C C . VAL B 1 86 ? 5.672 -29.219 -15.375 1 94.31 86 VAL B C 1
ATOM 2358 O O . VAL B 1 86 ? 5.855 -30.047 -16.281 1 94.31 86 VAL B O 1
ATOM 2361 N N . GLU B 1 87 ? 5.629 -29.516 -14.117 1 94 87 GLU B N 1
ATOM 2362 C CA . GLU B 1 87 ? 5.68 -30.906 -13.695 1 94 87 GLU B CA 1
ATOM 2363 C C . GLU B 1 87 ? 4.59 -31.734 -14.375 1 94 87 GLU B C 1
ATOM 2365 O O . GLU B 1 87 ? 4.859 -32.812 -14.922 1 94 87 GLU B O 1
ATOM 2370 N N . LEU B 1 88 ? 3.4 -31.25 -14.406 1 94 88 LEU B N 1
ATOM 2371 C CA . LEU B 1 88 ? 2.268 -31.938 -15.008 1 94 88 LEU B CA 1
ATOM 2372 C C . LEU B 1 88 ? 2.443 -32.062 -16.516 1 94 88 LEU B C 1
ATOM 2374 O O . LEU B 1 88 ? 2.236 -33.125 -17.094 1 94 88 LEU B O 1
ATOM 2378 N N . ARG B 1 89 ? 2.883 -31.031 -17.109 1 94.69 89 ARG B N 1
ATOM 2379 C CA . ARG B 1 89 ? 2.986 -31 -18.562 1 94.69 89 ARG B CA 1
ATOM 2380 C C . ARG B 1 89 ? 4.207 -31.781 -19.031 1 94.69 89 ARG B C 1
ATOM 2382 O O . ARG B 1 89 ? 4.262 -32.219 -20.188 1 94.69 89 ARG B O 1
ATOM 2389 N N . SER B 1 90 ? 5.184 -31.844 -18.156 1 92.38 90 SER B N 1
ATOM 2390 C CA . SER B 1 90 ? 6.336 -32.688 -18.484 1 92.38 90 SER B CA 1
ATOM 2391 C C . SER B 1 90 ? 5.973 -34.156 -18.438 1 92.38 90 SER B C 1
ATOM 2393 O O . SER B 1 90 ? 6.539 -34.969 -19.188 1 92.38 90 SER B O 1
ATOM 2395 N N . LYS B 1 91 ? 5.102 -34.5 -17.625 1 91.31 91 LYS B N 1
ATOM 2396 C CA . LYS B 1 91 ? 4.641 -35.906 -17.484 1 91.31 91 LYS B CA 1
ATOM 2397 C C . LYS B 1 91 ? 3.68 -36.25 -18.609 1 91.31 91 LYS B C 1
ATOM 2399 O O . LYS B 1 91 ? 3.699 -37.375 -19.109 1 91.31 91 LYS B O 1
ATOM 2404 N N . ASP B 1 92 ? 2.867 -35.312 -18.969 1 91.75 92 ASP B N 1
ATOM 2405 C CA . ASP B 1 92 ? 1.917 -35.469 -20.062 1 91.75 92 ASP B CA 1
ATOM 2406 C C . ASP B 1 92 ? 2.102 -34.406 -21.125 1 91.75 92 ASP B C 1
ATOM 2408 O O . ASP B 1 92 ? 1.514 -33.312 -21.031 1 91.75 92 ASP B O 1
ATOM 2412 N N . LYS B 1 93 ? 2.74 -34.75 -22.125 1 88 93 LYS B N 1
ATOM 2413 C CA . LYS B 1 93 ? 3.105 -33.812 -23.172 1 88 93 LYS B CA 1
ATOM 2414 C C . LYS B 1 93 ? 1.873 -33.344 -23.938 1 88 93 LYS B C 1
ATOM 2416 O O . LYS B 1 93 ? 1.928 -32.312 -24.656 1 88 93 LYS B O 1
ATOM 2421 N N . LYS B 1 94 ? 0.809 -34.062 -23.891 1 91.69 94 LYS B N 1
ATOM 2422 C CA . LYS B 1 94 ? -0.414 -33.688 -24.594 1 91.69 94 LYS B CA 1
ATOM 2423 C C . LYS B 1 94 ? -1.242 -32.688 -23.781 1 91.69 94 LYS B C 1
ATOM 2425 O O . LYS B 1 94 ? -2.168 -32.062 -24.312 1 91.69 94 LYS B O 1
ATOM 2430 N N . LEU B 1 95 ? -0.786 -32.594 -22.578 1 93.44 95 LEU B N 1
ATOM 2431 C CA . LEU B 1 95 ? -1.525 -31.719 -21.688 1 93.44 95 LEU B CA 1
ATOM 2432 C C . LEU B 1 95 ? -1.253 -30.25 -22.031 1 93.44 95 LEU B C 1
ATOM 2434 O O . LEU B 1 95 ? -0.096 -29.828 -22.078 1 93.44 95 LEU B O 1
ATOM 2438 N N . VAL B 1 96 ? -2.342 -29.531 -22.312 1 92.31 96 VAL B N 1
ATOM 2439 C CA . VAL B 1 96 ? -2.174 -28.125 -22.656 1 92.31 96 VAL B CA 1
ATOM 2440 C C . VAL B 1 96 ? -2.152 -27.281 -21.375 1 92.31 96 VAL B C 1
ATOM 2442 O O . VAL B 1 96 ? -2.641 -27.719 -20.328 1 92.31 96 VAL B O 1
ATOM 2445 N N . ASP B 1 97 ? -1.671 -26.078 -21.438 1 92.44 97 ASP B N 1
ATOM 2446 C CA . ASP B 1 97 ? -1.429 -25.188 -20.312 1 92.44 97 ASP B CA 1
ATOM 2447 C C . ASP B 1 97 ? -2.719 -24.922 -19.547 1 92.44 97 ASP B C 1
ATOM 2449 O O . ASP B 1 97 ? -2.781 -25.125 -18.328 1 92.44 97 ASP B O 1
ATOM 2453 N N . LYS B 1 98 ? -3.734 -24.547 -20.219 1 91.81 98 LYS B N 1
ATOM 2454 C CA . LYS B 1 98 ? -5.012 -24.188 -19.609 1 91.81 98 LYS B CA 1
ATOM 2455 C C . LYS B 1 98 ? -5.562 -25.344 -18.766 1 91.81 98 LYS B C 1
ATOM 2457 O O . LYS B 1 98 ? -6.066 -25.141 -17.672 1 91.81 98 LYS B O 1
ATOM 2462 N N . THR B 1 99 ? -5.488 -26.5 -19.312 1 95.06 99 THR B N 1
ATOM 2463 C CA . THR B 1 99 ? -6.008 -27.688 -18.625 1 95.06 99 THR B CA 1
ATOM 2464 C C . THR B 1 99 ? -5.172 -28.016 -17.391 1 95.06 99 THR B C 1
ATOM 2466 O O . THR B 1 99 ? -5.715 -28.391 -16.359 1 95.06 99 THR B O 1
ATOM 2469 N N . ALA B 1 100 ? -3.859 -27.984 -17.578 1 94.88 100 ALA B N 1
ATOM 2470 C CA . ALA B 1 100 ? -2.975 -28.234 -16.438 1 94.88 100 ALA B CA 1
ATOM 2471 C C . ALA B 1 100 ? -3.303 -27.297 -15.273 1 94.88 100 ALA B C 1
ATOM 2473 O O . ALA B 1 100 ? -3.422 -27.75 -14.125 1 94.88 100 ALA B O 1
ATOM 2474 N N . ARG B 1 101 ? -3.512 -26.047 -15.539 1 93.75 101 ARG B N 1
ATOM 2475 C CA . ARG B 1 101 ? -3.812 -25.047 -14.508 1 93.75 101 ARG B CA 1
ATOM 2476 C C . ARG B 1 101 ? -5.16 -25.328 -13.852 1 93.75 101 ARG B C 1
ATOM 2478 O O . ARG B 1 101 ? -5.289 -25.25 -12.633 1 93.75 101 ARG B O 1
ATOM 2485 N N . SER B 1 102 ? -6.094 -25.656 -14.641 1 94.12 102 SER B N 1
ATOM 2486 C CA . SER B 1 102 ? -7.422 -25.969 -14.125 1 94.12 102 SER B CA 1
ATOM 2487 C C . SER B 1 102 ? -7.371 -27.156 -13.172 1 94.12 102 SER B C 1
ATOM 2489 O O . SER B 1 102 ? -8.086 -27.188 -12.172 1 94.12 102 SER B O 1
ATOM 2491 N N . GLN B 1 103 ? -6.547 -28.125 -13.508 1 93.56 103 GLN B N 1
ATOM 2492 C CA . GLN B 1 103 ? -6.371 -29.281 -12.641 1 93.56 103 GLN B CA 1
ATOM 2493 C C . GLN B 1 103 ? -5.781 -28.875 -11.297 1 93.56 103 GLN B C 1
ATOM 2495 O O . GLN B 1 103 ? -6.238 -29.344 -10.25 1 93.56 103 GLN B O 1
ATOM 2500 N N . ILE B 1 104 ? -4.812 -28.047 -11.359 1 94.44 104 ILE B N 1
ATOM 2501 C CA . ILE B 1 104 ? -4.168 -27.594 -10.133 1 94.44 104 ILE B CA 1
ATOM 2502 C C . ILE B 1 104 ? -5.18 -26.859 -9.266 1 94.44 104 ILE B C 1
ATOM 2504 O O . ILE B 1 104 ? -5.242 -27.078 -8.047 1 94.44 104 ILE B O 1
ATOM 2508 N N . TYR B 1 105 ? -6.02 -25.984 -9.852 1 93 105 TYR B N 1
ATOM 2509 C CA . TYR B 1 105 ? -7.047 -25.281 -9.102 1 93 105 TYR B CA 1
ATOM 2510 C C . TYR B 1 105 ? -7.988 -26.266 -8.406 1 93 105 TYR B C 1
ATOM 2512 O O . TYR B 1 105 ? -8.297 -26.109 -7.223 1 93 105 TYR B O 1
ATOM 2520 N N . ALA B 1 106 ? -8.375 -27.203 -9.172 1 91.12 106 ALA B N 1
ATOM 2521 C CA . ALA B 1 106 ? -9.312 -28.203 -8.656 1 91.12 106 ALA B CA 1
ATOM 2522 C C . ALA B 1 106 ? -8.719 -28.969 -7.48 1 91.12 106 ALA B C 1
ATOM 2524 O O . ALA B 1 106 ? -9.43 -29.328 -6.543 1 91.12 106 ALA B O 1
ATOM 2525 N N . GLU B 1 107 ? -7.453 -29.188 -7.57 1 91.12 107 GLU B N 1
ATOM 2526 C CA . GLU B 1 107 ? -6.781 -29.938 -6.512 1 91.12 107 GLU B CA 1
ATOM 2527 C C . GLU B 1 107 ? -6.527 -29.062 -5.289 1 91.12 107 GLU B C 1
ATOM 2529 O O . GLU B 1 107 ? -6.492 -29.562 -4.16 1 91.12 107 GLU B O 1
ATOM 2534 N N . MET B 1 108 ? -6.324 -27.797 -5.492 1 91.25 108 MET B N 1
ATOM 2535 C CA . MET B 1 108 ? -6.02 -26.875 -4.402 1 91.25 108 MET B CA 1
ATOM 2536 C C . MET B 1 108 ? -7.289 -26.484 -3.65 1 91.25 108 MET B C 1
ATOM 2538 O O . MET B 1 108 ? -7.266 -26.312 -2.43 1 91.25 108 MET B O 1
ATOM 2542 N N . LYS B 1 109 ? -8.32 -26.328 -4.336 1 89.5 109 LYS B N 1
ATOM 2543 C CA . LYS B 1 109 ? -9.562 -25.719 -3.863 1 89.5 109 LYS B CA 1
ATOM 2544 C C . LYS B 1 109 ? -10.07 -26.422 -2.605 1 89.5 109 LYS B C 1
ATOM 2546 O O . LYS B 1 109 ? -10.484 -25.766 -1.648 1 89.5 109 LYS B O 1
ATOM 2551 N N . PRO B 1 110 ? -10.031 -27.703 -2.521 1 88.31 110 PRO B N 1
ATOM 2552 C CA . PRO B 1 110 ? -10.547 -28.391 -1.331 1 88.31 110 PRO B CA 1
ATOM 2553 C C . PRO B 1 110 ? -9.797 -28 -0.058 1 88.31 110 PRO B C 1
ATOM 2555 O O . PRO B 1 110 ? -10.312 -28.188 1.047 1 88.31 110 PRO B O 1
ATOM 2558 N N . TYR B 1 111 ? -8.656 -27.484 -0.214 1 89.31 111 TYR B N 1
ATOM 2559 C CA . TYR B 1 111 ? -7.848 -27.141 0.954 1 89.31 111 TYR B CA 1
ATOM 2560 C C . TYR B 1 111 ? -8.078 -25.703 1.374 1 89.31 111 TYR B C 1
ATOM 2562 O O . TYR B 1 111 ? -7.535 -25.25 2.381 1 89.31 111 TYR B O 1
ATOM 2570 N N . LEU B 1 112 ? -8.852 -24.984 0.609 1 89.88 112 LEU B N 1
ATOM 2571 C CA . LEU B 1 112 ? -9.047 -23.562 0.844 1 89.88 112 LEU B CA 1
ATOM 2572 C C . LEU B 1 112 ? -10.508 -23.266 1.181 1 89.88 112 LEU B C 1
ATOM 2574 O O . LEU B 1 112 ? -11.414 -23.672 0.461 1 89.88 112 LEU B O 1
ATOM 2578 N N . THR B 1 113 ? -10.734 -22.5 2.297 1 85.88 113 THR B N 1
ATOM 2579 C CA . THR B 1 113 ? -12.086 -22.094 2.676 1 85.88 113 THR B CA 1
ATOM 2580 C C . THR B 1 113 ? -12.234 -20.578 2.574 1 85.88 113 THR B C 1
ATOM 2582 O O . THR B 1 113 ? -11.258 -19.844 2.688 1 85.88 113 THR B O 1
ATOM 2585 N N . GLY B 1 114 ? -13.492 -20.188 2.207 1 80.81 114 GLY B N 1
ATOM 2586 C CA . GLY B 1 114 ? -13.773 -18.766 2.197 1 80.81 114 GLY B CA 1
ATOM 2587 C C . GLY B 1 114 ? -13.406 -18.094 0.886 1 80.81 114 GLY B C 1
ATOM 2588 O O . GLY B 1 114 ? -13.156 -16.891 0.849 1 80.81 114 GLY B O 1
ATOM 2589 N N . ILE B 1 115 ? -13.156 -18.953 -0.094 1 82.81 115 ILE B N 1
ATOM 2590 C CA . ILE B 1 115 ? -12.758 -18.359 -1.361 1 82.81 115 ILE B CA 1
ATOM 2591 C C . ILE B 1 115 ? -13.688 -18.828 -2.473 1 82.81 115 ILE B C 1
ATOM 2593 O O . ILE B 1 115 ? -14.164 -19.969 -2.445 1 82.81 115 ILE B O 1
ATOM 2597 N N . SER B 1 116 ? -13.945 -17.953 -3.322 1 81.38 116 SER B N 1
ATOM 2598 C CA . SER B 1 116 ? -14.656 -18.344 -4.539 1 81.38 116 SER B CA 1
ATOM 2599 C C . SER B 1 116 ? -13.695 -18.875 -5.586 1 81.38 116 SER B C 1
ATOM 2601 O O . SER B 1 116 ? -12.484 -18.625 -5.523 1 81.38 116 SER B O 1
ATOM 2603 N N . ASP B 1 117 ? -14.234 -19.672 -6.504 1 74.38 117 ASP B N 1
ATOM 2604 C CA . ASP B 1 117 ? -13.391 -20.234 -7.555 1 74.38 117 ASP B CA 1
ATOM 2605 C C . ASP B 1 117 ? -12.75 -19.125 -8.391 1 74.38 117 ASP B C 1
ATOM 2607 O O . ASP B 1 117 ? -11.562 -19.203 -8.734 1 74.38 117 ASP B O 1
ATOM 2611 N N . GLY B 1 118 ? -13.539 -18.141 -8.672 1 85.25 118 GLY B N 1
ATOM 2612 C CA . GLY B 1 118 ? -13.016 -17.062 -9.5 1 85.25 118 GLY B CA 1
ATOM 2613 C C . GLY B 1 118 ? -11.898 -16.281 -8.828 1 85.25 118 GLY B C 1
ATOM 2614 O O . GLY B 1 118 ? -10.992 -15.781 -9.5 1 85.25 118 GLY B O 1
ATOM 2615 N N . TYR B 1 119 ? -11.93 -16.359 -7.512 1 87.62 119 TYR B N 1
ATOM 2616 C CA . TYR B 1 119 ? -10.945 -15.586 -6.77 1 87.62 119 TYR B CA 1
ATOM 2617 C C . TYR B 1 119 ? -9.562 -16.219 -6.867 1 87.62 119 TYR B C 1
ATOM 2619 O O . TYR B 1 119 ? -8.562 -15.523 -7.074 1 87.62 119 TYR B O 1
ATOM 2627 N N . LEU B 1 120 ? -9.531 -17.547 -6.758 1 91.81 120 LEU B N 1
ATOM 2628 C CA . LEU B 1 120 ? -8.266 -18.281 -6.836 1 91.81 120 LEU B CA 1
ATOM 2629 C C . LEU B 1 120 ? -7.594 -18.062 -8.188 1 91.81 120 LEU B C 1
ATOM 2631 O O . LEU B 1 120 ? -6.395 -17.781 -8.25 1 91.81 120 LEU B O 1
ATOM 2635 N N . CYS B 1 121 ? -8.367 -18.141 -9.203 1 92.81 121 CYS B N 1
ATOM 2636 C CA . CYS B 1 121 ? -7.855 -17.969 -10.555 1 92.81 121 CYS B CA 1
ATOM 2637 C C . CYS B 1 121 ? -7.348 -16.547 -10.773 1 92.81 121 CYS B C 1
ATOM 2639 O O . CYS B 1 121 ? -6.234 -16.359 -11.258 1 92.81 121 CYS B O 1
ATOM 2641 N N . ILE B 1 122 ? -8.125 -15.578 -10.367 1 92.69 122 ILE B N 1
ATOM 2642 C CA . ILE B 1 122 ? -7.781 -14.172 -10.547 1 92.69 122 ILE B CA 1
ATOM 2643 C C . ILE B 1 122 ? -6.492 -13.852 -9.797 1 92.69 122 ILE B C 1
ATOM 2645 O O . ILE B 1 122 ? -5.582 -13.234 -10.344 1 92.69 122 ILE B O 1
ATOM 2649 N N . MET B 1 123 ? -6.402 -14.336 -8.594 1 93.88 123 MET B N 1
ATOM 2650 C CA . MET B 1 123 ? -5.238 -14.031 -7.762 1 93.88 123 MET B CA 1
ATOM 2651 C C . MET B 1 123 ? -3.99 -14.727 -8.305 1 93.88 123 MET B C 1
ATOM 2653 O O . MET B 1 123 ? -2.889 -14.18 -8.227 1 93.88 123 MET B O 1
ATOM 2657 N N . THR B 1 124 ? -4.16 -15.914 -8.797 1 94.62 124 THR B N 1
ATOM 2658 C CA . THR B 1 124 ? -3.027 -16.625 -9.375 1 94.62 124 THR B CA 1
ATOM 2659 C C . THR B 1 124 ? -2.521 -15.914 -10.625 1 94.62 124 THR B C 1
ATOM 2661 O O . THR B 1 124 ? -1.315 -15.844 -10.867 1 94.62 124 THR B O 1
ATOM 2664 N N . CYS B 1 125 ? -3.455 -15.383 -11.383 1 94.25 125 CYS B N 1
ATOM 2665 C CA . CYS B 1 125 ? -3.074 -14.617 -12.57 1 94.25 125 CYS B CA 1
ATOM 2666 C C . CYS B 1 125 ? -2.293 -13.367 -12.188 1 94.25 125 CYS B C 1
ATOM 2668 O O . CYS B 1 125 ? -1.288 -13.039 -12.82 1 94.25 125 CYS B O 1
ATOM 2670 N N . LYS B 1 126 ? -2.736 -12.742 -11.172 1 95.19 126 LYS B N 1
ATOM 2671 C CA . LYS B 1 126 ? -2.021 -11.57 -10.664 1 95.19 126 L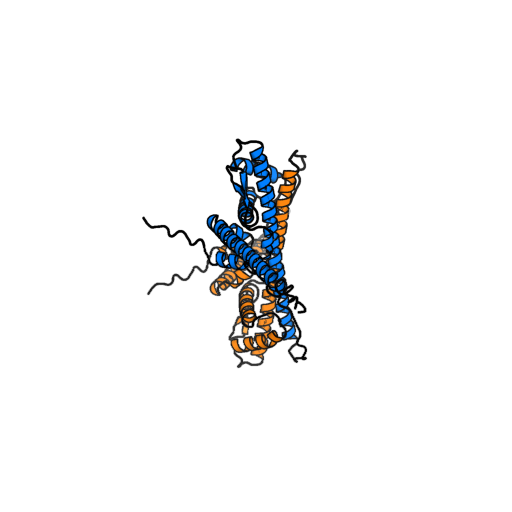YS B CA 1
ATOM 2672 C C . LYS B 1 126 ? -0.625 -11.945 -10.18 1 95.19 126 LYS B C 1
ATOM 2674 O O . LYS B 1 126 ? 0.346 -11.242 -10.461 1 95.19 126 LYS B O 1
ATOM 2679 N N . ALA B 1 127 ? -0.585 -13.023 -9.492 1 97.38 127 ALA B N 1
ATOM 2680 C CA . ALA B 1 127 ? 0.694 -13.516 -8.992 1 97.38 127 ALA B CA 1
ATOM 2681 C C . ALA B 1 127 ? 1.662 -13.805 -10.133 1 97.38 127 ALA B C 1
ATOM 2683 O O . ALA B 1 127 ? 2.861 -13.539 -10.023 1 97.38 127 ALA B O 1
ATOM 2684 N N . ARG B 1 128 ? 1.181 -14.305 -11.18 1 96.31 128 ARG B N 1
ATOM 2685 C CA . ARG B 1 128 ? 2 -14.648 -12.336 1 96.31 128 ARG B CA 1
ATOM 2686 C C . ARG B 1 128 ? 2.672 -13.414 -12.922 1 96.31 128 ARG B C 1
ATOM 2688 O O . ARG B 1 128 ? 3.844 -13.461 -13.305 1 96.31 128 ARG B O 1
ATOM 2695 N N . LYS B 1 129 ? 1.919 -12.375 -13 1 96.31 129 LYS B N 1
ATOM 2696 C CA . LYS B 1 129 ? 2.482 -11.125 -13.5 1 96.31 129 LYS B CA 1
ATOM 2697 C C . LYS B 1 129 ? 3.621 -10.641 -12.609 1 96.31 129 LYS B C 1
ATOM 2699 O O . LYS B 1 129 ? 4.652 -10.18 -13.109 1 96.31 129 LYS B O 1
ATOM 2704 N N . ILE B 1 130 ? 3.373 -10.672 -11.383 1 97.94 130 ILE B N 1
ATOM 2705 C CA . ILE B 1 130 ? 4.395 -10.273 -10.422 1 97.94 130 ILE B CA 1
ATOM 2706 C C . ILE B 1 130 ? 5.629 -11.156 -10.578 1 97.94 130 ILE B C 1
ATOM 2708 O O . ILE B 1 130 ? 6.754 -10.664 -10.617 1 97.94 130 ILE B O 1
ATOM 2712 N N . ASN B 1 131 ? 5.379 -12.445 -10.719 1 97.75 131 ASN B N 1
ATOM 2713 C CA . ASN B 1 131 ? 6.465 -13.406 -10.859 1 97.75 131 ASN B CA 1
ATOM 2714 C C . ASN B 1 131 ? 7.215 -13.219 -12.172 1 97.75 131 ASN B C 1
ATOM 2716 O O . ASN B 1 131 ? 8.422 -13.461 -12.25 1 97.75 131 ASN B O 1
ATOM 2720 N N . LYS B 1 132 ? 6.477 -12.891 -13.172 1 97.31 132 LYS B N 1
ATOM 2721 C CA . LYS B 1 132 ? 7.121 -12.617 -14.453 1 97.31 132 LYS B CA 1
ATOM 2722 C C . LYS B 1 132 ? 8.18 -11.523 -14.312 1 97.31 132 LYS B C 1
ATOM 2724 O O . LYS B 1 132 ? 9.227 -11.586 -14.953 1 97.31 132 LYS B O 1
ATOM 2729 N N . LEU B 1 133 ? 7.891 -10.578 -13.523 1 98 133 LEU B N 1
ATOM 2730 C CA . LEU B 1 133 ? 8.797 -9.453 -13.359 1 98 133 LEU B CA 1
ATOM 2731 C C . LEU B 1 133 ? 9.969 -9.82 -12.461 1 98 133 LEU B C 1
ATOM 2733 O O . LEU B 1 133 ? 11.133 -9.578 -12.805 1 98 133 LEU B O 1
ATOM 2737 N N . PHE B 1 134 ? 9.75 -10.438 -11.336 1 97.81 134 PHE B N 1
ATOM 2738 C CA . PHE B 1 134 ? 10.773 -10.57 -10.305 1 97.81 134 PHE B CA 1
ATOM 2739 C C . PHE B 1 134 ? 11.328 -11.984 -10.281 1 97.81 134 PHE B C 1
ATOM 2741 O O . PHE B 1 134 ? 12.391 -12.227 -9.703 1 97.81 134 PHE B O 1
ATOM 2748 N N . GLY B 1 135 ? 10.648 -12.898 -10.789 1 96.69 135 GLY B N 1
ATOM 2749 C CA . GLY B 1 135 ? 11.062 -14.297 -10.812 1 96.69 135 GLY B CA 1
ATOM 2750 C C . GLY B 1 135 ? 11.289 -14.828 -12.211 1 96.69 135 GLY B C 1
ATOM 2751 O O . GLY B 1 135 ? 12.289 -14.5 -12.852 1 96.69 135 GLY B O 1
ATOM 2752 N N . TYR B 1 136 ? 10.305 -15.695 -12.625 1 95.38 136 TYR B N 1
ATOM 2753 C CA . TYR B 1 136 ? 10.406 -16.266 -13.961 1 95.38 136 TYR B CA 1
ATOM 2754 C C . TYR B 1 136 ? 9.039 -16.672 -14.492 1 95.38 136 TYR B C 1
ATOM 2756 O O . TYR B 1 136 ? 8.062 -16.734 -13.734 1 95.38 136 TYR B O 1
ATOM 2764 N N . GLU B 1 137 ? 8.984 -16.812 -15.727 1 92.81 137 GLU B N 1
ATOM 2765 C CA . GLU B 1 137 ? 7.867 -17.484 -16.391 1 92.81 137 GLU B CA 1
ATOM 2766 C C . GLU B 1 137 ? 8.352 -18.609 -17.297 1 92.81 137 GLU B C 1
ATOM 2768 O O . GLU B 1 137 ? 9.547 -18.719 -17.562 1 92.81 137 GLU B O 1
ATOM 2773 N N . TYR B 1 138 ? 7.402 -19.484 -17.594 1 93.38 138 TYR B N 1
ATOM 2774 C CA . TYR B 1 138 ? 7.758 -20.531 -18.547 1 93.38 138 TYR B CA 1
ATOM 2775 C C . TYR B 1 138 ? 7.172 -20.25 -19.922 1 93.38 138 TYR B C 1
ATOM 2777 O O . TYR B 1 138 ? 6.031 -19.797 -20.031 1 93.38 138 TYR B O 1
ATOM 2785 N N . ASP B 1 139 ? 7.969 -20.578 -20.906 1 90.31 139 ASP B N 1
ATOM 2786 C CA . ASP B 1 139 ? 7.434 -20.625 -22.25 1 90.31 139 ASP B CA 1
ATOM 2787 C C . ASP B 1 139 ? 6.426 -21.75 -22.406 1 90.31 139 ASP B C 1
ATOM 2789 O O . ASP B 1 139 ? 6.742 -22.922 -22.141 1 90.31 139 ASP B O 1
ATOM 2793 N N . PRO B 1 140 ? 5.281 -21.422 -22.812 1 84.94 140 PRO B N 1
ATOM 2794 C CA . PRO B 1 140 ? 4.246 -22.453 -22.844 1 84.94 140 PRO B CA 1
ATOM 2795 C C . PRO B 1 140 ? 4.559 -23.562 -23.844 1 84.94 140 PRO B C 1
ATOM 2797 O O . PRO B 1 140 ? 4.031 -24.672 -23.719 1 84.94 140 PRO B O 1
ATOM 2800 N N . VAL B 1 141 ? 5.406 -23.328 -24.828 1 86 141 VAL B N 1
ATOM 2801 C CA . VAL B 1 141 ? 5.723 -24.312 -25.859 1 86 141 VAL B CA 1
ATOM 2802 C C . VAL B 1 141 ? 6.977 -25.094 -25.484 1 86 141 VAL B C 1
ATOM 2804 O O . VAL B 1 141 ? 6.945 -26.328 -25.391 1 86 141 VAL B O 1
ATOM 2807 N N . THR B 1 142 ? 8.008 -24.5 -25.141 1 89.69 142 THR B N 1
ATOM 2808 C CA . THR B 1 142 ? 9.289 -25.141 -24.922 1 89.69 142 THR B CA 1
ATOM 2809 C C . THR B 1 142 ? 9.461 -25.516 -23.453 1 89.69 142 THR B C 1
ATOM 2811 O O . THR B 1 142 ? 10.352 -26.297 -23.094 1 89.69 142 THR B O 1
ATOM 2814 N N . LEU B 1 143 ? 8.656 -24.906 -22.484 1 91.12 143 LEU B N 1
ATOM 2815 C CA . LEU B 1 143 ? 8.688 -25.109 -21.031 1 91.12 143 LEU B CA 1
ATOM 2816 C C . LEU B 1 143 ? 10.008 -24.609 -20.453 1 91.12 143 LEU B C 1
ATOM 2818 O O . LEU B 1 143 ? 10.375 -24.984 -19.328 1 91.12 143 LEU B O 1
ATOM 2822 N N . LYS B 1 144 ? 10.703 -23.812 -21.203 1 93.12 144 LYS B N 1
ATOM 2823 C CA . LYS B 1 144 ? 11.93 -23.203 -20.703 1 93.12 144 LYS B CA 1
ATOM 2824 C C . LYS B 1 144 ? 11.617 -21.984 -19.828 1 93.12 144 LYS B C 1
ATOM 2826 O O . LYS B 1 144 ? 10.695 -21.234 -20.125 1 93.12 144 LYS B O 1
ATOM 2831 N N . LYS B 1 145 ? 12.469 -21.797 -18.875 1 94.19 145 LYS B N 1
ATOM 2832 C CA . LYS B 1 145 ? 12.312 -20.688 -17.953 1 94.19 145 LYS B CA 1
ATOM 2833 C C . LYS B 1 145 ? 12.828 -19.391 -18.578 1 94.19 145 LYS B C 1
ATOM 2835 O O . LYS B 1 145 ? 13.898 -19.359 -19.188 1 94.19 145 LYS B O 1
ATOM 2840 N N . ILE B 1 146 ? 12.086 -18.375 -18.516 1 93.94 146 ILE B N 1
ATOM 2841 C CA . ILE B 1 146 ? 12.461 -17.016 -18.891 1 93.94 146 ILE B CA 1
ATOM 2842 C C . ILE B 1 146 ? 12.57 -16.156 -17.641 1 93.94 146 ILE B C 1
ATOM 2844 O O . ILE B 1 146 ? 11.57 -15.906 -16.953 1 93.94 146 ILE B O 1
ATOM 2848 N N . LYS B 1 147 ? 13.719 -15.664 -17.375 1 95 147 LYS B N 1
ATOM 2849 C CA . LYS B 1 147 ? 13.992 -14.992 -16.109 1 95 147 LYS B CA 1
ATOM 2850 C C . LYS B 1 147 ? 13.547 -13.531 -16.156 1 95 147 LYS B C 1
ATOM 2852 O O . LYS B 1 147 ? 13.688 -12.867 -17.172 1 95 147 LYS B O 1
ATOM 2857 N N . GLY B 1 148 ? 13.055 -13.062 -15.031 1 96.38 148 GLY B N 1
ATOM 2858 C CA . GLY B 1 148 ? 12.828 -11.641 -14.828 1 96.38 148 GLY B CA 1
ATOM 2859 C C . GLY B 1 148 ? 14.023 -10.93 -14.227 1 96.38 148 GLY B C 1
ATOM 2860 O O . GLY B 1 148 ? 15.172 -11.289 -14.508 1 96.38 148 GLY B O 1
ATOM 2861 N N . ILE B 1 149 ? 13.789 -9.914 -13.406 1 95.44 149 ILE B N 1
ATOM 2862 C CA . ILE B 1 149 ? 14.883 -9.086 -12.898 1 95.44 149 ILE B CA 1
ATOM 2863 C C . ILE B 1 149 ? 15.43 -9.688 -11.609 1 95.44 149 ILE B C 1
ATOM 2865 O O . ILE B 1 149 ? 16.5 -9.305 -11.148 1 95.44 149 ILE B O 1
ATOM 2869 N N . GLY B 1 150 ? 14.703 -10.594 -10.961 1 94.69 150 GLY B N 1
ATOM 2870 C CA . GLY B 1 150 ? 15.164 -11.25 -9.75 1 94.69 150 GLY B CA 1
ATOM 2871 C C . GLY B 1 150 ? 14.516 -10.719 -8.484 1 94.69 150 GLY B C 1
ATOM 2872 O O . GLY B 1 150 ? 14.211 -9.531 -8.391 1 94.69 150 GLY B O 1
ATOM 2873 N N . GLY B 1 151 ? 14.344 -11.672 -7.5 1 93.5 151 GLY B N 1
ATOM 2874 C CA . GLY B 1 151 ? 13.641 -11.352 -6.27 1 93.5 151 GLY B CA 1
ATOM 2875 C C . GLY B 1 151 ? 14.43 -10.438 -5.352 1 93.5 151 GLY B C 1
ATOM 2876 O O . GLY B 1 151 ? 13.852 -9.789 -4.473 1 93.5 151 GLY B O 1
ATOM 2877 N N . HIS B 1 152 ? 15.703 -10.375 -5.48 1 90 152 HIS B N 1
ATOM 2878 C CA . HIS B 1 152 ? 16.578 -9.602 -4.602 1 90 152 HIS B CA 1
ATOM 2879 C C . HIS B 1 152 ? 16.297 -8.102 -4.738 1 90 152 HIS B C 1
ATOM 2881 O O . HIS B 1 152 ? 16.625 -7.324 -3.842 1 90 152 HIS B O 1
ATOM 2887 N N . ILE B 1 153 ? 15.719 -7.699 -5.832 1 92.06 153 ILE B N 1
ATOM 2888 C CA . ILE B 1 153 ? 15.508 -6.281 -6.109 1 92.06 153 ILE B CA 1
ATOM 2889 C C . ILE B 1 153 ? 14.195 -5.824 -5.484 1 92.06 153 ILE B C 1
ATOM 2891 O O . ILE B 1 153 ? 13.914 -4.625 -5.426 1 92.06 153 ILE B O 1
ATOM 2895 N N . ILE B 1 154 ? 13.336 -6.715 -4.93 1 94.56 154 ILE B N 1
ATOM 2896 C CA . ILE B 1 154 ? 12.016 -6.402 -4.387 1 94.56 154 ILE B CA 1
ATOM 2897 C C . ILE B 1 154 ? 12.156 -5.426 -3.221 1 94.56 154 ILE B C 1
ATOM 2899 O O . ILE B 1 154 ? 11.273 -4.602 -2.986 1 94.56 154 ILE B O 1
ATOM 2903 N N . GLN B 1 155 ? 13.297 -5.438 -2.551 1 92 155 GLN B N 1
ATOM 2904 C CA . GLN B 1 155 ? 13.523 -4.574 -1.397 1 92 155 GLN B CA 1
ATOM 2905 C C . GLN B 1 155 ? 13.602 -3.109 -1.814 1 92 155 GLN B C 1
ATOM 2907 O O . GLN B 1 155 ? 13.578 -2.213 -0.967 1 92 155 GLN B O 1
ATOM 2912 N N . ARG B 1 156 ? 13.656 -2.859 -3.105 1 90.81 156 ARG B N 1
ATOM 2913 C CA . ARG B 1 156 ? 13.781 -1.489 -3.594 1 90.81 156 ARG B CA 1
ATOM 2914 C C . ARG B 1 156 ? 12.414 -0.925 -3.975 1 90.81 156 ARG B C 1
ATOM 2916 O O . ARG B 1 156 ? 12.289 0.269 -4.254 1 90.81 156 ARG B O 1
ATOM 2923 N N . VAL B 1 157 ? 11.484 -1.789 -3.979 1 92.62 157 VAL B N 1
ATOM 2924 C CA . VAL B 1 157 ? 10.172 -1.411 -4.496 1 92.62 157 VAL B CA 1
ATOM 2925 C C . VAL B 1 157 ? 9.328 -0.797 -3.381 1 92.62 157 VAL B C 1
ATOM 2927 O O . VAL B 1 157 ? 9.297 -1.315 -2.264 1 92.62 157 VAL B O 1
ATOM 2930 N N . THR B 1 158 ? 8.625 0.336 -3.676 1 91.5 158 THR B N 1
ATOM 2931 C CA . THR B 1 158 ? 7.754 0.968 -2.691 1 91.5 158 THR B CA 1
ATOM 2932 C C . THR B 1 158 ? 6.293 0.866 -3.115 1 91.5 158 THR B C 1
ATOM 2934 O O . THR B 1 158 ? 5.391 1.158 -2.33 1 91.5 158 THR B O 1
ATOM 2937 N N . CYS B 1 159 ? 6.074 0.421 -4.383 1 93.06 159 CYS B N 1
ATOM 2938 C CA . CYS B 1 159 ? 4.699 0.28 -4.848 1 93.06 159 CYS B CA 1
ATOM 2939 C C . CYS B 1 159 ? 4.09 -1.03 -4.363 1 93.06 159 CYS B C 1
ATOM 2941 O O . CYS B 1 159 ? 4.77 -1.839 -3.73 1 93.06 159 CYS B O 1
ATOM 2943 N N . SER B 1 160 ? 2.816 -1.193 -4.559 1 94.06 160 SER B N 1
ATOM 2944 C CA . SER B 1 160 ? 2.1 -2.359 -4.055 1 94.06 160 SER B CA 1
ATOM 2945 C C . SER B 1 160 ? 2.119 -3.5 -5.066 1 94.06 160 SER B C 1
ATOM 2947 O O . SER B 1 160 ? 2.377 -3.281 -6.25 1 94.06 160 SER B O 1
ATOM 2949 N N . ALA B 1 161 ? 1.771 -4.684 -4.559 1 96.56 161 ALA B N 1
ATOM 2950 C CA . ALA B 1 161 ? 1.609 -5.855 -5.414 1 96.56 161 ALA B CA 1
ATOM 2951 C C . ALA B 1 161 ? 0.524 -5.625 -6.461 1 96.56 161 ALA B C 1
ATOM 2953 O O . ALA B 1 161 ? 0.668 -6.039 -7.613 1 96.56 161 ALA B O 1
ATOM 2954 N N . ASP B 1 162 ? -0.493 -4.945 -6.098 1 92.62 162 ASP B N 1
ATOM 2955 C CA . ASP B 1 162 ? -1.605 -4.684 -7.004 1 92.62 162 ASP B CA 1
ATOM 2956 C C . ASP B 1 162 ? -1.153 -3.852 -8.203 1 92.62 162 ASP B C 1
ATOM 2958 O O . ASP B 1 162 ? -1.594 -4.086 -9.328 1 92.62 162 ASP B O 1
ATOM 2962 N N . LYS B 1 163 ? -0.329 -2.934 -7.984 1 93.5 163 LYS B N 1
ATOM 2963 C CA . LYS B 1 163 ? 0.161 -2.094 -9.07 1 93.5 163 LYS B CA 1
ATOM 2964 C C . LYS B 1 163 ? 1.032 -2.893 -10.039 1 93.5 163 LYS B C 1
ATOM 2966 O O . LYS B 1 163 ? 0.925 -2.736 -11.25 1 93.5 163 LYS B O 1
ATOM 2971 N N . ILE B 1 164 ? 1.824 -3.713 -9.469 1 96.19 164 ILE B N 1
ATOM 2972 C CA . ILE B 1 164 ? 2.711 -4.527 -10.289 1 96.19 164 ILE B CA 1
ATOM 2973 C C . ILE B 1 164 ? 1.888 -5.523 -11.109 1 96.19 164 ILE B C 1
ATOM 2975 O O . ILE B 1 164 ? 2.178 -5.762 -12.281 1 96.19 164 ILE B O 1
ATOM 2979 N N . SER B 1 165 ? 0.873 -6.035 -10.5 1 96.25 165 SER B N 1
ATOM 2980 C CA . SER B 1 165 ? 0.071 -7.07 -11.141 1 96.25 165 SER B CA 1
ATOM 2981 C C . SER B 1 165 ? -0.726 -6.5 -12.312 1 96.25 165 SER B C 1
ATOM 2983 O O . SER B 1 165 ? -1.235 -7.254 -13.148 1 96.25 165 SER B O 1
ATOM 2985 N N . LYS B 1 166 ? -0.843 -5.211 -12.461 1 94.5 166 LYS B N 1
ATOM 2986 C CA . LYS B 1 166 ? -1.624 -4.578 -13.523 1 94.5 166 LYS B CA 1
ATOM 2987 C C . LYS B 1 166 ? -0.746 -4.234 -14.719 1 94.5 166 LYS B C 1
ATOM 2989 O O . LYS B 1 166 ? -1.247 -3.785 -15.758 1 94.5 166 LYS B O 1
ATOM 2994 N N . LEU B 1 167 ? 0.475 -4.422 -14.609 1 95.12 167 LEU B N 1
ATOM 2995 C CA . LEU B 1 167 ? 1.374 -4.18 -15.734 1 95.12 167 LEU B CA 1
ATOM 2996 C C . LEU B 1 167 ? 1.037 -5.094 -16.906 1 95.12 167 LEU B C 1
ATOM 2998 O O . LEU B 1 167 ? 0.711 -6.266 -16.719 1 95.12 167 LEU B O 1
ATOM 3002 N N . THR B 1 168 ? 1.143 -4.527 -18.016 1 94.38 168 THR B N 1
ATOM 3003 C CA . THR B 1 168 ? 0.979 -5.34 -19.219 1 94.38 168 THR B CA 1
ATOM 3004 C C . THR B 1 168 ? 2.268 -6.094 -19.547 1 94.38 168 THR B C 1
ATOM 3006 O O . THR B 1 168 ? 3.338 -5.746 -19.031 1 94.38 168 THR B O 1
ATOM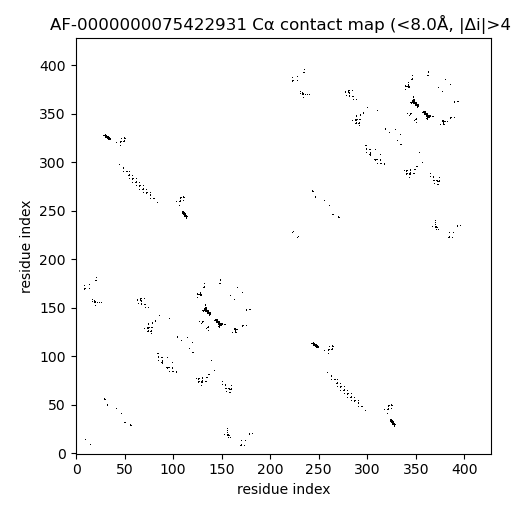 3009 N N . ASN B 1 169 ? 2.141 -7.066 -20.406 1 93 169 ASN B N 1
ATOM 3010 C CA . ASN B 1 169 ? 3.312 -7.863 -20.75 1 93 169 ASN B CA 1
ATOM 3011 C C . ASN B 1 169 ? 4.402 -7.012 -21.391 1 93 169 ASN B C 1
ATOM 3013 O O . ASN B 1 169 ? 5.566 -7.086 -21 1 93 169 ASN B O 1
ATOM 3017 N N . PRO B 1 170 ? 4.008 -6.141 -22.328 1 94.31 170 PRO B N 1
ATOM 3018 C CA . PRO B 1 170 ? 5.043 -5.293 -22.922 1 94.31 170 PRO B CA 1
ATOM 3019 C C . PRO B 1 170 ? 5.723 -4.387 -21.891 1 94.31 170 PRO B C 1
ATOM 3021 O O . PRO B 1 170 ? 6.926 -4.137 -21.984 1 94.31 170 PRO B O 1
ATOM 3024 N N . GLN B 1 171 ? 5 -3.912 -20.938 1 95.81 171 GLN B N 1
ATOM 3025 C CA . GLN B 1 171 ? 5.574 -3.074 -19.891 1 95.81 171 GLN B CA 1
ATOM 3026 C C . GLN B 1 171 ? 6.559 -3.863 -19.031 1 95.81 171 GLN B C 1
ATOM 3028 O O . GLN B 1 171 ? 7.629 -3.359 -18.688 1 95.81 171 GLN B O 1
ATOM 3033 N N . ILE B 1 172 ? 6.203 -5.043 -18.688 1 96.62 172 ILE B N 1
ATOM 3034 C CA . ILE B 1 172 ? 7.066 -5.906 -17.875 1 96.62 172 ILE B CA 1
ATOM 3035 C C . ILE B 1 172 ? 8.367 -6.18 -18.641 1 96.62 172 ILE B C 1
ATOM 3037 O O . ILE B 1 172 ? 9.453 -6.07 -18.078 1 96.62 172 ILE B O 1
ATOM 3041 N N . GLU B 1 173 ? 8.234 -6.527 -19.891 1 94.81 173 GLU B N 1
ATOM 3042 C CA . GLU B 1 173 ? 9.406 -6.801 -20.719 1 94.81 173 GLU B CA 1
ATOM 3043 C C . GLU B 1 173 ? 10.305 -5.574 -20.828 1 94.81 173 GLU B C 1
ATOM 3045 O O . GLU B 1 173 ? 11.531 -5.688 -20.75 1 94.81 173 GLU B O 1
ATOM 3050 N N . HIS B 1 174 ? 9.68 -4.484 -21 1 95.44 174 HIS B N 1
ATOM 3051 C CA . HIS B 1 174 ? 10.43 -3.24 -21.047 1 95.44 174 HIS B CA 1
ATOM 3052 C C . HIS B 1 174 ? 11.227 -3.02 -19.766 1 95.44 174 HIS B C 1
ATOM 3054 O O . HIS B 1 174 ? 12.406 -2.664 -19.812 1 95.44 174 HIS B O 1
ATOM 3060 N N . ILE B 1 175 ? 10.625 -3.154 -18.656 1 96.31 175 ILE B N 1
ATOM 3061 C CA . ILE B 1 175 ? 11.281 -2.975 -17.375 1 96.31 175 ILE B CA 1
ATOM 3062 C C . ILE B 1 175 ? 12.453 -3.943 -17.25 1 96.31 175 ILE B C 1
ATOM 3064 O O . ILE B 1 175 ? 13.555 -3.551 -16.844 1 96.31 175 ILE B O 1
ATOM 3068 N N . ILE B 1 176 ? 12.211 -5.195 -17.578 1 95.88 176 ILE B N 1
ATOM 3069 C CA . ILE B 1 176 ? 13.25 -6.211 -17.484 1 95.88 176 ILE B CA 1
ATOM 3070 C C . ILE B 1 176 ? 14.438 -5.812 -18.359 1 95.88 176 ILE B C 1
ATOM 3072 O O . ILE B 1 176 ? 15.586 -5.883 -17.922 1 95.88 176 ILE B O 1
ATOM 3076 N N . GLU B 1 177 ? 14.164 -5.398 -19.547 1 94.75 177 GLU B N 1
ATOM 3077 C CA . GLU B 1 177 ? 15.203 -4.996 -20.484 1 94.75 177 GLU B CA 1
ATOM 3078 C C . GLU B 1 177 ? 16.016 -3.816 -19.938 1 94.75 177 GLU B C 1
ATOM 3080 O O . GLU B 1 177 ? 17.234 -3.836 -19.953 1 94.75 177 GLU B O 1
ATOM 3085 N N . GLN B 1 178 ? 15.359 -2.826 -19.422 1 93.31 178 GLN B N 1
ATOM 3086 C CA . GLN B 1 178 ? 16.016 -1.632 -18.906 1 93.31 178 GLN B CA 1
ATOM 3087 C C . GLN B 1 178 ? 16.891 -1.964 -17.703 1 93.31 178 GLN B C 1
ATOM 3089 O O . GLN B 1 178 ? 18.016 -1.461 -17.578 1 93.31 178 GLN B O 1
ATOM 3094 N N . VAL B 1 179 ? 16.359 -2.738 -16.844 1 93.31 179 VAL B N 1
ATOM 3095 C CA . VAL B 1 179 ? 17.094 -3.094 -15.641 1 93.31 179 VAL B CA 1
ATOM 3096 C C . VAL B 1 179 ? 18.328 -3.928 -16.016 1 93.31 179 VAL B C 1
ATOM 3098 O O . VAL B 1 179 ? 19.422 -3.705 -15.484 1 93.31 179 VAL B O 1
ATOM 3101 N N . ASN B 1 180 ? 18.141 -4.863 -16.906 1 90.56 180 ASN B N 1
ATOM 3102 C CA . ASN B 1 180 ? 19.25 -5.707 -17.328 1 90.56 180 ASN B CA 1
ATOM 3103 C C . ASN B 1 180 ? 20.328 -4.902 -18.062 1 90.56 180 ASN B C 1
ATOM 3105 O O . ASN B 1 180 ? 21.516 -5.168 -17.906 1 90.56 180 ASN B O 1
ATOM 3109 N N . LEU B 1 181 ? 19.953 -4 -18.828 1 89.31 181 LEU B N 1
ATOM 3110 C CA . LEU B 1 181 ? 20.891 -3.139 -19.531 1 89.31 181 LEU B CA 1
ATOM 3111 C C . LEU B 1 181 ? 21.75 -2.354 -18.547 1 89.31 181 LEU B C 1
ATOM 3113 O O . LEU B 1 181 ? 22.969 -2.217 -18.75 1 89.31 181 LEU B O 1
ATOM 3117 N N . LYS B 1 182 ? 21.172 -1.885 -17.531 1 84.88 182 LYS B N 1
ATOM 3118 C CA . LYS B 1 182 ? 21.891 -1.066 -16.562 1 84.88 182 LYS B CA 1
ATOM 3119 C C . LYS B 1 182 ? 22.781 -1.928 -15.672 1 84.88 182 LYS B C 1
ATOM 3121 O O . LYS B 1 182 ? 23.859 -1.493 -15.25 1 84.88 182 LYS B O 1
ATOM 3126 N N . MET B 1 183 ? 22.344 -3.066 -15.352 1 78.94 183 MET B N 1
ATOM 3127 C CA . MET B 1 183 ? 23.141 -3.949 -14.508 1 78.94 183 MET B CA 1
ATOM 3128 C C . MET B 1 183 ? 24.406 -4.418 -15.242 1 78.94 183 MET B C 1
ATOM 3130 O O . MET B 1 183 ? 25.453 -4.594 -14.625 1 78.94 183 MET B O 1
ATOM 3134 N N . ILE B 1 184 ? 24.266 -4.641 -16.484 1 73 184 ILE B N 1
ATOM 3135 C CA . ILE B 1 184 ? 25.406 -5.012 -17.312 1 73 184 ILE B CA 1
ATOM 3136 C C . ILE B 1 184 ? 26.359 -3.832 -17.422 1 73 184 ILE B C 1
ATOM 3138 O O . ILE B 1 184 ? 27.578 -4 -17.312 1 73 184 ILE B O 1
ATOM 3142 N N . ALA B 1 185 ? 25.781 -2.686 -17.547 1 69.94 185 ALA B N 1
ATOM 3143 C CA . ALA B 1 185 ? 26.609 -1.49 -17.656 1 69.94 185 ALA B CA 1
ATOM 3144 C C . ALA B 1 185 ? 27.375 -1.217 -16.375 1 69.94 185 ALA B C 1
ATOM 3146 O O . ALA B 1 185 ? 28.531 -0.822 -16.406 1 69.94 185 ALA B O 1
ATOM 3147 N N . ASN B 1 186 ? 26.719 -1.434 -15.25 1 66.75 186 ASN B N 1
ATOM 3148 C CA . ASN B 1 186 ? 27.375 -1.234 -13.961 1 66.75 186 ASN B CA 1
ATOM 3149 C C . ASN B 1 186 ? 28.469 -2.273 -13.734 1 66.75 186 ASN B C 1
ATOM 3151 O O . ASN B 1 186 ? 29.5 -1.975 -13.109 1 66.75 186 ASN B O 1
ATOM 3155 N N . HIS B 1 187 ? 28.281 -3.467 -14.203 1 63.16 187 HIS B N 1
ATOM 3156 C CA . HIS B 1 187 ? 29.297 -4.5 -14.086 1 63.16 187 HIS B CA 1
ATOM 3157 C C . HIS B 1 187 ? 30.5 -4.199 -14.977 1 63.16 187 HIS B C 1
ATOM 3159 O O . HIS B 1 187 ? 31.641 -4.449 -14.594 1 63.16 187 HIS B O 1
ATOM 3165 N N . VAL B 1 188 ? 30.203 -3.721 -16.031 1 60.12 188 VAL B N 1
ATOM 3166 C CA . VAL B 1 188 ? 31.281 -3.375 -16.953 1 60.12 188 VAL B CA 1
ATOM 3167 C C . VAL B 1 188 ? 32.062 -2.18 -16.406 1 60.12 188 VAL B C 1
ATOM 3169 O O . VAL B 1 188 ? 33.281 -2.152 -16.469 1 60.12 188 VAL B O 1
ATOM 3172 N N . ASN B 1 189 ? 31.297 -1.291 -15.859 1 54.91 189 ASN B N 1
ATOM 3173 C CA . ASN B 1 189 ? 31.953 -0.121 -15.305 1 54.91 189 ASN B CA 1
ATOM 3174 C C . ASN B 1 189 ? 32.75 -0.473 -14.047 1 54.91 189 ASN B C 1
ATOM 3176 O O . ASN B 1 189 ? 33.844 0.067 -13.82 1 54.91 189 ASN B O 1
ATOM 3180 N N . GLU B 1 190 ? 32.188 -1.343 -13.289 1 54.06 190 GLU B N 1
ATOM 3181 C CA . GLU B 1 190 ? 32.938 -1.792 -12.117 1 54.06 190 GLU B CA 1
ATOM 3182 C C . GLU B 1 190 ? 34.188 -2.578 -12.516 1 54.06 190 GLU B C 1
ATOM 3184 O O . GLU B 1 190 ? 35.25 -2.418 -11.914 1 54.06 190 GLU B O 1
ATOM 3189 N N . ILE B 1 191 ? 34.031 -3.354 -13.562 1 51.16 191 ILE B N 1
ATOM 3190 C CA . ILE B 1 191 ? 35.188 -4.105 -14.078 1 51.16 191 ILE B CA 1
ATOM 3191 C C . ILE B 1 191 ? 36.188 -3.146 -14.711 1 51.16 191 ILE B C 1
ATOM 3193 O O . ILE B 1 191 ? 37.406 -3.293 -14.516 1 51.16 191 ILE B O 1
ATOM 3197 N N . SER B 1 192 ? 35.688 -2.199 -15.336 1 51.06 192 SER B N 1
ATOM 3198 C CA . SER B 1 192 ? 36.562 -1.236 -15.977 1 51.06 192 SER B CA 1
ATOM 3199 C C . SER B 1 192 ? 37.281 -0.376 -14.945 1 51.06 192 SER B C 1
ATOM 3201 O O . SER B 1 192 ? 38.469 -0.064 -15.109 1 51.06 192 SER B O 1
ATOM 3203 N N . LEU B 1 193 ? 36.594 -0.107 -13.898 1 52.09 193 LEU B N 1
ATOM 3204 C CA . LEU B 1 193 ? 37.219 0.681 -12.844 1 52.09 193 LEU B CA 1
ATOM 3205 C C . LEU B 1 193 ? 38.219 -0.158 -12.07 1 52.09 193 LEU B C 1
ATOM 3207 O O . LEU B 1 193 ? 39.281 0.34 -11.68 1 52.09 193 LEU B O 1
ATOM 3211 N N . THR B 1 194 ? 37.906 -1.381 -11.867 1 48.12 194 THR B N 1
ATOM 3212 C CA . THR B 1 194 ? 38.844 -2.262 -11.172 1 48.12 194 THR B CA 1
ATOM 3213 C C . THR B 1 194 ? 40.094 -2.51 -12.016 1 48.12 194 THR B C 1
ATOM 3215 O O . THR B 1 194 ? 41.219 -2.607 -11.484 1 48.12 194 THR B O 1
ATOM 3218 N N . VAL B 1 195 ? 39.969 -2.508 -13.258 1 50.81 195 VAL B N 1
ATOM 3219 C CA . VAL B 1 195 ? 41.094 -2.734 -14.164 1 50.81 195 VAL B CA 1
ATOM 3220 C C . VAL B 1 195 ? 41.969 -1.479 -14.234 1 50.81 195 VAL B C 1
ATOM 3222 O O . VAL B 1 195 ? 43.188 -1.568 -14.297 1 50.81 195 VAL B O 1
ATOM 3225 N N . VAL B 1 196 ? 41.375 -0.36 -14.047 1 49.25 196 VAL B N 1
ATOM 3226 C CA . VAL B 1 196 ? 42.125 0.883 -14.156 1 49.25 196 VAL B CA 1
ATOM 3227 C C . VAL B 1 196 ? 42.969 1.089 -12.906 1 49.25 196 VAL B C 1
ATOM 3229 O O . VAL B 1 196 ? 44.125 1.561 -12.992 1 49.25 196 VAL B O 1
ATOM 3232 N N . VAL B 1 197 ? 42.5 0.567 -11.828 1 46.62 197 VAL B N 1
ATOM 3233 C CA . VAL B 1 197 ? 43.188 0.804 -10.57 1 46.62 197 VAL B CA 1
ATOM 3234 C C . VAL B 1 197 ? 44.406 -0.137 -10.469 1 46.62 197 VAL B C 1
ATOM 3236 O O . VAL B 1 197 ? 45.438 0.233 -9.922 1 46.62 197 VAL B O 1
ATOM 3239 N N . ILE B 1 198 ? 44.375 -1.305 -11.109 1 43.59 198 ILE B N 1
ATOM 3240 C CA . ILE B 1 198 ? 45.469 -2.248 -10.977 1 43.59 198 ILE B CA 1
ATOM 3241 C C . ILE B 1 198 ? 46.656 -1.81 -11.859 1 43.59 198 ILE B C 1
ATOM 3243 O O . ILE B 1 198 ? 47.812 -2.006 -11.508 1 43.59 198 ILE B O 1
ATOM 3247 N N . SER B 1 199 ? 46.344 -1.098 -12.945 1 40.47 199 SER B N 1
ATOM 3248 C CA . SER B 1 199 ? 47.406 -0.843 -13.914 1 40.47 199 SER B CA 1
ATOM 3249 C C . SER B 1 199 ? 48.281 0.321 -13.469 1 40.47 199 SER B C 1
ATOM 3251 O O . SER B 1 199 ? 49.375 0.512 -14 1 40.47 199 SER B O 1
ATOM 3253 N N . ALA B 1 200 ? 47.875 1.158 -12.531 1 39.78 200 ALA B N 1
ATOM 3254 C CA . ALA B 1 200 ? 48.688 2.346 -12.258 1 39.78 200 ALA B CA 1
ATOM 3255 C C . ALA B 1 200 ? 49.812 2.031 -11.289 1 39.78 200 ALA B C 1
ATOM 3257 O O . ALA B 1 200 ? 50.812 2.762 -11.227 1 39.78 200 ALA B O 1
ATOM 3258 N N . HIS B 1 201 ? 49.656 0.998 -10.453 1 34.94 201 HIS B N 1
ATOM 3259 C CA . HIS B 1 201 ? 50.688 0.871 -9.414 1 34.94 201 HIS B CA 1
ATOM 3260 C C . HIS B 1 201 ? 51.938 0.205 -9.953 1 34.94 201 HIS B C 1
ATOM 3262 O O . HIS B 1 201 ? 52.969 0.199 -9.289 1 34.94 201 HIS B O 1
ATOM 3268 N N . ASP B 1 202 ? 51.812 -0.676 -10.93 1 35.81 202 ASP B N 1
ATOM 3269 C CA . ASP B 1 202 ? 52.969 -1.54 -11.125 1 35.81 202 ASP B CA 1
ATOM 3270 C C . ASP B 1 202 ? 54.062 -0.827 -11.93 1 35.81 202 ASP B C 1
ATOM 3272 O O . ASP B 1 202 ? 55.094 -1.422 -12.266 1 35.81 202 ASP B O 1
ATOM 3276 N N . SER B 1 203 ? 53.75 0.303 -12.516 1 35.84 203 SER B N 1
ATOM 3277 C CA . SER B 1 203 ? 54.75 0.697 -13.484 1 35.84 203 SER B CA 1
ATOM 3278 C C . SER B 1 203 ? 56 1.245 -12.789 1 35.84 203 SER B C 1
ATOM 3280 O O . SER B 1 203 ? 56.969 1.62 -13.445 1 35.84 203 SER B O 1
ATOM 3282 N N . ASN B 1 204 ? 55.938 1.668 -11.539 1 34.09 204 ASN B N 1
ATOM 3283 C CA . ASN B 1 204 ? 57.062 2.49 -11.172 1 34.09 204 ASN B CA 1
ATOM 3284 C C . ASN B 1 204 ? 58.281 1.634 -10.797 1 34.09 204 ASN B C 1
ATOM 3286 O O . ASN B 1 204 ? 59.25 2.135 -10.211 1 34.09 204 ASN B O 1
ATOM 3290 N N . PHE B 1 205 ? 58.188 0.313 -10.703 1 31.23 205 PHE B N 1
ATOM 3291 C CA . PHE B 1 205 ? 59.312 -0.284 -9.992 1 31.23 205 PHE B CA 1
ATOM 3292 C C . PHE B 1 205 ? 60.594 -0.115 -10.781 1 31.23 205 PHE B C 1
ATOM 3294 O O . PHE B 1 205 ? 61.688 0.034 -10.195 1 31.23 205 PHE B O 1
ATOM 3301 N N . ASP B 1 206 ? 60.719 -0.581 -11.992 1 32.06 206 ASP B N 1
ATOM 3302 C CA . ASP B 1 206 ? 61.938 -1.306 -12.367 1 32.06 206 ASP B CA 1
ATOM 3303 C C . ASP B 1 206 ? 63.062 -0.342 -12.766 1 32.06 206 ASP B C 1
ATOM 3305 O O . ASP B 1 206 ? 64.125 -0.77 -13.203 1 32.06 206 ASP B O 1
ATOM 3309 N N . SER B 1 207 ? 62.812 0.901 -13.094 1 29.95 207 SER B N 1
ATOM 3310 C CA . SER B 1 207 ? 63.844 1.459 -13.93 1 29.95 207 SER B CA 1
ATOM 3311 C C . SER B 1 207 ? 65.062 1.857 -13.094 1 29.95 207 SER B C 1
ATOM 3313 O O . SER B 1 207 ? 65.125 2.971 -12.57 1 29.95 207 SER B O 1
ATOM 3315 N N . GLU B 1 208 ? 65.5 1.076 -12.078 1 29.39 208 GLU B N 1
ATOM 3316 C CA . GLU B 1 208 ? 66.75 1.396 -11.438 1 29.39 208 GLU B CA 1
ATOM 3317 C C . GLU B 1 208 ? 67.875 1.457 -12.461 1 29.39 208 GLU B C 1
ATOM 3319 O O . GLU B 1 208 ? 68.125 0.49 -13.188 1 29.39 208 GLU B O 1
ATOM 3324 N N . GLU B 1 209 ? 68.25 2.66 -12.977 1 29.45 209 GLU B N 1
ATOM 3325 C CA . GLU B 1 209 ? 69.375 3.051 -13.805 1 29.45 209 GLU B CA 1
ATOM 3326 C C . GLU B 1 209 ? 70.688 2.547 -13.219 1 29.45 209 GLU B C 1
ATOM 3328 O O . GLU B 1 209 ? 71.062 2.857 -12.07 1 29.45 209 GLU B O 1
ATOM 3333 N N . MET B 1 210 ? 71.25 1.332 -13.578 1 28.66 210 MET B N 1
ATOM 3334 C CA . MET B 1 210 ? 72.562 0.812 -13.375 1 28.66 210 MET B CA 1
ATOM 3335 C C . MET B 1 210 ? 73.625 1.801 -13.875 1 28.66 210 MET B C 1
ATOM 3337 O O . MET B 1 210 ? 73.75 2.061 -15.078 1 28.66 210 MET B O 1
ATOM 3341 N N . ILE B 1 211 ? 73.938 2.906 -13.273 1 29.88 211 ILE B N 1
ATOM 3342 C CA . ILE B 1 211 ? 75.062 3.805 -13.492 1 29.88 211 ILE B CA 1
ATOM 3343 C C . ILE B 1 211 ? 76.375 3.018 -13.445 1 29.88 211 ILE B C 1
ATOM 3345 O O . ILE B 1 211 ? 76.688 2.42 -12.414 1 29.88 211 ILE B O 1
ATOM 3349 N N . SER B 1 212 ? 76.688 2.35 -14.594 1 26.86 212 SER B N 1
ATOM 3350 C CA . SER B 1 212 ? 78 1.745 -14.875 1 26.86 212 SER B CA 1
ATOM 3351 C C . SER B 1 212 ? 79.125 2.754 -14.703 1 26.86 212 SER B C 1
ATOM 3353 O O . SER B 1 212 ? 79.062 3.896 -15.156 1 26.86 212 SER B O 1
ATOM 3355 N N . ASP B 1 213 ? 80 2.572 -13.664 1 30.67 213 ASP B N 1
ATOM 3356 C CA . ASP B 1 213 ? 81.312 3.121 -13.328 1 30.67 213 ASP B CA 1
ATOM 3357 C C . ASP B 1 213 ? 82.25 3.025 -14.516 1 30.67 213 ASP B C 1
ATOM 3359 O O . ASP B 1 213 ? 83.438 3.402 -14.406 1 30.67 213 ASP B O 1
ATOM 3363 N N . ASP B 1 214 ? 82 3.312 -15.781 1 24.22 214 ASP B N 1
ATOM 3364 C CA . ASP B 1 214 ? 83.188 3.779 -16.469 1 24.22 214 ASP B CA 1
ATOM 3365 C C . ASP B 1 214 ? 83.562 5.195 -16.031 1 24.22 214 ASP B C 1
ATOM 3367 O O . ASP B 1 214 ? 82.688 6.047 -15.867 1 24.22 214 ASP B O 1
#

Nearest PDB structures (foldseek):
  8hci-assembly2_A  TM=2.790E-01  e=7.439E+00  Pseudomonas syringae pv. maculicola str. ES4326
  5c22-assembly4_D  TM=1.959E-01  e=9.691E+00  Escherichia coli
  8hci-assembly2_A  TM=3.101E-01  e=7.355E+00  Pseudomonas syringae pv. maculicola str. ES4326
  5c21-assembly1_A  TM=3.051E-01  e=8.166E+00  Escherichia coli
  5c22-assembly3_C  TM=2.106E-01  e=5.967E+00  Escherichia coli

pLDDT: mean 81.14, std 20.93, range [21.92, 98.0]

Secondary structure (DSSP, 8-state):
--------S--HHHHHHHHHHHS-S------EE---SS-----HHHHHHHHHHHHHHHHHHHHHHHHHHHHHHHHHHHHHHHHHHHHHHHH-TT--HHHHHHHHHHHHGGGEES--HHHHHHHHHHHHHHHHHHSEEE-TTT--EEE-S-GGGGGG--S-HHHHHT--HHHHHHHHHHHHHHHHHHHHHHHHHHHHHHTTSGGGS---------/--------S--HHHHHHHHHHHS-S------EE---SS-----HHHHHHHHHHHHHHHHHHHHHHHHHHHHHHHHHHHHHHHHHHHHHHHH-TT--HHHHHHHHHHHHGGGEES--HHHHHHHHHHHHHHHHHHSEEE-TTT--EEE-S-GGGGGG--S-HHHHHT--HHHHHHHHHHHHHHHHHHHHHHHHHHHHHHHHHGGGS---------

Radius of gyration: 30.82 Å; Cα contacts (8 Å, |Δi|>4): 417; chains: 2; bounding box: 160×78×77 Å